Protein 3VAA (pdb70)

Nearest PDB structures (foldseek):
  3vaa-assembly2_B  TM=9.641E-01  e=4.251E-31  Bacteroides thetaiotaomicron
  3vaa-assembly3_C  TM=9.813E-01  e=1.788E-30  Bacteroides thetaiotaomicron
  4y0a-assembly1_A  TM=8.542E-01  e=2.706E-13  Acinetobacter baumannii AB307-0294
  1kag-assembly2_B  TM=8.655E-01  e=9.812E-12  Escherichia coli
  3trf-assembly1_A  TM=8.218E-01  e=9.242E-12  Coxiella burnetii

Structure (mmCIF, N/CA/C/O backbone):
data_3VAA
#
_entry.id   3VAA
#
_cell.length_a   61.253
_cell.length_b   46.460
_cell.length_c   105.124
_cell.angle_alpha   90.00
_cell.angle_beta   97.42
_cell.angle_gamma   90.00
#
_symmetry.space_group_name_H-M   'P 1 21 1'
#
loop_
_entity.id
_entity.type
_entity.pdbx_description
1 polymer 'Shikimate kinase'
2 non-polymer BETA-MERCAPTOETHANOL
3 non-polymer GLYCEROL
4 non-polymer DI(HYDROXYETHYL)ETHER
5 non-polymer 'SULFATE ION'
6 water water
#
loop_
_atom_site.group_PDB
_atom_site.id
_atom_site.type_symbol
_atom_site.label_atom_id
_atom_site.label_alt_id
_atom_site.label_comp_id
_atom_site.label_asym_id
_atom_site.label_entity_id
_atom_site.label_seq_id
_atom_site.pdbx_PDB_ins_code
_atom_site.Cartn_x
_atom_site.Cartn_y
_atom_site.Cartn_z
_atom_site.occupancy
_atom_site.B_iso_or_equiv
_atom_site.auth_seq_id
_atom_site.auth_comp_id
_atom_site.auth_asym_id
_atom_site.auth_atom_id
_atom_site.pdbx_PDB_model_num
ATOM 1 N N . ALA A 1 24 ? 32.084 -4.615 3.108 1.00 57.11 0 ALA A N 1
ATOM 2 C CA . ALA A 1 24 ? 31.523 -4.020 4.354 1.00 55.07 0 ALA A CA 1
ATOM 3 C C . ALA A 1 24 ? 30.623 -5.016 5.094 1.00 52.14 0 ALA A C 1
ATOM 4 O O . ALA A 1 24 ? 30.006 -5.904 4.481 1.00 51.07 0 ALA A O 1
ATOM 6 N N . MET A 1 25 ? 30.554 -4.853 6.412 1.00 50.21 1 MET A N 1
ATOM 7 C CA . MET A 1 25 ? 29.727 -5.706 7.275 1.00 47.42 1 MET A CA 1
ATOM 8 C C . MET A 1 25 ? 28.259 -5.591 6.871 1.00 43.77 1 MET A C 1
ATOM 9 O O . MET A 1 25 ? 27.773 -4.496 6.620 1.00 44.74 1 MET A O 1
ATOM 14 N N . VAL A 1 26 ? 27.565 -6.726 6.795 1.00 41.40 2 VAL A N 1
ATOM 15 C CA . VAL A 1 26 ? 26.154 -6.757 6.422 1.00 38.11 2 VAL A CA 1
ATOM 16 C C . VAL A 1 26 ? 25.231 -7.080 7.603 1.00 34.70 2 VAL A C 1
ATOM 17 O O . VAL A 1 26 ? 25.460 -8.045 8.318 1.00 34.46 2 VAL A O 1
ATOM 21 N N . ARG A 1 27 ? 24.202 -6.262 7.804 1.00 31.53 3 ARG A N 1
ATOM 22 C CA . ARG A 1 27 ? 23.177 -6.515 8.833 1.00 29.48 3 ARG A CA 1
ATOM 23 C C . ARG A 1 27 ? 21.839 -6.017 8.284 1.00 28.16 3 ARG A C 1
ATOM 24 O O . ARG A 1 27 ? 21.594 -4.801 8.179 1.00 27.55 3 ARG A O 1
ATOM 32 N N . ILE A 1 28 ? 20.987 -6.969 7.909 1.00 27.54 4 ILE A N 1
ATOM 33 C CA . ILE A 1 28 ? 19.686 -6.673 7.320 1.00 26.08 4 ILE A CA 1
ATOM 34 C C . ILE A 1 28 ? 18.541 -7.123 8.215 1.00 23.85 4 ILE A C 1
ATOM 35 O O . ILE A 1 28 ? 18.589 -8.214 8.793 1.00 25.80 4 ILE A O 1
ATOM 40 N N . PHE A 1 29 ? 17.519 -6.278 8.359 1.00 23.04 5 PHE A N 1
ATOM 41 C CA . PHE A 1 29 ? 16.316 -6.646 9.121 1.00 20.97 5 PHE A CA 1
ATOM 42 C C . PHE A 1 29 ? 15.148 -6.700 8.130 1.00 21.52 5 PHE A C 1
ATOM 43 O O . PHE A 1 29 ? 14.947 -5.766 7.381 1.00 22.71 5 PHE A O 1
ATOM 51 N N . LEU A 1 30 ? 14.385 -7.789 8.153 1.00 21.54 6 LEU A N 1
ATOM 52 C CA . LEU A 1 30 ? 13.205 -7.908 7.305 1.00 21.79 6 LEU A CA 1
ATOM 53 C C . LEU A 1 30 ? 11.977 -7.803 8.193 1.00 20.50 6 LEU A C 1
ATOM 54 O O . LEU A 1 30 ? 11.890 -8.440 9.264 1.00 21.97 6 LEU A O 1
ATOM 59 N N . THR A 1 31 ? 11.029 -6.984 7.743 1.00 19.81 7 THR A N 1
ATOM 60 C CA . THR A 1 31 ? 9.809 -6.723 8.458 1.00 20.26 7 THR A CA 1
ATOM 61 C C . THR A 1 31 ? 8.617 -6.882 7.511 1.00 20.38 7 THR A C 1
ATOM 62 O O . THR A 1 31 ? 8.755 -6.782 6.280 1.00 21.06 7 THR A O 1
ATOM 66 N N . GLY A 1 32 ? 7.446 -7.094 8.084 1.00 20.72 8 GLY A N 1
ATOM 67 C CA . GLY A 1 32 ? 6.238 -7.244 7.286 1.00 21.88 8 GLY A CA 1
ATOM 68 C C . GLY A 1 32 ? 5.285 -8.225 7.927 1.00 21.32 8 GLY A C 1
ATOM 69 O O . GLY A 1 32 ? 5.591 -8.829 8.951 1.00 20.28 8 GLY A O 1
ATOM 70 N N . TYR A 1 33 ? 4.120 -8.393 7.305 1.00 19.80 9 TYR A N 1
ATOM 71 C CA . TYR A 1 33 ? 3.075 -9.224 7.874 1.00 21.29 9 TYR A CA 1
ATOM 72 C C . TYR A 1 33 ? 3.303 -10.694 7.604 1.00 22.45 9 TYR A C 1
ATOM 73 O O . TYR A 1 33 ? 4.116 -11.048 6.748 1.00 22.93 9 TYR A O 1
ATOM 82 N N . MET A 1 34 ? 2.610 -11.549 8.348 1.00 22.92 10 MET A N 1
ATOM 83 C CA . MET A 1 34 ? 2.634 -12.978 8.049 1.00 24.64 10 MET A CA 1
ATOM 84 C C . MET A 1 34 ? 2.197 -13.169 6.597 1.00 25.58 10 MET A C 1
ATOM 85 O O . MET A 1 34 ? 1.247 -12.516 6.115 1.00 23.25 10 MET A O 1
ATOM 90 N N . GLY A 1 35 ? 2.897 -14.058 5.898 1.00 26.00 11 GLY A N 1
ATOM 91 C CA . GLY A 1 35 ? 2.602 -14.335 4.509 1.00 26.56 11 GLY A CA 1
ATOM 92 C C . GLY A 1 35 ? 3.370 -13.488 3.529 1.00 27.34 11 GLY A C 1
ATOM 93 O O . GLY A 1 35 ? 3.361 -13.785 2.340 1.00 28.91 11 GLY A O 1
ATOM 94 N N . ALA A 1 36 ? 4.043 -12.437 4.015 1.00 24.77 12 ALA A N 1
ATOM 95 C CA . ALA A 1 36 ? 4.788 -11.517 3.125 1.00 23.43 12 ALA A CA 1
ATOM 96 C C . ALA A 1 36 ? 5.994 -12.144 2.443 1.00 23.53 12 ALA A C 1
ATOM 97 O O . ALA A 1 36 ? 6.408 -11.686 1.393 1.00 26.25 12 ALA A O 1
ATOM 99 N N . GLY A 1 37 ? 6.545 -13.193 3.035 1.00 22.58 13 GLY A N 1
ATOM 100 C CA . GLY A 1 37 ? 7.723 -13.869 2.483 1.00 25.10 13 GLY A CA 1
ATOM 101 C C . GLY A 1 37 ? 9.033 -13.616 3.203 1.00 23.02 13 GLY A C 1
ATOM 102 O O . GLY A 1 37 ? 10.097 -13.810 2.627 1.00 23.91 13 GLY A O 1
ATOM 103 N N . LYS A 1 38 ? 8.970 -13.201 4.474 1.00 22.80 14 LYS A N 1
ATOM 104 C CA . LYS A 1 38 ? 10.186 -12.928 5.246 1.00 23.38 14 LYS A CA 1
ATOM 105 C C . LYS A 1 38 ? 11.127 -14.128 5.319 1.00 25.50 14 LYS A C 1
ATOM 106 O O . LYS A 1 38 ? 12.331 -13.972 5.165 1.00 27.61 14 LYS A O 1
ATOM 112 N N . THR A 1 39 ? 10.583 -15.329 5.508 1.00 25.16 15 THR A N 1
ATOM 113 C CA . THR A 1 39 ? 11.412 -16.530 5.562 1.00 27.24 15 THR A CA 1
ATOM 114 C C . THR A 1 39 ? 11.902 -16.921 4.169 1.00 28.01 15 THR A C 1
ATOM 115 O O . THR A 1 39 ? 13.100 -17.191 3.957 1.00 29.46 15 THR A O 1
ATOM 119 N N . THR A 1 40 ? 10.981 -16.955 3.218 1.00 27.83 16 THR A N 1
ATOM 120 C CA . THR A 1 40 ? 11.318 -17.330 1.844 1.00 28.39 16 THR A CA 1
ATOM 121 C C . THR A 1 40 ? 12.392 -16.409 1.239 1.00 28.00 16 THR A C 1
ATOM 122 O O . THR A 1 40 ? 13.423 -16.865 0.743 1.00 30.40 16 THR A O 1
ATOM 126 N N . LEU A 1 41 ? 12.131 -15.113 1.249 1.00 27.62 17 LEU A N 1
ATOM 127 C CA . LEU A 1 41 ? 13.067 -14.158 0.680 1.00 27.42 17 LEU A CA 1
ATOM 128 C C . LEU A 1 41 ? 14.315 -14.044 1.537 1.00 26.78 17 LEU A C 1
ATOM 129 O O . LEU A 1 41 ? 15.425 -13.990 1.017 1.00 29.64 17 LEU A O 1
ATOM 134 N N . GLY A 1 42 ? 14.125 -14.044 2.849 1.00 26.29 18 GLY A N 1
ATOM 135 C CA . GLY A 1 42 ? 15.227 -13.922 3.799 1.00 26.93 18 GLY A CA 1
ATOM 136 C C . GLY A 1 42 ? 16.266 -14.996 3.634 1.00 27.50 18 GLY A C 1
ATOM 137 O O . GLY A 1 42 ? 17.446 -14.694 3.523 1.00 27.70 18 GLY A O 1
ATOM 138 N N . LYS A 1 43 ? 15.829 -16.259 3.622 1.00 28.38 19 LYS A N 1
ATOM 139 C CA . LYS A 1 43 ? 16.755 -17.391 3.435 1.00 29.90 19 LYS A CA 1
ATOM 140 C C . LYS A 1 43 ? 17.453 -17.353 2.085 1.00 31.10 19 LYS A C 1
ATOM 141 O O . LYS A 1 43 ? 18.642 -17.635 1.995 1.00 31.05 19 LYS A O 1
ATOM 147 N N . ALA A 1 44 ? 16.720 -16.972 1.037 1.00 31.32 20 ALA A N 1
ATOM 148 C CA . ALA A 1 44 ? 17.304 -16.891 -0.306 1.00 32.47 20 ALA A CA 1
ATOM 149 C C . ALA A 1 44 ? 18.283 -15.727 -0.413 1.00 32.16 20 ALA A C 1
ATOM 150 O O . ALA A 1 44 ? 19.322 -15.837 -1.077 1.00 35.26 20 ALA A O 1
ATOM 152 N N . PHE A 1 45 ? 17.962 -14.625 0.264 1.00 31.06 21 PHE A N 1
ATOM 153 C CA . PHE A 1 45 ? 18.816 -13.436 0.266 1.00 30.97 21 PHE A CA 1
ATOM 154 C C . PHE A 1 45 ? 20.101 -13.751 1.014 1.00 31.53 21 PHE A C 1
ATOM 155 O O . PHE A 1 45 ? 21.195 -13.455 0.525 1.00 32.38 21 PHE A O 1
ATOM 163 N N . ALA A 1 46 ? 19.972 -14.380 2.185 1.00 31.00 22 ALA A N 1
ATOM 164 C CA . ALA A 1 46 ? 21.142 -14.741 2.996 1.00 31.87 22 ALA A CA 1
ATOM 165 C C . ALA A 1 46 ? 22.056 -15.682 2.226 1.00 34.22 22 ALA A C 1
ATOM 166 O O . ALA A 1 46 ? 23.274 -15.498 2.220 1.00 36.19 22 ALA A O 1
ATOM 168 N N . ARG A 1 47 ? 21.461 -16.688 1.588 1.00 35.69 23 ARG A N 1
ATOM 169 C CA . ARG A 1 47 ? 22.221 -17.628 0.758 1.00 39.22 23 ARG A CA 1
ATOM 170 C C . ARG A 1 47 ? 23.029 -16.882 -0.309 1.00 40.16 23 ARG A C 1
ATOM 171 O O . ARG A 1 47 ? 24.225 -17.154 -0.502 1.00 43.53 23 ARG A O 1
ATOM 179 N N . LYS A 1 48 ? 22.374 -15.934 -0.976 1.00 39.32 24 LYS A N 1
ATOM 180 C CA . LYS A 1 48 ? 22.994 -15.108 -2.020 1.00 41.76 24 LYS A CA 1
ATOM 181 C C . LYS A 1 48 ? 24.179 -14.305 -1.467 1.00 42.95 24 LYS A C 1
ATOM 182 O O . LYS A 1 48 ? 25.228 -14.217 -2.114 1.00 45.69 24 LYS A O 1
ATOM 188 N N . LEU A 1 49 ? 23.997 -13.712 -0.281 1.00 40.71 25 LEU A N 1
ATOM 189 C CA . LEU A 1 49 ? 25.049 -12.930 0.372 1.00 42.70 25 LEU A CA 1
ATOM 190 C C . LEU A 1 49 ? 26.073 -13.814 1.102 1.00 43.54 25 LEU A C 1
ATOM 191 O O . LEU A 1 49 ? 27.103 -13.331 1.552 1.00 45.02 25 LEU A O 1
ATOM 196 N N . ASN A 1 50 ? 25.767 -15.101 1.215 1.00 43.28 26 ASN A N 1
ATOM 197 C CA . ASN A 1 50 ? 26.593 -16.066 1.927 1.00 43.74 26 ASN A CA 1
ATOM 198 C C . ASN A 1 50 ? 26.753 -15.685 3.408 1.00 42.79 26 ASN A C 1
ATOM 199 O O . ASN A 1 50 ? 27.852 -15.701 3.962 1.00 43.97 26 ASN A O 1
ATOM 204 N N . VAL A 1 51 ? 25.644 -15.304 4.027 1.00 38.99 27 VAL A N 1
ATOM 205 C CA . VAL A 1 51 ? 25.615 -14.985 5.459 1.00 38.01 27 VAL A CA 1
ATOM 206 C C . VAL A 1 51 ? 24.483 -15.815 6.064 1.00 36.91 27 VAL A C 1
ATOM 207 O O . VAL A 1 51 ? 23.586 -16.263 5.336 1.00 36.52 27 VAL A O 1
ATOM 211 N N . PRO A 1 52 ? 24.521 -16.048 7.382 1.00 37.55 28 PRO A N 1
ATOM 212 C CA . PRO A 1 52 ? 23.443 -16.826 7.980 1.00 35.94 28 PRO A CA 1
ATOM 213 C C . PRO A 1 52 ? 22.134 -16.061 8.060 1.00 33.73 28 PRO A C 1
ATOM 214 O O . PRO A 1 52 ? 22.135 -14.837 8.072 1.00 31.19 28 PRO A O 1
ATOM 218 N N . PHE A 1 53 ? 21.030 -16.800 8.111 1.00 33.27 29 PHE A N 1
ATOM 219 C CA . PHE A 1 53 ? 19.692 -16.227 8.269 1.00 30.63 29 PHE A CA 1
ATOM 220 C C . PHE A 1 53 ? 19.201 -16.566 9.665 1.00 30.19 29 PHE A C 1
ATOM 221 O O . PHE A 1 53 ? 19.311 -17.720 10.105 1.00 30.93 29 PHE A O 1
ATOM 229 N N . ILE A 1 54 ? 18.702 -15.556 10.368 1.00 28.62 30 ILE A N 1
ATOM 230 C CA . ILE A 1 54 ? 18.163 -15.723 11.714 1.00 28.52 30 ILE A CA 1
ATOM 231 C C . ILE A 1 54 ? 16.703 -15.237 11.775 1.00 27.15 30 ILE A C 1
ATOM 232 O O . ILE A 1 54 ? 16.417 -14.090 11.449 1.00 27.17 30 ILE A O 1
ATOM 237 N N . ASP A 1 55 ? 15.796 -16.114 12.191 1.00 24.35 31 ASP A N 1
ATOM 238 C CA . ASP A 1 55 ? 14.386 -15.762 12.418 1.00 24.11 31 ASP A CA 1
ATOM 239 C C . ASP A 1 55 ? 14.299 -15.413 13.914 1.00 22.79 31 ASP A C 1
ATOM 240 O O . ASP A 1 55 ? 14.618 -16.230 14.767 1.00 23.60 31 ASP A O 1
ATOM 245 N N . LEU A 1 56 ? 13.912 -14.191 14.233 1.00 20.70 32 LEU A N 1
ATOM 246 C CA . LEU A 1 56 ? 13.855 -13.772 15.640 1.00 20.48 32 LEU A CA 1
ATOM 247 C C . LEU A 1 56 ? 12.994 -14.677 16.516 1.00 21.82 32 LEU A C 1
ATOM 248 O O . LEU A 1 56 ? 13.358 -14.951 17.656 1.00 21.85 32 LEU A O 1
ATOM 253 N N . ASP A 1 57 ? 11.860 -15.140 16.001 1.00 22.39 33 ASP A N 1
ATOM 254 C CA . ASP A 1 57 ? 11.021 -16.063 16.778 1.00 25.19 33 ASP A CA 1
ATOM 255 C C . ASP A 1 57 ? 11.763 -17.337 17.130 1.00 26.32 33 ASP A C 1
ATOM 256 O O . ASP A 1 57 ? 11.608 -17.868 18.250 1.00 26.55 33 ASP A O 1
ATOM 261 N N . TRP A 1 58 ? 12.553 -17.848 16.184 1.00 26.08 34 TRP A N 1
ATOM 262 C CA . TRP A 1 58 ? 13.364 -19.046 16.452 1.00 28.42 34 TRP A CA 1
ATOM 263 C C . TRP A 1 58 ? 14.387 -18.726 17.533 1.00 26.67 34 TRP A C 1
ATOM 264 O O . TRP A 1 58 ? 14.604 -19.521 18.462 1.00 26.93 34 TRP A O 1
ATOM 275 N N . TYR A 1 59 ? 15.012 -17.551 17.419 1.00 24.53 35 TYR A N 1
ATOM 276 C CA . TYR A 1 59 ? 16.034 -17.140 18.389 1.00 24.74 35 TYR A CA 1
ATOM 277 C C . TYR A 1 59 ? 15.445 -17.063 19.811 1.00 24.53 35 TYR A C 1
ATOM 278 O O . TYR A 1 59 ? 16.044 -17.531 20.796 1.00 26.36 35 TYR A O 1
ATOM 287 N N . ILE A 1 60 ? 14.257 -16.494 19.899 1.00 23.58 36 ILE A N 1
ATOM 288 C CA . ILE A 1 60 ? 13.519 -16.384 21.162 1.00 24.55 36 ILE A CA 1
ATOM 289 C C . ILE A 1 60 ? 13.282 -17.781 21.771 1.00 25.65 36 ILE A C 1
ATOM 290 O O . ILE A 1 60 ? 13.546 -17.998 22.950 1.00 27.01 36 ILE A O 1
ATOM 295 N N . GLU A 1 61 ? 12.823 -18.727 20.953 1.00 26.31 37 GLU A N 1
ATOM 296 C CA . GLU A 1 61 ? 12.553 -20.083 21.452 1.00 29.33 37 GLU A CA 1
ATOM 297 C C . GLU A 1 61 ? 13.814 -20.781 21.928 1.00 32.05 37 GLU A C 1
ATOM 298 O O . GLU A 1 61 ? 13.775 -21.542 22.920 1.00 33.27 37 GLU A O 1
ATOM 304 N N . GLU A 1 62 ? 14.924 -20.557 21.219 1.00 31.83 38 GLU A N 1
ATOM 305 C CA . GLU A 1 62 ? 16.223 -21.126 21.629 1.00 35.85 38 GLU A CA 1
ATOM 306 C C . GLU A 1 62 ? 16.686 -20.578 22.988 1.00 35.32 38 GLU A C 1
ATOM 307 O O . GLU A 1 62 ? 17.234 -21.301 23.810 1.00 36.95 38 GLU A O 1
ATOM 313 N N . ARG A 1 63 ? 16.479 -19.289 23.212 1.00 33.14 39 ARG A N 1
ATOM 314 C CA . ARG A 1 63 ? 16.924 -18.658 24.456 1.00 33.37 39 ARG A CA 1
ATOM 315 C C . ARG A 1 63 ? 16.100 -19.022 25.671 1.00 34.08 39 ARG A C 1
ATOM 316 O O . ARG A 1 63 ? 16.642 -19.210 26.766 1.00 35.75 39 ARG A O 1
ATOM 324 N N . PHE A 1 64 ? 14.797 -19.175 25.493 1.00 34.24 40 PHE A N 1
ATOM 325 C CA . PHE A 1 64 ? 13.928 -19.435 26.628 1.00 34.72 40 PHE A CA 1
ATOM 326 C C . PHE A 1 64 ? 13.510 -20.889 26.787 1.00 36.13 40 PHE A C 1
ATOM 327 O O . PHE A 1 64 ? 12.926 -21.242 27.804 1.00 37.18 40 PHE A O 1
ATOM 335 N N . HIS A 1 65 ? 13.865 -21.726 25.813 1.00 37.02 41 HIS A N 1
ATOM 336 C CA . HIS A 1 65 ? 13.480 -23.147 25.802 1.00 39.44 41 HIS A CA 1
ATOM 337 C C . HIS A 1 65 ? 11.973 -23.292 26.005 1.00 38.92 41 HIS A C 1
ATOM 338 O O . HIS A 1 65 ? 11.487 -24.198 26.691 1.00 38.63 41 HIS A O 1
ATOM 345 N N . LYS A 1 66 ? 11.250 -22.379 25.365 1.00 34.08 42 LYS A N 1
ATOM 346 C CA . LYS A 1 66 ? 9.815 -22.314 25.382 1.00 34.91 42 LYS A CA 1
ATOM 347 C C . LYS A 1 66 ? 9.421 -21.779 24.031 1.00 33.18 42 LYS A C 1
ATOM 348 O O . LYS A 1 66 ? 10.133 -20.955 23.472 1.00 33.10 42 LYS A O 1
ATOM 354 N N . THR A 1 67 ? 8.299 -22.246 23.500 1.00 32.46 43 THR A N 1
ATOM 355 C CA . THR A 1 67 ? 7.820 -21.735 22.217 1.00 29.99 43 THR A CA 1
ATOM 356 C C . THR A 1 67 ? 7.259 -20.341 22.420 1.00 30.16 43 THR A C 1
ATOM 357 O O . THR A 1 67 ? 6.991 -19.934 23.550 1.00 28.28 43 THR A O 1
ATOM 361 N N . VAL A 1 68 ? 7.107 -19.585 21.324 1.00 28.47 44 VAL A N 1
ATOM 362 C CA . VAL A 1 68 ? 6.522 -18.252 21.431 1.00 29.69 44 VAL A CA 1
ATOM 363 C C . VAL A 1 68 ? 5.089 -18.302 21.976 1.00 29.05 44 VAL A C 1
ATOM 364 O O . VAL A 1 68 ? 4.688 -17.409 22.712 1.00 31.76 44 VAL A O 1
ATOM 368 N N . GLY A 1 69 ? 4.333 -19.362 21.648 1.00 31.28 45 GLY A N 1
ATOM 369 C CA . GLY A 1 69 ? 2.987 -19.509 22.162 1.00 31.92 45 GLY A CA 1
ATOM 370 C C . GLY A 1 69 ? 2.978 -19.707 23.669 1.00 32.71 45 GLY A C 1
ATOM 371 O O . GLY A 1 69 ? 2.102 -19.183 24.377 1.00 35.68 45 GLY A O 1
ATOM 372 N N . GLU A 1 70 ? 3.923 -20.495 24.162 1.00 29.41 46 GLU A N 1
ATOM 373 C CA . GLU A 1 70 ? 4.043 -20.734 25.595 1.00 32.78 46 GLU A CA 1
ATOM 374 C C . GLU A 1 70 ? 4.398 -19.433 26.330 1.00 32.22 46 GLU A C 1
ATOM 375 O O . GLU A 1 70 ? 3.856 -19.143 27.401 1.00 34.75 46 GLU A O 1
ATOM 381 N N . LEU A 1 71 ? 5.310 -18.659 25.745 1.00 31.79 47 LEU A N 1
ATOM 382 C CA . LEU A 1 71 ? 5.738 -17.395 26.343 1.00 31.38 47 LEU A CA 1
ATOM 383 C C . LEU A 1 71 ? 4.593 -16.395 26.421 1.00 33.33 47 LEU A C 1
ATOM 384 O O . LEU A 1 71 ? 4.415 -15.705 27.440 1.00 34.02 47 LEU A O 1
ATOM 389 N N . PHE A 1 72 ? 3.797 -16.337 25.360 1.00 32.71 48 PHE A N 1
ATOM 390 C CA . PHE A 1 72 ? 2.654 -15.436 25.301 1.00 36.54 48 PHE A CA 1
ATOM 391 C C . PHE A 1 72 ? 1.634 -15.783 26.408 1.00 39.52 48 PHE A C 1
ATOM 392 O O . PHE A 1 72 ? 1.095 -14.893 27.073 1.00 40.76 48 PHE A O 1
ATOM 400 N N . THR A 1 73 ? 1.376 -17.076 26.605 1.00 39.76 49 THR A N 1
ATOM 401 C CA . THR A 1 73 ? 0.449 -17.523 27.642 1.00 44.00 49 THR A CA 1
ATOM 402 C C . THR A 1 73 ? 1.030 -17.308 29.038 1.00 45.46 49 THR A C 1
ATOM 403 O O . THR A 1 73 ? 0.327 -16.874 29.943 1.00 48.41 49 THR A O 1
ATOM 407 N N . GLU A 1 74 ? 2.310 -17.616 29.203 1.00 43.91 50 GLU A N 1
ATOM 408 C CA . GLU A 1 74 ? 2.981 -17.463 30.494 1.00 46.12 50 GLU A CA 1
ATOM 409 C C . GLU A 1 74 ? 3.214 -15.983 30.883 1.00 44.94 50 GLU A C 1
ATOM 410 O O . GLU A 1 74 ? 2.962 -15.591 32.019 1.00 46.53 50 GLU A O 1
ATOM 416 N N . ARG A 1 75 ? 3.673 -15.173 29.934 1.00 40.81 51 ARG A N 1
ATOM 417 C CA . ARG A 1 75 ? 4.043 -13.770 30.210 1.00 40.73 51 ARG A CA 1
ATOM 418 C C . ARG A 1 75 ? 2.986 -12.717 29.836 1.00 39.85 51 ARG A C 1
ATOM 419 O O . ARG A 1 75 ? 3.057 -11.580 30.303 1.00 40.65 51 ARG A O 1
ATOM 427 N N . GLY A 1 76 ? 2.052 -13.073 28.965 1.00 40.48 52 GLY A N 1
ATOM 428 C CA . GLY A 1 76 ? 1.058 -12.124 28.465 1.00 40.63 52 GLY A CA 1
ATOM 429 C C . GLY A 1 76 ? 1.625 -11.292 27.323 1.00 38.81 52 GLY A C 1
ATOM 430 O O . GLY A 1 76 ? 2.844 -11.325 27.060 1.00 35.06 52 GLY A O 1
ATOM 431 N N . GLU A 1 77 ? 0.757 -10.545 26.644 1.00 39.71 53 GLU A N 1
ATOM 432 C CA . GLU A 1 77 ? 1.191 -9.686 25.539 1.00 40.21 53 GLU A CA 1
ATOM 433 C C . GLU A 1 77 ? 2.362 -8.787 25.930 1.00 37.56 53 GLU A C 1
ATOM 434 O O . GLU A 1 77 ? 3.408 -8.825 25.292 1.00 35.48 53 GLU A O 1
ATOM 440 N N . ALA A 1 78 ? 2.164 -7.952 26.947 1.00 38.87 54 ALA A N 1
ATOM 441 C CA . ALA A 1 78 ? 3.193 -7.009 27.384 1.00 38.23 54 ALA A CA 1
ATOM 442 C C . ALA A 1 78 ? 4.520 -7.699 27.683 1.00 36.69 54 ALA A C 1
ATOM 443 O O . ALA A 1 78 ? 5.564 -7.231 27.274 1.00 32.61 54 ALA A O 1
ATOM 445 N N . GLY A 1 79 ? 4.462 -8.821 28.398 1.00 27.07 55 GLY A N 1
ATOM 446 C CA . GLY A 1 79 ? 5.662 -9.551 28.776 1.00 26.04 55 GLY A CA 1
ATOM 447 C C . GLY A 1 79 ? 6.340 -10.151 27.565 1.00 25.25 55 GLY A C 1
ATOM 448 O O . GLY A 1 79 ? 7.576 -10.114 27.452 1.00 23.50 55 GLY A O 1
ATOM 449 N N . PHE A 1 80 ? 5.563 -10.718 26.651 1.00 24.84 56 PHE A N 1
ATOM 450 C CA . PHE A 1 80 ? 6.168 -11.261 25.448 1.00 24.14 56 PHE A CA 1
ATOM 451 C C . PHE A 1 80 ? 6.835 -10.167 24.616 1.00 23.04 56 PHE A C 1
ATOM 452 O O . PHE A 1 80 ? 7.955 -10.356 24.081 1.00 22.40 56 PHE A O 1
ATOM 460 N N . ARG A 1 81 ? 6.171 -9.019 24.482 1.00 23.05 57 ARG A N 1
ATOM 461 C CA . ARG A 1 81 ? 6.762 -7.92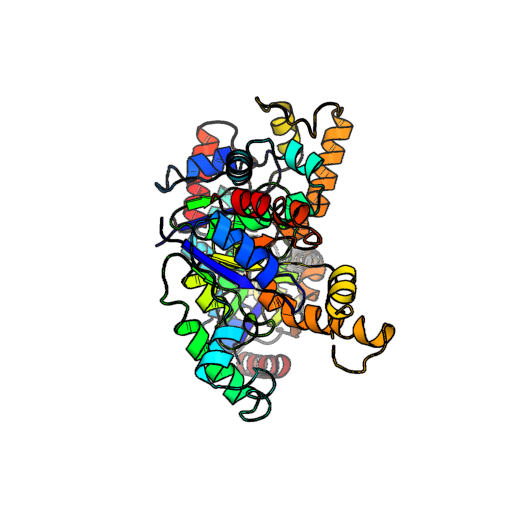9 23.693 1.00 21.65 57 ARG A CA 1
ATOM 462 C C . ARG A 1 81 ? 8.059 -7.383 24.310 1.00 20.66 57 ARG A C 1
ATOM 463 O O . ARG A 1 81 ? 8.967 -6.971 23.587 1.00 19.54 57 ARG A O 1
ATOM 471 N N . GLU A 1 82 ? 8.127 -7.362 25.639 1.00 19.82 58 GLU A N 1
ATOM 472 C CA . GLU A 1 82 ? 9.377 -6.955 26.326 1.00 18.93 58 GLU A CA 1
ATOM 473 C C . GLU A 1 82 ? 10.505 -7.945 25.989 1.00 19.01 58 GLU A C 1
ATOM 474 O O . GLU A 1 82 ? 11.611 -7.551 25.649 1.00 17.58 58 GLU A O 1
ATOM 480 N N . LEU A 1 83 ? 10.223 -9.240 26.055 1.00 20.34 59 LEU A N 1
ATOM 481 C CA . LEU A 1 83 ? 11.269 -10.210 25.766 1.00 21.82 59 LEU A CA 1
ATOM 482 C C . LEU A 1 83 ? 11.678 -10.174 24.294 1.00 19.86 59 LEU A C 1
ATOM 483 O O . LEU A 1 83 ? 12.865 -10.315 23.967 1.00 19.06 59 LEU A O 1
ATOM 488 N N . GLU A 1 84 ? 10.709 -9.949 23.402 1.00 18.40 60 GLU A N 1
ATOM 489 C CA . GLU A 1 84 ? 11.007 -9.829 21.984 1.00 18.03 60 GLU A CA 1
ATOM 490 C C . GLU A 1 84 ? 11.941 -8.635 21.719 1.00 17.68 60 GLU A C 1
ATOM 491 O O . GLU A 1 84 ? 12.910 -8.734 20.969 1.00 17.78 60 GLU A O 1
ATOM 497 N N . ARG A 1 85 ? 11.635 -7.495 22.342 1.00 16.63 61 ARG A N 1
ATOM 498 C CA . ARG A 1 85 ? 12.487 -6.328 22.254 1.00 16.93 61 ARG A CA 1
ATOM 499 C C . ARG A 1 85 ? 13.908 -6.644 22.733 1.00 16.63 61 ARG A C 1
ATOM 500 O O . ARG A 1 85 ? 14.888 -6.299 22.099 1.00 16.66 61 ARG A O 1
ATOM 508 N N . ASN A 1 86 ? 14.017 -7.303 23.873 1.00 16.67 62 ASN A N 1
ATOM 509 C CA . ASN A 1 86 ? 15.317 -7.650 24.399 1.00 16.67 62 ASN A CA 1
ATOM 510 C C . ASN A 1 86 ? 16.097 -8.591 23.467 1.00 17.37 62 ASN A C 1
ATOM 511 O O . ASN A 1 86 ? 17.295 -8.428 23.277 1.00 18.13 62 ASN A O 1
ATOM 516 N N . MET A 1 87 ? 15.408 -9.549 22.845 1.00 16.80 63 MET A N 1
ATOM 517 C CA . MET A 1 87 ? 16.074 -10.454 21.942 1.00 18.00 63 MET A CA 1
ATOM 518 C C . MET A 1 87 ? 16.454 -9.742 20.624 1.00 17.85 63 MET A C 1
ATOM 519 O O . MET A 1 87 ? 17.507 -10.040 20.035 1.00 18.24 63 MET A O 1
ATOM 524 N N . LEU A 1 88 ? 15.629 -8.813 20.178 1.00 17.40 64 LEU A N 1
ATOM 525 C CA . LEU A 1 88 ? 15.957 -7.966 19.021 1.00 18.59 64 LEU A CA 1
ATOM 526 C C . LEU A 1 88 ? 17.286 -7.249 19.302 1.00 18.52 64 LEU A C 1
ATOM 527 O O . LEU A 1 88 ? 18.165 -7.193 18.437 1.00 18.38 64 LEU A O 1
ATOM 532 N N . HIS A 1 89 ? 17.453 -6.715 20.519 1.00 18.71 65 HIS A N 1
ATOM 533 C CA . HIS A 1 89 ? 18.700 -6.046 20.869 1.00 20.08 65 HIS A CA 1
ATOM 534 C C . HIS A 1 89 ? 19.897 -6.987 20.868 1.00 21.36 65 HIS A C 1
ATOM 535 O O . HIS A 1 89 ? 21.003 -6.572 20.540 1.00 25.83 65 HIS A O 1
ATOM 542 N N . GLU A 1 90 ? 19.687 -8.241 21.233 1.00 20.55 66 GLU A N 1
ATOM 543 C CA . GLU A 1 90 ? 20.763 -9.216 21.187 1.00 20.54 66 GLU A CA 1
ATOM 544 C C . GLU A 1 90 ? 21.180 -9.539 19.750 1.00 23.28 66 GLU A C 1
ATOM 545 O O . GLU A 1 90 ? 22.373 -9.530 19.431 1.00 24.96 66 GLU A O 1
ATOM 551 N N . VAL A 1 91 ? 20.197 -9.822 18.882 1.00 21.71 67 VAL A N 1
ATOM 552 C CA . VAL A 1 91 ? 20.538 -10.221 17.501 1.00 22.67 67 VAL A CA 1
ATOM 553 C C . VAL A 1 91 ? 21.089 -9.038 16.729 1.00 22.59 67 VAL A C 1
ATOM 554 O O . VAL A 1 91 ? 21.846 -9.210 15.775 1.00 25.49 67 VAL A O 1
ATOM 558 N N . ALA A 1 92 ? 20.726 -7.834 17.132 1.00 22.35 68 ALA A N 1
ATOM 559 C CA . ALA A 1 92 ? 21.210 -6.627 16.463 1.00 24.29 68 ALA A CA 1
ATOM 560 C C . ALA A 1 92 ? 22.732 -6.427 16.628 1.00 25.82 68 ALA A C 1
ATOM 561 O O . ALA A 1 92 ? 23.322 -5.592 15.942 1.00 26.51 68 ALA A O 1
ATOM 563 N N A GLU A 1 93 ? 23.350 -7.179 17.536 0.50 26.74 69 GLU A N 1
ATOM 564 N N B GLU A 1 93 ? 23.344 -7.181 17.539 0.50 26.96 69 GLU A N 1
ATOM 565 C CA A GLU A 1 93 ? 24.792 -7.094 17.732 0.50 29.15 69 GLU A CA 1
ATOM 566 C CA B GLU A 1 93 ? 24.787 -7.125 17.744 0.50 29.48 69 GLU A CA 1
ATOM 567 C C A GLU A 1 93 ? 25.548 -8.041 16.801 0.50 30.91 69 GLU A C 1
ATOM 568 C C B GLU A 1 93 ? 25.524 -7.991 16.738 0.50 31.07 69 GLU A C 1
ATOM 569 O O A GLU A 1 93 ? 26.748 -7.892 16.631 0.50 32.21 69 GLU A O 1
ATOM 570 O O B GLU A 1 93 ? 26.675 -7.720 16.432 0.50 32.04 69 GLU A O 1
ATOM 581 N N . PHE A 1 94 ? 24.852 -9.013 16.205 1.00 30.68 70 PHE A N 1
ATOM 582 C CA . PHE A 1 94 ? 25.487 -9.925 15.244 1.00 31.97 70 PHE A CA 1
ATOM 583 C C . PHE A 1 94 ? 25.903 -9.186 13.964 1.00 32.69 70 PHE A C 1
ATOM 584 O O . PHE A 1 94 ? 25.223 -8.254 13.528 1.00 33.10 70 PHE A O 1
ATOM 592 N N . GLU A 1 95 ? 27.013 -9.621 13.374 1.00 34.24 71 GLU A N 1
ATOM 593 C CA . GLU A 1 95 ? 27.536 -9.042 12.135 1.00 35.63 71 GLU A CA 1
ATOM 594 C C . GLU A 1 95 ? 27.435 -10.064 11.005 1.00 36.56 71 GLU A C 1
ATOM 595 O O . GLU A 1 95 ? 27.627 -11.266 11.238 1.00 36.95 71 GLU A O 1
ATOM 601 N N . ASN A 1 96 ? 27.139 -9.583 9.789 1.00 36.27 72 ASN A N 1
ATOM 602 C CA . ASN A 1 96 ? 27.010 -10.433 8.592 1.00 37.06 72 ASN A CA 1
ATOM 603 C C . ASN A 1 96 ? 25.886 -11.424 8.773 1.00 35.71 72 ASN A C 1
ATOM 604 O O . ASN A 1 96 ? 26.105 -12.625 8.924 1.00 35.78 72 ASN A O 1
ATOM 609 N N . VAL A 1 97 ? 24.669 -10.890 8.741 1.00 32.98 73 VAL A N 1
ATOM 610 C CA . VAL A 1 97 ? 23.490 -11.677 8.998 1.00 31.46 73 VAL A CA 1
ATOM 611 C C . VAL A 1 97 ? 22.254 -11.030 8.385 1.00 30.43 73 VAL A C 1
ATOM 612 O O . VAL A 1 97 ? 22.218 -9.821 8.156 1.00 28.67 73 VAL A O 1
ATOM 616 N N . VAL A 1 98 ? 21.268 -11.863 8.076 1.00 28.94 74 VAL A N 1
ATOM 617 C CA . VAL A 1 98 ? 19.957 -11.409 7.637 1.00 26.53 74 VAL A CA 1
ATOM 618 C C . VAL A 1 98 ? 19.025 -11.862 8.740 1.00 25.80 74 VAL A C 1
ATOM 619 O O . VAL A 1 98 ? 19.025 -13.044 9.107 1.00 25.76 74 VAL A O 1
ATOM 623 N N . ILE A 1 99 ? 18.245 -10.922 9.265 1.00 24.47 75 ILE A N 1
ATOM 624 C CA . ILE A 1 99 ? 17.367 -11.153 10.392 1.00 23.85 75 ILE A CA 1
ATOM 625 C C . ILE A 1 99 ? 15.905 -10.898 10.058 1.00 23.43 75 ILE A C 1
ATOM 626 O O . ILE A 1 99 ? 15.539 -9.822 9.639 1.00 23.34 75 ILE A O 1
ATOM 631 N N . SER A 1 100 ? 15.078 -11.912 10.240 1.00 23.67 76 SER A N 1
ATOM 632 C CA . SER A 1 100 ? 13.646 -11.779 10.044 1.00 22.90 76 SER A CA 1
ATOM 633 C C . SER A 1 100 ? 12.979 -11.526 11.406 1.00 23.46 76 SER A C 1
ATOM 634 O O . SER A 1 100 ? 13.368 -12.115 12.424 1.00 24.77 76 SER A O 1
ATOM 637 N N . THR A 1 101 ? 12.000 -10.633 11.423 1.00 23.31 77 THR A N 1
ATOM 638 C CA . THR A 1 101 ? 11.302 -10.274 12.648 1.00 23.07 77 THR A CA 1
ATOM 639 C C . THR A 1 101 ? 9.829 -10.701 12.566 1.00 24.91 77 THR A C 1
ATOM 640 O O . THR A 1 101 ? 9.282 -10.857 11.484 1.00 26.15 77 THR A O 1
ATOM 644 N N . GLY A 1 102 ? 9.208 -10.922 13.717 1.00 24.87 78 GLY A N 1
ATOM 645 C CA . GLY A 1 102 ? 7.790 -11.284 13.754 1.00 26.76 78 GLY A CA 1
ATOM 646 C C . GLY A 1 102 ? 6.965 -10.106 13.264 1.00 24.18 78 GLY A C 1
ATOM 647 O O . GLY A 1 102 ? 7.395 -8.946 13.333 1.00 25.15 78 GLY A O 1
ATOM 648 N N . GLY A 1 103 ? 5.756 -10.391 12.824 1.00 25.29 79 GLY A N 1
ATOM 649 C CA . GLY A 1 103 ? 4.882 -9.366 12.267 1.00 24.29 79 GLY A CA 1
ATOM 650 C C . GLY A 1 103 ? 4.550 -8.216 13.181 1.00 25.47 79 GLY A C 1
ATOM 651 O O . GLY A 1 103 ? 4.267 -7.118 12.706 1.00 27.18 79 GLY A O 1
ATOM 652 N N . GLY A 1 104 ? 4.557 -8.461 14.485 1.00 24.04 80 GLY A N 1
ATOM 653 C CA . GLY A 1 104 ? 4.226 -7.430 15.453 1.00 24.99 80 GLY A CA 1
ATOM 654 C C . GLY A 1 104 ? 5.383 -6.653 16.002 1.00 24.13 80 GLY A C 1
ATOM 655 O O . GLY A 1 104 ? 5.182 -5.567 16.564 1.00 25.75 80 GLY A O 1
ATOM 656 N N . ALA A 1 105 ? 6.599 -7.192 15.862 1.00 23.20 81 ALA A N 1
ATOM 657 C CA . ALA A 1 105 ? 7.797 -6.570 16.402 1.00 23.45 81 ALA A CA 1
ATOM 658 C C . ALA A 1 105 ? 7.932 -5.073 16.084 1.00 23.52 81 ALA A C 1
ATOM 659 O O . ALA A 1 105 ? 8.226 -4.275 16.981 1.00 24.04 81 ALA A O 1
ATOM 661 N N . PRO A 1 106 ? 7.667 -4.658 14.837 1.00 22.20 82 PRO A N 1
ATOM 662 C CA . PRO A 1 106 ? 7.833 -3.233 14.538 1.00 22.89 82 PRO A CA 1
ATOM 663 C C . PRO A 1 106 ? 6.923 -2.259 15.287 1.00 25.08 82 PRO A C 1
ATOM 664 O O . PRO A 1 106 ? 7.206 -1.056 15.299 1.00 25.87 82 PRO A O 1
ATOM 668 N N . CYS A 1 107 ? 5.864 -2.762 15.919 1.00 24.51 83 CYS A N 1
ATOM 669 C CA . CYS A 1 107 ? 4.868 -1.928 16.562 1.00 24.97 83 CYS A CA 1
ATOM 670 C C . CYS A 1 107 ? 5.155 -1.522 17.997 1.00 25.54 83 CYS A C 1
ATOM 671 O O . CYS A 1 107 ? 4.391 -0.741 18.564 1.00 25.33 83 CYS A O 1
ATOM 674 N N . PHE A 1 108 ? 6.214 -2.044 18.582 1.00 23.10 84 PHE A N 1
ATOM 675 C CA . PHE A 1 108 ? 6.466 -1.835 20.006 1.00 22.93 84 PHE A CA 1
ATOM 676 C C . PHE A 1 108 ? 7.790 -1.180 20.309 1.00 22.60 84 PHE A C 1
ATOM 677 O O . PHE A 1 108 ? 8.731 -1.222 19.489 1.00 20.64 84 PHE A O 1
ATOM 685 N N . TYR A 1 109 ? 7.859 -0.580 21.505 1.00 24.05 85 TYR A N 1
ATOM 686 C CA . TYR A 1 109 ? 9.065 0.119 21.972 1.00 22.72 85 TYR A CA 1
ATOM 687 C C . TYR A 1 109 ? 9.567 1.056 20.878 1.00 23.49 85 TYR A C 1
ATOM 688 O O . TYR A 1 109 ? 8.744 1.696 20.205 1.00 25.82 85 TYR A O 1
ATOM 697 N N . ASP A 1 110 ? 10.891 1.169 20.709 1.00 22.06 86 ASP A N 1
ATOM 698 C CA . ASP A 1 110 ? 11.469 1.919 19.586 1.00 24.06 86 ASP A CA 1
ATOM 699 C C . ASP A 1 110 ? 12.044 0.900 18.589 1.00 22.34 86 ASP A C 1
ATOM 700 O O . ASP A 1 110 ? 13.024 1.178 17.894 1.00 22.88 86 ASP A O 1
ATOM 705 N N . ASN A 1 111 ? 11.420 -0.271 18.498 1.00 20.85 87 ASN A N 1
ATOM 706 C CA . ASN A 1 111 ? 11.972 -1.369 17.681 1.00 19.05 87 ASN A CA 1
ATOM 707 C C . ASN A 1 111 ? 12.288 -0.990 16.236 1.00 20.75 87 ASN A C 1
ATOM 708 O O . ASN A 1 111 ? 13.335 -1.371 15.721 1.00 19.80 87 ASN A O 1
ATOM 713 N N . MET A 1 112 ? 11.386 -0.259 15.583 1.00 21.56 88 MET A N 1
ATOM 714 C CA . MET A 1 112 ? 11.610 0.107 14.181 1.00 23.09 88 MET A CA 1
ATOM 715 C C . MET A 1 112 ? 12.740 1.119 14.082 1.00 23.87 88 MET A C 1
ATOM 716 O O . MET A 1 112 ? 13.629 0.979 13.250 1.00 24.17 88 MET A O 1
ATOM 721 N N . GLU A 1 113 ? 12.725 2.118 14.959 1.00 25.53 89 GLU A N 1
ATOM 722 C CA . GLU A 1 113 ? 13.751 3.143 14.964 1.00 27.50 89 GLU A CA 1
ATOM 723 C C . GLU A 1 113 ? 15.110 2.491 15.260 1.00 25.83 89 GLU A C 1
ATOM 724 O O . GLU A 1 113 ? 16.134 2.845 14.659 1.00 25.67 89 GLU A O 1
ATOM 730 N N . PHE A 1 114 ? 15.106 1.513 16.165 1.00 23.71 90 PHE A N 1
ATOM 731 C CA . PHE A 1 114 ? 16.319 0.804 16.543 1.00 21.74 90 PHE A CA 1
ATOM 732 C C . PHE A 1 114 ? 16.884 -0.018 15.395 1.00 21.46 90 PHE A C 1
ATOM 733 O O . PHE A 1 114 ? 18.089 0.048 15.089 1.00 23.29 90 PHE A O 1
ATOM 741 N N . MET A 1 115 ? 16.018 -0.751 14.712 1.00 20.74 91 MET A N 1
ATOM 742 C CA . MET A 1 115 ? 16.433 -1.502 13.546 1.00 21.38 91 MET A CA 1
ATOM 743 C C . MET A 1 115 ? 16.980 -0.535 12.471 1.00 22.72 91 MET A C 1
ATOM 744 O O . MET A 1 115 ? 18.025 -0.802 11.878 1.00 22.20 91 MET A O 1
ATOM 749 N N . ASN A 1 116 ? 16.295 0.588 12.244 1.00 22.79 92 ASN A N 1
ATOM 750 C CA . ASN A 1 116 ? 16.780 1.557 11.261 1.00 25.65 92 ASN A CA 1
ATOM 751 C C . ASN A 1 116 ? 18.211 2.041 11.567 1.00 28.60 92 ASN A C 1
ATOM 752 O O . ASN A 1 116 ? 19.026 2.174 10.658 1.00 29.70 92 ASN A O 1
ATOM 757 N N . ARG A 1 117 ? 18.507 2.289 12.839 1.00 28.46 93 ARG A N 1
ATOM 758 C CA . ARG A 1 117 ? 19.834 2.766 13.260 1.00 31.05 93 ARG A CA 1
ATOM 759 C C . ARG A 1 117 ? 20.927 1.711 13.213 1.00 31.25 93 ARG A C 1
ATOM 760 O O . ARG A 1 117 ? 22.096 2.049 13.020 1.00 33.20 93 ARG A O 1
ATOM 768 N N . THR A 1 118 ? 20.569 0.446 13.393 1.00 28.33 94 THR A N 1
ATOM 769 C CA . THR A 1 118 ? 21.574 -0.622 13.491 1.00 28.41 94 THR A CA 1
ATOM 770 C C . THR A 1 118 ? 21.794 -1.486 12.247 1.00 28.97 94 THR A C 1
ATOM 771 O O . THR A 1 118 ? 22.805 -2.175 12.165 1.00 31.15 94 THR A O 1
ATOM 775 N N . GLY A 1 119 ? 20.879 -1.440 11.282 1.00 27.74 95 GLY A N 1
ATOM 776 C CA . GLY A 1 119 ? 21.037 -2.219 10.070 1.00 28.42 95 GLY A CA 1
ATOM 777 C C . GLY A 1 119 ? 20.126 -1.718 8.976 1.00 28.78 95 GLY A C 1
ATOM 778 O O . GLY A 1 119 ? 19.399 -0.751 9.180 1.00 30.77 95 GLY A O 1
ATOM 779 N N . LYS A 1 120 ? 20.201 -2.358 7.814 1.00 28.08 96 LYS A N 1
ATOM 780 C CA . LYS A 1 120 ? 19.380 -1.993 6.662 1.00 28.79 96 LYS A CA 1
ATOM 781 C C . LYS A 1 120 ? 18.055 -2.677 6.894 1.00 27.00 96 LYS A C 1
ATOM 782 O O . LYS A 1 120 ? 17.972 -3.912 6.857 1.00 26.43 96 LYS A O 1
ATOM 788 N N . THR A 1 121 ? 17.017 -1.876 7.083 1.00 26.61 97 THR A N 1
ATOM 789 C CA . THR A 1 121 ? 15.695 -2.375 7.409 1.00 25.96 97 THR A CA 1
ATOM 790 C C . THR A 1 121 ? 14.769 -2.308 6.206 1.00 25.56 97 THR A C 1
ATOM 791 O O . THR A 1 121 ? 14.612 -1.280 5.577 1.00 26.99 97 THR A O 1
ATOM 795 N N . VAL A 1 122 ? 14.176 -3.455 5.874 1.00 23.63 98 VAL A N 1
ATOM 796 C CA . VAL A 1 122 ? 13.318 -3.580 4.717 1.00 25.10 98 VAL A CA 1
ATOM 797 C C . VAL A 1 122 ? 11.902 -3.990 5.099 1.00 24.76 98 VAL A C 1
ATOM 798 O O . VAL A 1 122 ? 11.708 -4.919 5.902 1.00 27.20 98 VAL A O 1
ATOM 802 N N . PHE A 1 123 ? 10.917 -3.276 4.562 1.00 23.43 99 PHE A N 1
ATOM 803 C CA . PHE A 1 123 ? 9.531 -3.700 4.692 1.00 22.43 99 PHE A CA 1
ATOM 804 C C . PHE A 1 123 ? 9.133 -4.453 3.430 1.00 22.13 99 PHE A C 1
ATOM 805 O O . PHE A 1 123 ? 9.206 -3.888 2.322 1.00 23.03 99 PHE A O 1
ATOM 813 N N A LEU A 1 124 ? 8.758 -5.726 3.594 0.70 21.20 100 LEU A N 1
ATOM 814 N N B LEU A 1 124 ? 8.730 -5.713 3.596 0.30 21.26 100 LEU A N 1
ATOM 815 C CA A LEU A 1 124 ? 8.255 -6.540 2.483 0.70 21.17 100 LEU A CA 1
ATOM 816 C CA B LEU A 1 124 ? 8.272 -6.536 2.483 0.30 20.92 100 LEU A CA 1
ATOM 817 C C A LEU A 1 124 ? 6.793 -6.185 2.295 0.70 21.81 100 LEU A C 1
ATOM 818 C C B LEU A 1 124 ? 6.797 -6.225 2.256 0.30 21.43 100 LEU A C 1
ATOM 819 O O A LEU A 1 124 ? 5.914 -6.671 3.013 0.70 21.47 100 LEU A O 1
ATOM 820 O O B LEU A 1 124 ? 5.911 -6.807 2.883 0.30 21.41 100 LEU A O 1
ATOM 829 N N . ASN A 1 125 ? 6.560 -5.276 1.359 1.00 22.05 101 ASN A N 1
ATOM 830 C CA . ASN A 1 125 ? 5.250 -4.795 1.031 1.00 21.72 101 ASN A CA 1
ATOM 831 C C . ASN A 1 125 ? 4.590 -5.758 0.063 1.00 23.21 101 ASN A C 1
ATOM 832 O O . ASN A 1 125 ? 5.088 -5.975 -1.041 1.00 24.58 101 ASN A O 1
ATOM 837 N N . VAL A 1 126 ? 3.482 -6.330 0.505 1.00 21.64 102 VAL A N 1
ATOM 838 C CA . VAL A 1 126 ? 2.731 -7.315 -0.283 1.00 22.94 102 VAL A CA 1
ATOM 839 C C . VAL A 1 126 ? 1.258 -6.919 -0.340 1.00 23.86 102 VAL A C 1
ATOM 840 O O . VAL A 1 126 ? 0.626 -6.645 0.669 1.00 25.64 102 VAL A O 1
ATOM 844 N N . HIS A 1 127 ? 0.734 -6.881 -1.553 1.00 26.24 103 HIS A N 1
ATOM 845 C CA . HIS A 1 127 ? -0.640 -6.503 -1.789 1.00 29.24 103 HIS A CA 1
ATOM 846 C C . HIS A 1 127 ? -1.565 -7.482 -1.080 1.00 28.09 103 HIS A C 1
ATOM 847 O O . HIS A 1 127 ? -1.302 -8.679 -1.051 1.00 26.99 103 HIS A O 1
ATOM 854 N N . PRO A 1 128 ? -2.659 -6.980 -0.503 1.00 29.14 104 PRO A N 1
ATOM 855 C CA . PRO A 1 128 ? -3.580 -7.861 0.221 1.00 29.47 104 PRO A CA 1
ATOM 856 C C . PRO A 1 128 ? -4.143 -9.016 -0.624 1.00 29.90 104 PRO A C 1
ATOM 857 O O . PRO A 1 128 ? -4.439 -10.064 -0.075 1.00 30.07 104 PRO A O 1
ATOM 861 N N . ASP A 1 129 ? -4.290 -8.839 -1.937 1.00 30.83 105 ASP A N 1
ATOM 862 C CA . ASP A 1 129 ? -4.779 -9.931 -2.785 1.00 32.83 105 ASP A CA 1
ATOM 863 C C . ASP A 1 129 ? -3.799 -11.083 -2.726 1.00 30.22 105 ASP A C 1
ATOM 864 O O . ASP A 1 129 ? -4.202 -12.245 -2.737 1.00 31.37 105 ASP A O 1
ATOM 869 N N . VAL A 1 130 ? -2.505 -10.756 -2.663 1.00 27.24 106 VAL A N 1
ATOM 870 C CA . VAL A 1 130 ? -1.464 -11.771 -2.614 1.00 26.04 106 VAL A CA 1
ATOM 871 C C . VAL A 1 130 ? -1.391 -12.361 -1.225 1.00 25.63 106 VAL A C 1
ATOM 872 O O . VAL A 1 130 ? -1.243 -13.571 -1.089 1.00 24.85 106 VAL A O 1
ATOM 876 N N . LEU A 1 131 ? -1.488 -11.519 -0.179 1.00 24.61 107 LEU A N 1
ATOM 877 C CA . LEU A 1 131 ? -1.508 -12.043 1.197 1.00 25.46 107 LEU A CA 1
ATOM 878 C C . LEU A 1 131 ? -2.700 -12.996 1.386 1.00 25.21 107 LEU A C 1
ATOM 879 O O . LEU A 1 131 ? -2.571 -14.061 2.018 1.00 26.06 107 LEU A O 1
ATOM 884 N N . PHE A 1 132 ? -3.851 -12.600 0.828 1.00 26.82 108 PHE A N 1
ATOM 885 C CA . PHE A 1 132 ? -5.085 -13.393 0.880 1.00 27.89 108 PHE A CA 1
ATOM 886 C C . PHE A 1 132 ? -4.842 -14.776 0.294 1.00 28.48 108 PHE A C 1
ATOM 887 O O . PHE A 1 132 ? -5.111 -15.809 0.949 1.00 29.07 108 PHE A O 1
ATOM 895 N N . ARG A 1 133 ? -4.329 -14.824 -0.929 1.00 28.97 109 ARG A N 1
ATOM 896 C CA . ARG A 1 133 ? -4.041 -16.123 -1.553 1.00 28.63 109 ARG A CA 1
ATOM 897 C C . ARG A 1 133 ? -3.069 -16.962 -0.726 1.00 27.73 109 ARG A C 1
ATOM 898 O O . ARG A 1 133 ? -3.340 -18.129 -0.416 1.00 28.24 109 ARG A O 1
ATOM 906 N N . ARG A 1 134 ? -1.935 -16.369 -0.357 1.00 25.25 110 ARG A N 1
ATOM 907 C CA . ARG A 1 134 ? -0.921 -17.098 0.390 1.00 25.07 110 ARG A CA 1
ATOM 908 C C . ARG A 1 134 ? -1.414 -17.623 1.728 1.00 26.71 110 ARG A C 1
ATOM 909 O O . ARG A 1 134 ? -1.131 -18.754 2.090 1.00 26.64 110 ARG A O 1
ATOM 917 N N . LEU A 1 135 ? -2.160 -16.798 2.458 1.00 26.72 111 LEU A N 1
ATOM 918 C CA . LEU A 1 135 ? -2.631 -17.182 3.779 1.00 27.48 111 LEU A CA 1
ATOM 919 C C . LEU A 1 135 ? -3.745 -18.218 3.700 1.00 28.90 111 LEU A C 1
ATOM 920 O O . LEU A 1 135 ? -3.850 -19.066 4.576 1.00 30.36 111 LEU A O 1
ATOM 925 N N . ARG A 1 136 ? -4.564 -18.143 2.654 1.00 30.27 112 ARG A N 1
ATOM 926 C CA . ARG A 1 136 ? -5.604 -19.153 2.399 1.00 31.39 112 ARG A CA 1
ATOM 927 C C . ARG A 1 136 ? -4.964 -20.517 2.237 1.00 30.36 112 ARG A C 1
ATOM 928 O O . ARG A 1 136 ? -5.418 -21.520 2.793 1.00 30.76 112 ARG A O 1
ATOM 936 N N . ILE A 1 137 ? -3.913 -20.553 1.430 1.00 28.47 113 ILE A N 1
ATOM 937 C CA . ILE A 1 137 ? -3.193 -21.797 1.160 1.00 29.86 113 ILE A CA 1
ATOM 938 C C . ILE A 1 137 ? -2.457 -22.307 2.392 1.00 30.96 113 ILE A C 1
ATOM 939 O O . ILE A 1 137 ? -2.312 -23.515 2.580 1.00 31.27 113 ILE A O 1
ATOM 944 N N . ALA A 1 138 ? -2.015 -21.377 3.238 1.00 30.18 114 ALA A N 1
ATOM 945 C CA . ALA A 1 138 ? -1.318 -21.709 4.480 1.00 32.48 114 ALA A CA 1
ATOM 946 C C . ALA A 1 138 ? -2.244 -21.595 5.706 1.00 34.19 114 ALA A C 1
ATOM 947 O O . ALA A 1 138 ? -1.757 -21.477 6.833 1.00 35.21 114 ALA A O 1
ATOM 949 N N . LYS A 1 139 ? -3.560 -21.633 5.487 1.00 35.37 115 LYS A N 1
ATOM 950 C CA . LYS A 1 139 ? -4.558 -21.463 6.566 1.00 36.97 115 LYS A CA 1
ATOM 951 C C . LYS A 1 139 ? -4.278 -22.333 7.786 1.00 36.95 115 LYS A C 1
ATOM 952 O O . LYS A 1 139 ? -4.340 -21.856 8.921 1.00 37.31 115 LYS A O 1
ATOM 958 N N . GLN A 1 140 ? -3.974 -23.605 7.551 1.00 36.56 116 GLN A N 1
ATOM 959 C CA . GLN A 1 140 ? -3.689 -24.557 8.641 1.00 38.10 116 GLN A CA 1
ATOM 960 C C . GLN A 1 140 ? -2.537 -24.101 9.550 1.00 38.30 116 GLN A C 1
ATOM 961 O O . GLN A 1 140 ? -2.511 -24.418 10.745 1.00 38.41 116 GLN A O 1
ATOM 967 N N . GLN A 1 141 ? -1.580 -23.376 8.982 1.00 37.12 117 GLN A N 1
ATOM 968 C CA . GLN A 1 141 ? -0.418 -22.926 9.743 1.00 38.46 117 GLN A CA 1
ATOM 969 C C . GLN A 1 141 ? -0.651 -21.612 10.483 1.00 38.60 117 GLN A C 1
ATOM 970 O O . GLN A 1 141 ? 0.249 -21.138 11.173 1.00 36.73 117 GLN A O 1
ATOM 976 N N . ARG A 1 142 ? -1.848 -21.034 10.352 1.00 38.48 118 ARG A N 1
ATOM 977 C CA . ARG A 1 142 ? -2.157 -19.729 10.966 1.00 39.54 118 ARG A CA 1
ATOM 978 C C . ARG A 1 142 ? -3.464 -19.820 11.739 1.00 39.88 118 ARG A C 1
ATOM 979 O O . ARG A 1 142 ? -4.527 -19.500 11.195 1.00 39.40 118 ARG A O 1
ATOM 987 N N . PRO A 1 143 ? -3.402 -20.269 13.004 1.00 40.82 119 PRO A N 1
ATOM 988 C CA . PRO A 1 143 ? -4.604 -20.447 13.831 1.00 40.98 119 PRO A CA 1
ATOM 989 C C . PRO A 1 143 ? -5.501 -19.215 13.981 1.00 39.88 119 PRO A C 1
ATOM 990 O O . PRO A 1 143 ? -6.728 -19.356 14.032 1.00 39.46 119 PRO A O 1
ATOM 994 N N . ILE A 1 144 ? -4.910 -18.023 14.044 1.00 37.48 120 ILE A N 1
ATOM 995 C CA . ILE A 1 144 ? -5.704 -16.801 14.176 1.00 37.15 120 ILE A CA 1
ATOM 996 C C . ILE A 1 144 ? -6.725 -16.626 13.024 1.00 36.88 120 ILE A C 1
ATOM 997 O O . ILE A 1 144 ? -7.740 -15.947 13.194 1.00 37.39 120 ILE A O 1
ATOM 1002 N N . LEU A 1 145 ? -6.469 -17.244 11.868 1.00 35.29 121 LEU A N 1
ATOM 1003 C CA . LEU A 1 145 ? -7.375 -17.114 10.696 1.00 35.57 121 LEU A CA 1
ATOM 1004 C C . LEU A 1 145 ? -8.436 -18.213 10.599 1.00 37.31 121 LEU A C 1
ATOM 1005 O O . LEU A 1 145 ? -9.320 -18.163 9.736 1.00 36.84 121 LEU A O 1
ATOM 1010 N N . GLN A 1 146 ? -8.356 -19.197 11.486 1.00 39.16 122 GLN A N 1
ATOM 1011 C CA . GLN A 1 146 ? -9.249 -20.342 11.429 1.00 40.73 122 GLN A CA 1
ATOM 1012 C C . GLN A 1 146 ? -10.728 -19.916 11.365 1.00 41.19 122 GLN A C 1
ATOM 1013 O O . GLN A 1 146 ? -11.179 -19.063 12.127 1.00 41.00 122 GLN A O 1
ATOM 1019 N N . GLY A 1 147 ? -11.463 -20.473 10.407 1.00 41.21 123 GLY A N 1
ATOM 1020 C CA . GLY A 1 147 ? -12.882 -20.154 10.260 1.00 43.31 123 GLY A CA 1
ATOM 1021 C C . GLY A 1 147 ? -13.187 -18.944 9.385 1.00 42.70 123 GLY A C 1
ATOM 1022 O O . GLY A 1 147 ? -14.339 -18.734 9.010 1.00 44.72 123 GLY A O 1
ATOM 1023 N N . LYS A 1 148 ? -12.170 -18.156 9.039 1.00 40.70 124 LYS A N 1
ATOM 1024 C CA . LYS A 1 148 ? -12.387 -16.963 8.214 1.00 39.98 124 LYS A CA 1
ATOM 1025 C C . LYS A 1 148 ? -12.242 -17.285 6.733 1.00 39.94 124 LYS A C 1
ATOM 1026 O O . LYS A 1 148 ? -11.238 -17.860 6.316 1.00 38.68 124 LYS A O 1
ATOM 1032 N N . GLU A 1 149 ? -13.251 -16.904 5.954 1.00 40.44 125 GLU A N 1
ATOM 1033 C CA . GLU A 1 149 ? -13.244 -17.099 4.511 1.00 41.10 125 GLU A CA 1
ATOM 1034 C C . GLU A 1 149 ? -13.646 -15.811 3.769 1.00 41.01 125 GLU A C 1
ATOM 1035 O O . GLU A 1 149 ? -14.154 -14.835 4.362 1.00 40.36 125 GLU A O 1
ATOM 1041 N N . ASP A 1 150 ? -13.345 -15.819 2.476 1.00 40.95 126 ASP A N 1
ATOM 1042 C CA . ASP A 1 150 ? -13.695 -14.760 1.554 1.00 42.00 126 ASP A CA 1
ATOM 1043 C C . ASP A 1 150 ? -13.596 -13.358 2.16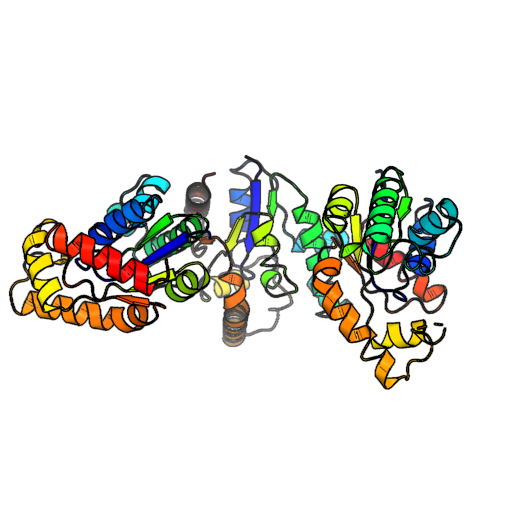2 1.00 41.39 126 ASP A C 1
ATOM 1044 O O . ASP A 1 150 ? -12.528 -12.969 2.646 1.00 37.72 126 ASP A O 1
ATOM 1049 N N . ASP A 1 151 ? -14.710 -12.626 2.171 1.00 42.86 127 ASP A N 1
ATOM 1050 C CA . ASP A 1 151 ? -14.715 -11.231 2.632 1.00 43.22 127 ASP A CA 1
ATOM 1051 C C . ASP A 1 151 ? -14.260 -11.079 4.087 1.00 42.10 127 ASP A C 1
ATOM 1052 O O . ASP A 1 151 ? -13.595 -10.096 4.434 1.00 39.96 127 ASP A O 1
ATOM 1057 N N . GLU A 1 152 ? -14.597 -12.046 4.939 1.00 41.32 128 GLU A N 1
ATOM 1058 C CA . GLU A 1 152 ? -14.187 -11.967 6.335 1.00 40.69 128 GLU A CA 1
ATOM 1059 C C . GLU A 1 152 ? -12.664 -12.049 6.463 1.00 37.94 128 GLU A C 1
ATOM 1060 O O . GLU A 1 152 ? -12.049 -11.272 7.210 1.00 35.97 128 GLU A O 1
ATOM 1066 N N . LEU A 1 153 ? -12.063 -12.990 5.746 1.00 34.82 129 LEU A N 1
ATOM 1067 C CA . LEU A 1 153 ? -10.614 -13.173 5.773 1.00 34.19 129 LEU A CA 1
ATOM 1068 C C . LEU A 1 153 ? -9.904 -11.952 5.183 1.00 33.10 129 LEU A C 1
ATOM 1069 O O . LEU A 1 153 ? -8.944 -11.441 5.766 1.00 32.08 129 LEU A O 1
ATOM 1074 N N . MET A 1 154 ? -10.382 -11.482 4.028 1.00 33.44 130 MET A N 1
ATOM 1075 C CA . MET A 1 154 ? -9.778 -10.317 3.386 1.00 32.58 130 MET A CA 1
ATOM 1076 C C . MET A 1 154 ? -9.877 -9.089 4.303 1.00 32.97 130 MET A C 1
ATOM 1077 O O . MET A 1 154 ? -8.899 -8.354 4.454 1.00 30.53 130 MET A O 1
ATOM 1082 N N . ASP A 1 155 ? -11.053 -8.852 4.890 1.00 35.60 131 ASP A N 1
ATOM 1083 C CA . ASP A 1 155 ? -11.212 -7.700 5.806 1.00 37.63 131 ASP A CA 1
ATOM 1084 C C . ASP A 1 155 ? -10.241 -7.816 6.982 1.00 35.16 131 ASP A C 1
ATOM 1085 O O . ASP A 1 155 ? -9.692 -6.813 7.438 1.00 34.53 131 ASP A O 1
ATOM 1090 N N . PHE A 1 156 ? -10.024 -9.035 7.478 1.00 34.36 132 PHE A N 1
ATOM 1091 C CA . PHE A 1 156 ? -9.112 -9.250 8.611 1.00 32.58 132 PHE A CA 1
ATOM 1092 C C . PHE A 1 156 ? -7.664 -8.835 8.282 1.00 31.28 132 PHE A C 1
ATOM 1093 O O . PHE A 1 156 ? -6.989 -8.126 9.072 1.00 28.14 132 PHE A O 1
ATOM 1101 N N . ILE A 1 157 ? -7.197 -9.265 7.112 1.00 28.25 133 ILE A N 1
ATOM 1102 C CA . ILE A 1 157 ? -5.856 -8.915 6.630 1.00 27.16 133 ILE A CA 1
ATOM 1103 C C . ILE A 1 157 ? -5.729 -7.402 6.424 1.00 26.70 133 ILE A C 1
ATOM 1104 O O . ILE A 1 157 ? -4.792 -6.753 6.931 1.00 25.91 133 ILE A O 1
ATOM 1109 N N . ILE A 1 158 ? -6.683 -6.834 5.692 1.00 28.15 134 ILE A N 1
ATOM 1110 C CA . ILE A 1 158 ? -6.654 -5.400 5.401 1.00 28.45 134 ILE A CA 1
ATOM 1111 C C . ILE A 1 158 ? -6.612 -4.579 6.674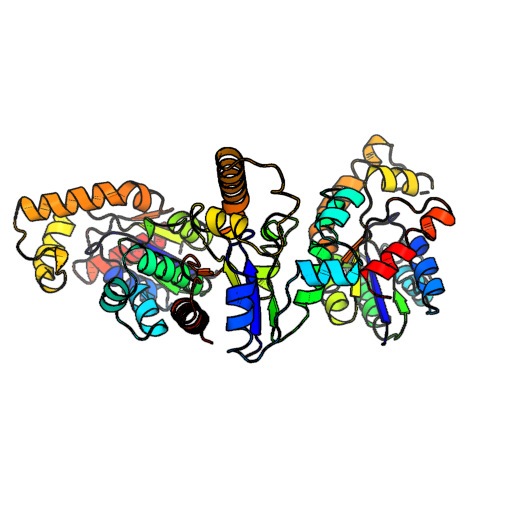 1.00 28.84 134 ILE A C 1
ATOM 1112 O O . ILE A 1 158 ? -5.823 -3.636 6.772 1.00 26.85 134 ILE A O 1
ATOM 1117 N N . GLN A 1 159 ? -7.425 -4.938 7.661 1.00 28.51 135 GLN A N 1
ATOM 1118 C CA . GLN A 1 159 ? -7.441 -4.196 8.929 1.00 30.31 135 GLN A CA 1
ATOM 1119 C C . GLN A 1 159 ? -6.153 -4.386 9.716 1.00 29.33 135 GLN A C 1
ATOM 1120 O O . GLN A 1 159 ? -5.674 -3.450 10.366 1.00 28.52 135 GLN A O 1
ATOM 1126 N N . ALA A 1 160 ? -5.605 -5.601 9.689 1.00 27.15 136 ALA A N 1
ATOM 1127 C CA . ALA A 1 160 ? -4.355 -5.861 10.380 1.00 26.85 136 ALA A CA 1
ATOM 1128 C C . ALA A 1 160 ? -3.240 -4.987 9.786 1.00 26.10 136 ALA A C 1
ATOM 1129 O O . ALA A 1 160 ? -2.432 -4.414 10.525 1.00 26.86 136 ALA A O 1
ATOM 1131 N N . LEU A 1 161 ? -3.204 -4.870 8.457 1.00 26.08 137 LEU A N 1
ATOM 1132 C CA . LEU A 1 161 ? -2.206 -4.049 7.789 1.00 26.81 137 LEU A CA 1
ATOM 1133 C C . LEU A 1 161 ? -2.433 -2.574 8.139 1.00 27.43 137 LEU A C 1
ATOM 1134 O O . LEU A 1 161 ? -1.482 -1.813 8.267 1.00 28.49 137 LEU A O 1
ATOM 1139 N N . GLU A 1 162 ? -3.689 -2.162 8.274 1.00 29.11 138 GLU A N 1
ATOM 1140 C CA . GLU A 1 162 ? -3.976 -0.758 8.660 1.00 30.46 138 GLU A CA 1
ATOM 1141 C C . GLU A 1 162 ? -3.350 -0.431 10.014 1.00 30.36 138 GLU A C 1
ATOM 1142 O O . GLU A 1 162 ? -2.828 0.676 10.215 1.00 30.09 138 GLU A O 1
ATOM 1148 N N . LYS A 1 163 ? -3.418 -1.367 10.960 1.00 29.00 139 LYS A N 1
ATOM 1149 C CA . LYS A 1 163 ? -2.852 -1.118 12.295 1.00 29.94 139 LYS A CA 1
ATOM 1150 C C . LYS A 1 163 ? -1.324 -1.128 12.243 1.00 28.60 139 LYS A C 1
ATOM 1151 O O . LYS A 1 163 ? -0.648 -0.338 12.941 1.00 27.90 139 LYS A O 1
ATOM 1157 N N . ARG A 1 164 ? -0.774 -2.030 11.426 1.00 25.96 140 ARG A N 1
ATOM 1158 C CA . ARG A 1 164 ? 0.684 -2.182 11.327 1.00 25.11 140 ARG A CA 1
ATOM 1159 C C . ARG A 1 164 ? 1.403 -1.229 10.378 1.00 26.21 140 ARG A C 1
ATOM 1160 O O . ARG A 1 164 ? 2.548 -0.884 10.608 1.00 24.43 140 ARG A O 1
ATOM 1168 N N . ALA A 1 165 ? 0.727 -0.784 9.326 1.00 28.39 141 ALA A N 1
ATOM 1169 C CA . ALA A 1 165 ? 1.334 0.121 8.328 1.00 28.98 141 ALA A CA 1
ATOM 1170 C C . ALA A 1 165 ? 2.088 1.360 8.841 1.00 29.74 141 ALA A C 1
ATOM 1171 O O . ALA A 1 165 ? 3.135 1.674 8.301 1.00 29.81 141 ALA A O 1
ATOM 1173 N N . PRO A 1 166 ? 1.567 2.084 9.857 1.00 29.61 142 PRO A N 1
ATOM 1174 C CA . PRO A 1 166 ? 2.323 3.242 10.342 1.00 30.44 142 PRO A CA 1
ATOM 1175 C C . PRO A 1 166 ? 3.728 2.889 10.848 1.00 27.62 142 PRO A C 1
ATOM 1176 O O . PRO A 1 166 ? 4.588 3.760 10.953 1.00 30.69 142 PRO A O 1
ATOM 1180 N N . PHE A 1 167 ? 3.934 1.617 11.182 1.00 25.35 143 PHE A N 1
ATOM 1181 C CA . PHE A 1 167 ? 5.213 1.134 11.673 1.00 23.87 143 PHE A CA 1
ATOM 1182 C C . PHE A 1 167 ? 6.000 0.537 10.528 1.00 24.27 143 PHE A C 1
ATOM 1183 O O . PHE A 1 167 ? 7.175 0.875 10.320 1.00 23.34 143 PHE A O 1
ATOM 1191 N N . TYR A 1 168 ? 5.362 -0.357 9.770 1.00 22.40 144 TYR A N 1
ATOM 1192 C CA . TYR A 1 168 ? 6.056 -0.977 8.651 1.00 22.73 144 TYR A CA 1
ATOM 1193 C C . TYR A 1 168 ? 6.611 0.057 7.680 1.00 22.57 144 TYR A C 1
ATOM 1194 O O . TYR A 1 168 ? 7.747 -0.076 7.200 1.00 22.70 144 TYR A O 1
ATOM 1203 N N . THR A 1 169 ? 5.826 1.093 7.404 1.00 24.14 145 THR A N 1
ATOM 1204 C CA . THR A 1 169 ? 6.239 2.119 6.433 1.00 24.84 145 THR A CA 1
ATOM 1205 C C . THR A 1 169 ? 7.392 3.030 6.899 1.00 27.45 145 THR A C 1
ATOM 1206 O O . THR A 1 169 ? 7.844 3.879 6.150 1.00 27.58 145 THR A O 1
ATOM 1210 N N . GLN A 1 170 ? 7.847 2.867 8.138 1.00 26.85 146 GLN A N 1
ATOM 1211 C CA . GLN A 1 170 ? 8.990 3.622 8.644 1.00 27.94 146 GLN A CA 1
ATOM 1212 C C . GLN A 1 170 ? 10.309 2.942 8.267 1.00 27.05 146 GLN A C 1
ATOM 1213 O O . GLN A 1 170 ? 11.379 3.500 8.495 1.00 27.66 146 GLN A O 1
ATOM 1219 N N . ALA A 1 171 ? 10.234 1.736 7.706 1.00 26.75 147 ALA A N 1
ATOM 1220 C CA . ALA A 1 171 ? 11.426 1.037 7.260 1.00 27.62 147 ALA A CA 1
ATOM 1221 C C . ALA A 1 171 ? 12.182 1.893 6.240 1.00 27.83 147 ALA A C 1
ATOM 1222 O O . ALA A 1 171 ? 11.572 2.542 5.389 1.00 26.87 147 ALA A O 1
ATOM 1224 N N . GLN A 1 172 ? 13.508 1.905 6.335 1.00 28.97 148 GLN A N 1
ATOM 1225 C CA . GLN A 1 172 ? 14.317 2.654 5.375 1.00 31.83 148 GLN A CA 1
ATOM 1226 C C . GLN A 1 172 ? 14.023 2.230 3.950 1.00 31.80 148 GLN A C 1
ATOM 1227 O O . GLN A 1 172 ? 13.953 3.073 3.046 1.00 32.54 148 GLN A O 1
ATOM 1233 N N . TYR A 1 173 ? 13.844 0.923 3.738 1.00 29.89 149 TYR A N 1
ATOM 1234 C CA . TYR A 1 173 ? 13.593 0.392 2.411 1.00 30.41 149 TYR A CA 1
ATOM 1235 C C . TYR A 1 173 ? 12.236 -0.280 2.326 1.00 28.97 149 TYR A C 1
ATOM 1236 O O . TYR A 1 173 ? 11.854 -1.017 3.238 1.00 28.60 149 TYR A O 1
ATOM 1245 N N . ILE A 1 174 ? 11.510 -0.016 1.239 1.00 28.97 150 ILE A N 1
ATOM 1246 C CA . ILE A 1 174 ? 10.209 -0.640 1.002 1.00 28.77 150 ILE A CA 1
ATOM 1247 C C . ILE A 1 174 ? 10.350 -1.439 -0.299 1.00 29.38 150 ILE A C 1
ATOM 1248 O O . ILE A 1 174 ? 10.655 -0.888 -1.360 1.00 31.33 150 ILE A O 1
ATOM 1253 N N . PHE A 1 175 ? 10.130 -2.740 -0.199 1.00 26.43 151 PHE A N 1
ATOM 1254 C CA . PHE A 1 175 ? 10.314 -3.664 -1.298 1.00 27.18 151 PHE A CA 1
ATOM 1255 C C . PHE A 1 175 ? 9.039 -4.440 -1.593 1.00 26.34 151 PHE A C 1
ATOM 1256 O O . PHE A 1 175 ? 8.418 -5.001 -0.703 1.00 24.33 151 PHE A O 1
ATOM 1264 N N . ASN A 1 176 ? 8.656 -4.474 -2.861 1.00 26.80 152 ASN A N 1
ATOM 1265 C CA . ASN A 1 176 ? 7.480 -5.251 -3.272 1.00 26.53 152 ASN A CA 1
ATOM 1266 C C . ASN A 1 176 ? 7.845 -6.733 -3.317 1.00 26.42 152 ASN A C 1
ATOM 1267 O O . ASN A 1 176 ? 8.700 -7.167 -4.109 1.00 28.30 152 ASN A O 1
ATOM 1272 N N . ALA A 1 177 ? 7.197 -7.509 -2.450 1.00 23.66 153 ALA A N 1
ATOM 1273 C CA . ALA A 1 177 ? 7.476 -8.917 -2.310 1.00 23.76 153 ALA A CA 1
ATOM 1274 C C . ALA A 1 177 ? 6.313 -9.781 -2.831 1.00 24.13 153 ALA A C 1
ATOM 1275 O O . ALA A 1 177 ? 6.129 -10.907 -2.378 1.00 23.96 153 ALA A O 1
ATOM 1277 N N . ASP A 1 178 ? 5.547 -9.235 -3.788 1.00 25.48 154 ASP A N 1
ATOM 1278 C CA . ASP A 1 178 ? 4.396 -9.941 -4.380 1.00 26.75 154 ASP A CA 1
ATOM 1279 C C . ASP A 1 178 ? 4.780 -11.215 -5.096 1.00 27.12 154 ASP A C 1
ATOM 1280 O O . ASP A 1 178 ? 3.976 -12.150 -5.154 1.00 28.32 154 ASP A O 1
ATOM 1285 N N . GLU A 1 179 ? 5.992 -11.263 -5.653 1.00 26.51 155 GLU A N 1
ATOM 1286 C CA . GLU A 1 179 ? 6.375 -12.381 -6.515 1.00 27.59 155 GLU A CA 1
ATOM 1287 C C . GLU A 1 179 ? 7.469 -13.231 -5.925 1.00 26.74 155 GLU A C 1
ATOM 1288 O O . GLU A 1 179 ? 8.644 -12.940 -6.085 1.00 28.34 155 GLU A O 1
ATOM 1294 N N . LEU A 1 180 ? 7.059 -14.284 -5.207 1.00 25.61 156 LEU A N 1
ATOM 1295 C CA . LEU A 1 180 ? 7.993 -15.214 -4.567 1.00 26.85 156 LEU A CA 1
ATOM 1296 C C . LEU A 1 180 ? 7.462 -16.617 -4.726 1.00 28.95 156 LEU A C 1
ATOM 1297 O O . LEU A 1 180 ? 7.760 -17.519 -3.920 1.00 30.02 156 LEU A O 1
ATOM 1302 N N . GLU A 1 181 ? 6.738 -16.834 -5.819 1.00 29.14 157 GLU A N 1
ATOM 1303 C CA . GLU A 1 181 ? 6.021 -18.093 -6.020 1.00 30.99 157 GLU A CA 1
ATOM 1304 C C . GLU A 1 181 ? 6.724 -19.219 -6.787 1.00 31.98 157 GLU A C 1
ATOM 1305 O O . GLU A 1 181 ? 6.122 -20.277 -6.974 1.00 34.72 157 GLU A O 1
ATOM 1311 N N . ASP A 1 182 ? 7.962 -18.999 -7.232 1.00 31.02 158 ASP A N 1
ATOM 1312 C CA . ASP A 1 182 ? 8.793 -20.059 -7.847 1.00 32.20 158 ASP A CA 1
ATOM 1313 C C . ASP A 1 182 ? 10.266 -19.637 -7.795 1.00 33.57 158 ASP A C 1
ATOM 1314 O O . ASP A 1 182 ? 10.580 -18.515 -7.364 1.00 31.51 158 ASP A O 1
ATOM 1319 N N . ARG A 1 183 ? 11.161 -20.530 -8.214 1.00 35.39 159 ARG A N 1
ATOM 1320 C CA . ARG A 1 183 ? 12.606 -20.264 -8.162 1.00 38.34 159 ARG A CA 1
ATOM 1321 C C . ARG A 1 183 ? 13.029 -19.040 -8.961 1.00 37.62 159 ARG A C 1
ATOM 1322 O O . ARG A 1 183 ? 13.928 -18.315 -8.540 1.00 39.08 159 ARG A O 1
ATOM 1330 N N . TRP A 1 184 ? 12.409 -18.837 -10.124 1.00 36.44 160 TRP A N 1
ATOM 1331 C CA . TRP A 1 184 ? 12.720 -17.689 -10.983 1.00 36.52 160 TRP A CA 1
ATOM 1332 C C . TRP A 1 184 ? 12.352 -16.387 -10.275 1.00 33.96 160 TRP A C 1
ATOM 1333 O O . TRP A 1 184 ? 13.135 -15.434 -10.253 1.00 33.36 160 TRP A O 1
ATOM 1344 N N . GLN A 1 185 ? 11.142 -16.352 -9.721 1.00 31.94 161 GLN A N 1
ATOM 1345 C CA . GLN A 1 185 ? 10.645 -15.164 -9.021 1.00 30.52 161 GLN A CA 1
ATOM 1346 C C . GLN A 1 185 ? 11.466 -14.847 -7.778 1.00 29.87 161 GLN A C 1
ATOM 1347 O O . GLN A 1 185 ? 11.741 -13.691 -7.498 1.00 30.19 161 GLN A O 1
ATOM 1353 N N . ILE A 1 186 ? 11.837 -15.880 -7.021 1.00 29.55 162 ILE A N 1
ATOM 1354 C CA . ILE A 1 186 ? 12.638 -15.678 -5.812 1.00 28.36 162 ILE A CA 1
ATOM 1355 C C . ILE A 1 186 ? 14.010 -15.149 -6.209 1.00 31.58 162 ILE A C 1
ATOM 1356 O O . ILE A 1 186 ? 14.472 -14.160 -5.640 1.00 27.84 162 ILE A O 1
ATOM 1361 N N . GLU A 1 187 ? 14.642 -15.766 -7.213 1.00 33.19 163 GLU A N 1
ATOM 1362 C CA . GLU A 1 187 ? 15.952 -15.302 -7.683 1.00 36.01 163 GLU A CA 1
ATOM 1363 C C . GLU A 1 187 ? 15.888 -13.859 -8.183 1.00 35.67 163 GLU A C 1
ATOM 1364 O O . GLU A 1 187 ? 16.795 -13.078 -7.925 1.00 35.83 163 GLU A O 1
ATOM 1370 N N . SER A 1 188 ? 14.816 -13.520 -8.905 1.00 34.53 164 SER A N 1
ATOM 1371 C CA . SER A 1 188 ? 14.622 -12.178 -9.426 1.00 35.18 164 SER A CA 1
ATOM 1372 C C . SER A 1 188 ? 14.488 -11.167 -8.284 1.00 33.16 164 SER A C 1
ATOM 1373 O O . SER A 1 188 ? 15.064 -10.068 -8.322 1.00 32.68 164 SER A O 1
ATOM 1376 N N . SER A 1 189 ? 13.714 -11.555 -7.281 1.00 31.57 165 SER A N 1
ATOM 1377 C CA . SER A 1 189 ? 13.483 -10.705 -6.115 1.00 30.88 165 SER A CA 1
ATOM 1378 C C . SER A 1 189 ? 14.766 -10.493 -5.347 1.00 31.49 165 SER A C 1
ATOM 1379 O O . SER A 1 189 ? 15.072 -9.374 -4.941 1.00 30.29 165 SER A O 1
ATOM 1382 N N . VAL A 1 190 ? 15.514 -11.571 -5.142 1.00 31.23 166 VAL A N 1
ATOM 1383 C CA . VAL A 1 190 ? 16.808 -11.477 -4.474 1.00 31.97 166 VAL A CA 1
ATOM 1384 C C . VAL A 1 190 ? 17.715 -10.469 -5.182 1.00 32.48 166 VAL A C 1
ATOM 1385 O O . VAL A 1 190 ? 18.343 -9.632 -4.534 1.00 32.11 166 VAL A O 1
ATOM 1389 N N . GLN A 1 191 ? 17.753 -10.529 -6.518 1.00 33.66 167 GLN A N 1
ATOM 1390 C CA . GLN A 1 191 ? 18.581 -9.618 -7.309 1.00 35.37 167 GLN A CA 1
ATOM 1391 C C . GLN A 1 191 ? 18.134 -8.165 -7.191 1.00 34.87 167 GLN A C 1
ATOM 1392 O O . GLN A 1 191 ? 18.958 -7.261 -7.084 1.00 35.68 167 GLN A O 1
ATOM 1398 N N . ARG A 1 192 ? 16.828 -7.945 -7.227 1.00 33.89 168 ARG A N 1
ATOM 1399 C CA . ARG A 1 192 ? 16.279 -6.607 -7.113 1.00 34.57 168 ARG A CA 1
ATOM 1400 C C . ARG A 1 192 ? 16.536 -6.032 -5.714 1.00 33.40 168 ARG A C 1
ATOM 1401 O O . ARG A 1 192 ? 16.837 -4.834 -5.551 1.00 33.34 168 ARG A O 1
ATOM 1409 N N . LEU A 1 193 ? 16.397 -6.880 -4.706 1.00 32.24 169 LEU A N 1
ATOM 1410 C CA . LEU A 1 193 ? 16.630 -6.446 -3.330 1.00 31.60 169 LEU A CA 1
ATOM 1411 C C . LEU A 1 193 ? 18.102 -6.100 -3.109 1.00 33.59 169 LEU A C 1
ATOM 1412 O O . LEU A 1 193 ? 18.439 -5.095 -2.458 1.00 33.20 169 LEU A O 1
ATOM 1417 N N . GLN A 1 194 ? 18.972 -6.932 -3.659 1.00 34.13 170 GLN A N 1
ATOM 1418 C CA . GLN A 1 194 ? 20.400 -6.720 -3.580 1.00 37.93 170 GLN A CA 1
ATOM 1419 C C . GLN A 1 194 ? 20.761 -5.381 -4.232 1.00 39.00 170 GLN A C 1
ATOM 1420 O O . GLN A 1 194 ? 21.609 -4.645 -3.725 1.00 41.01 170 GLN A O 1
ATOM 1426 N N . GLU A 1 195 ? 20.099 -5.054 -5.340 1.00 40.51 171 GLU A N 1
ATOM 1427 C CA . GLU A 1 195 ? 20.356 -3.796 -6.029 1.00 42.52 171 GLU A CA 1
ATOM 1428 C C . GLU A 1 195 ? 19.848 -2.613 -5.195 1.00 40.84 171 GLU A C 1
ATOM 1429 O O . GLU A 1 195 ? 20.565 -1.615 -5.018 1.00 41.67 171 GLU A O 1
ATOM 1435 N N . LEU A 1 196 ? 18.629 -2.733 -4.672 1.00 38.74 172 LEU A N 1
ATOM 1436 C CA . LEU A 1 196 ? 18.017 -1.680 -3.851 1.00 37.95 172 LEU A CA 1
ATOM 1437 C C . LEU A 1 196 ? 18.873 -1.344 -2.629 1.00 38.22 172 LEU A C 1
ATOM 1438 O O . LEU A 1 196 ? 19.040 -0.176 -2.281 1.00 36.42 172 LEU A O 1
ATOM 1443 N N . LEU A 1 197 ? 19.411 -2.372 -1.984 1.00 37.81 173 LEU A N 1
ATOM 1444 C CA . LEU A 1 197 ? 20.252 -2.182 -0.792 1.00 38.83 173 LEU A CA 1
ATOM 1445 C C . LEU A 1 197 ? 21.696 -1.828 -1.103 1.00 41.68 173 LEU A C 1
ATOM 1446 O O . LEU A 1 197 ? 22.497 -1.616 -0.182 1.00 42.50 173 LEU A O 1
ATOM 1451 N N . GLU A 1 198 ? 22.025 -1.748 -2.389 1.00 44.27 174 GLU A N 1
ATOM 1452 C CA . GLU A 1 198 ? 23.375 -1.427 -2.842 1.00 47.54 174 GLU A CA 1
ATOM 1453 C C . GLU A 1 198 ? 24.381 -2.437 -2.309 1.00 48.35 174 GLU A C 1
ATOM 1454 O O . GLU A 1 198 ? 25.394 -2.079 -1.708 1.00 49.11 174 GLU A O 1
ATOM 1460 N N . LEU A 1 199 ? 24.062 -3.708 -2.527 1.00 49.14 175 LEU A N 1
ATOM 1461 C CA . LEU A 1 199 ? 24.908 -4.821 -2.128 1.00 50.83 175 LEU A CA 1
ATOM 1462 C C . LEU A 1 199 ? 25.185 -5.668 -3.355 1.00 53.02 175 LEU A C 1
ATOM 1463 O O . LEU A 1 199 ? 24.732 -5.352 -4.463 1.00 54.19 175 LEU A O 1
ATOM 1469 N N . ALA B 1 24 ? 31.771 -17.205 33.246 1.00 41.87 0 ALA B N 1
ATOM 1470 C CA . ALA B 1 24 ? 32.133 -15.910 32.602 1.00 40.77 0 ALA B CA 1
ATOM 1471 C C . ALA B 1 24 ? 32.040 -14.768 33.605 1.00 38.19 0 ALA B C 1
ATOM 1472 O O . ALA B 1 24 ? 31.154 -14.765 34.458 1.00 39.26 0 ALA B O 1
ATOM 1474 N N . MET B 1 25 ? 32.936 -13.791 33.477 1.00 35.43 1 MET B N 1
ATOM 1475 C CA . MET B 1 25 ? 32.961 -12.624 34.353 1.00 33.63 1 MET B CA 1
ATOM 1476 C C . MET B 1 25 ? 31.647 -11.849 34.237 1.00 30.11 1 MET B C 1
ATOM 1477 O O . MET B 1 25 ? 31.174 -11.533 33.134 1.00 28.91 1 MET B O 1
ATOM 1482 N N . VAL B 1 26 ? 31.066 -11.538 35.389 1.00 28.46 2 VAL B N 1
ATOM 1483 C CA . VAL B 1 26 ? 29.786 -10.829 35.467 1.00 25.79 2 VAL B CA 1
ATOM 1484 C C . VAL B 1 26 ? 29.957 -9.352 35.824 1.00 22.34 2 VAL B C 1
ATOM 1485 O O . VAL B 1 26 ? 30.623 -9.008 36.792 1.00 21.81 2 VAL B O 1
ATOM 1489 N N . ARG B 1 27 ? 29.382 -8.474 35.021 1.00 21.16 3 ARG B N 1
ATOM 1490 C CA . ARG B 1 27 ? 29.340 -7.042 35.370 1.00 19.26 3 ARG B CA 1
ATOM 1491 C C . ARG B 1 27 ? 27.986 -6.516 34.860 1.00 19.46 3 ARG B C 1
ATOM 1492 O O . ARG B 1 27 ? 27.778 -6.315 33.645 1.00 20.68 3 ARG B O 1
ATOM 1500 N N . ILE B 1 28 ? 27.074 -6.341 35.785 1.00 17.10 4 ILE B N 1
ATOM 1501 C CA . ILE B 1 28 ? 25.703 -5.924 35.477 1.00 16.82 4 ILE B CA 1
ATOM 1502 C C . ILE B 1 28 ? 25.414 -4.570 36.117 1.00 15.60 4 ILE B C 1
ATOM 1503 O O . ILE B 1 28 ? 25.729 -4.343 37.294 1.00 16.26 4 ILE B O 1
ATOM 1508 N N . PHE B 1 29 ? 24.858 -3.664 35.311 1.00 15.64 5 PHE B N 1
ATOM 1509 C CA . PHE B 1 29 ? 24.432 -2.362 35.756 1.00 13.18 5 PHE B CA 1
ATOM 1510 C C . PHE B 1 29 ? 22.916 -2.335 35.734 1.00 14.21 5 PHE B C 1
ATOM 1511 O O . PHE B 1 29 ? 22.300 -2.582 34.684 1.00 16.77 5 PHE B O 1
ATOM 1519 N N . LEU B 1 30 ? 22.335 -1.986 36.864 1.00 13.35 6 LEU B N 1
ATOM 1520 C CA . LEU B 1 30 ? 20.885 -1.816 36.979 1.00 12.97 6 LEU B CA 1
ATOM 1521 C C . LEU B 1 30 ? 20.565 -0.341 36.953 1.00 15.07 6 LEU B C 1
ATOM 1522 O O . LEU B 1 30 ? 21.185 0.482 37.671 1.00 15.01 6 LEU B O 1
ATOM 1527 N N . THR B 1 31 ? 19.637 0.008 36.077 1.00 14.23 7 THR B N 1
ATOM 1528 C CA . THR B 1 31 ? 19.178 1.380 35.926 1.00 12.97 7 THR B CA 1
ATOM 1529 C C . THR B 1 31 ? 17.670 1.488 36.137 1.00 13.94 7 THR B C 1
ATOM 1530 O O . THR B 1 31 ? 16.958 0.510 36.124 1.00 14.81 7 THR B O 1
ATOM 1534 N N . GLY B 1 32 ? 17.222 2.710 36.394 1.00 14.04 8 GLY B N 1
ATOM 1535 C CA . GLY B 1 32 ? 15.805 3.006 36.601 1.00 14.27 8 GLY B CA 1
ATOM 1536 C C . GLY B 1 32 ? 15.632 4.057 37.669 1.00 14.74 8 GLY B C 1
ATOM 1537 O O . GLY B 1 32 ? 16.596 4.535 38.275 1.00 15.66 8 GLY B O 1
ATOM 1538 N N . TYR B 1 33 ? 14.380 4.386 37.940 1.00 15.18 9 TYR B N 1
ATOM 1539 C CA . TYR B 1 33 ? 14.087 5.452 38.843 1.00 15.80 9 TYR B CA 1
ATOM 1540 C C . TYR B 1 33 ? 14.169 5.039 40.298 1.00 16.50 9 TYR B C 1
ATOM 1541 O O . TYR B 1 33 ? 14.163 3.862 40.648 1.00 18.32 9 TYR B O 1
ATOM 1550 N N . MET B 1 34 ? 14.169 6.022 41.178 1.00 17.72 10 MET B N 1
ATOM 1551 C CA . MET B 1 34 ? 14.091 5.718 42.588 1.00 18.71 10 MET B CA 1
ATOM 1552 C C . MET B 1 34 ? 12.774 4.952 42.839 1.00 20.50 10 MET B C 1
ATOM 1553 O O . MET B 1 34 ? 11.720 5.261 42.270 1.00 19.92 10 MET B O 1
ATOM 1558 N N . GLY B 1 35 ? 12.854 3.926 43.669 1.00 20.70 11 GLY B N 1
ATOM 1559 C CA . GLY B 1 35 ? 11.734 3.080 43.964 1.00 21.70 11 GLY B CA 1
ATOM 1560 C C . GLY B 1 35 ? 11.513 1.952 42.978 1.00 21.57 11 GLY B C 1
ATOM 1561 O O . GLY B 1 35 ? 10.596 1.147 43.154 1.00 23.77 11 GLY B O 1
ATOM 1562 N N . ALA B 1 36 ? 12.352 1.847 41.950 1.00 18.32 12 ALA B N 1
ATOM 1563 C CA . ALA B 1 36 ? 12.144 0.798 40.942 1.00 19.59 12 ALA B CA 1
ATOM 1564 C C . ALA B 1 36 ? 12.455 -0.610 41.432 1.00 18.95 12 ALA B C 1
ATOM 1565 O O . ALA B 1 36 ? 12.054 -1.577 40.797 1.00 20.33 12 ALA B O 1
ATOM 1567 N N . GLY B 1 37 ? 13.135 -0.727 42.567 1.00 19.05 13 GLY B N 1
ATOM 1568 C CA . GLY B 1 37 ? 13.498 -2.057 43.073 1.00 18.89 13 GLY B CA 1
ATOM 1569 C C . GLY B 1 37 ? 14.924 -2.471 42.757 1.00 19.00 13 GLY B C 1
ATOM 1570 O O . GLY B 1 37 ? 15.274 -3.642 42.881 1.00 18.75 13 GLY B O 1
ATOM 1571 N N . LYS B 1 38 ? 15.754 -1.504 42.382 1.00 17.09 14 LYS B N 1
ATOM 1572 C CA . LYS B 1 38 ? 17.142 -1.779 42.052 1.00 18.07 14 LYS B CA 1
ATOM 1573 C C . LYS B 1 38 ? 17.880 -2.433 43.196 1.00 20.00 14 LYS B C 1
ATOM 1574 O O . LYS B 1 38 ? 18.678 -3.356 42.987 1.00 18.86 14 LYS B O 1
ATOM 1580 N N . THR B 1 39 ? 17.623 -1.984 44.408 1.00 20.87 15 THR B N 1
ATOM 1581 C CA . THR B 1 39 ? 18.303 -2.604 45.539 1.00 23.43 15 THR B CA 1
ATOM 1582 C C . THR B 1 39 ? 17.633 -3.925 45.985 1.00 22.90 15 THR B C 1
ATOM 1583 O O . THR B 1 39 ? 18.333 -4.902 46.259 1.00 24.03 15 THR B O 1
ATOM 1587 N N . THR B 1 40 ? 16.299 -3.993 46.015 1.00 21.79 16 THR B N 1
ATOM 1588 C CA . THR B 1 40 ? 15.574 -5.210 46.363 1.00 23.54 16 THR B CA 1
ATOM 1589 C C . THR B 1 40 ? 15.917 -6.323 45.385 1.00 22.88 16 THR B C 1
ATOM 1590 O O . THR B 1 40 ? 16.387 -7.400 45.775 1.00 22.23 16 THR B O 1
ATOM 1594 N N . LEU B 1 41 ? 15.719 -6.064 44.097 1.00 21.64 17 LEU B N 1
ATOM 1595 C CA . LEU B 1 41 ? 15.991 -7.087 43.089 1.00 21.43 17 LEU B CA 1
ATOM 1596 C C . LEU B 1 41 ? 17.488 -7.288 42.924 1.00 20.33 17 LEU B C 1
ATOM 1597 O O . LEU B 1 41 ? 17.959 -8.414 42.790 1.00 20.67 17 LEU B O 1
ATOM 1602 N N . GLY B 1 42 ? 18.244 -6.204 42.958 1.00 19.10 18 GLY B N 1
ATOM 1603 C CA . GLY B 1 42 ? 19.670 -6.246 42.804 1.00 18.73 18 GLY B CA 1
ATOM 1604 C C . GLY B 1 42 ? 20.358 -7.104 43.841 1.00 19.18 18 GLY B C 1
ATOM 1605 O O . GLY B 1 42 ? 21.185 -7.952 43.498 1.00 19.17 18 GLY B O 1
ATOM 1606 N N . LYS B 1 43 ? 19.999 -6.905 45.105 1.00 17.22 19 LYS B N 1
ATOM 1607 C CA . LYS B 1 43 ? 20.615 -7.673 46.179 1.00 17.51 19 LYS B CA 1
ATOM 1608 C C . LYS B 1 43 ? 20.194 -9.128 46.094 1.00 16.90 19 LYS B C 1
ATOM 1609 O O . LYS B 1 43 ? 21.006 -10.044 46.389 1.00 18.40 19 LYS B O 1
ATOM 1615 N N . ALA B 1 44 ? 18.917 -9.370 45.786 1.00 16.77 20 ALA B N 1
ATOM 1616 C CA . ALA B 1 44 ? 18.423 -10.746 45.664 1.00 18.55 20 ALA B CA 1
ATOM 1617 C C . ALA B 1 44 ? 19.084 -11.493 44.509 1.00 19.98 20 ALA B C 1
ATOM 1618 O O . ALA B 1 44 ? 19.413 -12.704 44.605 1.00 22.33 20 ALA B O 1
ATOM 1620 N N . PHE B 1 45 ? 19.284 -10.777 43.415 1.00 20.03 21 PHE B N 1
ATOM 1621 C CA . PHE B 1 45 ? 19.900 -11.329 42.230 1.00 21.83 21 PHE B CA 1
ATOM 1622 C C . PHE B 1 45 ? 21.393 -11.573 42.442 1.00 21.67 21 PHE B C 1
ATOM 1623 O O . PHE B 1 45 ? 21.906 -12.635 42.071 1.00 22.41 21 PHE B O 1
ATOM 1631 N N . ALA B 1 46 ? 22.087 -10.596 43.012 1.00 21.02 22 ALA B N 1
ATOM 1632 C CA . ALA B 1 46 ? 23.518 -10.736 43.301 1.00 21.18 22 ALA B CA 1
ATOM 1633 C C . ALA B 1 46 ? 23.791 -11.925 44.206 1.00 22.78 22 ALA B C 1
ATOM 1634 O O . ALA B 1 46 ? 24.748 -12.662 43.984 1.00 24.65 22 ALA B O 1
ATOM 1636 N N A ARG B 1 47 ? 22.955 -12.112 45.221 0.50 21.91 23 ARG B N 1
ATOM 1637 N N B ARG B 1 47 ? 22.981 -12.140 45.246 0.50 22.66 23 ARG B N 1
ATOM 1638 C CA A ARG B 1 47 ? 23.129 -13.245 46.125 0.50 22.63 23 ARG B CA 1
ATOM 1639 C CA B ARG B 1 47 ? 23.254 -13.306 46.114 0.50 23.91 23 ARG B CA 1
ATOM 1640 C C A ARG B 1 47 ? 23.032 -14.594 45.394 0.50 25.06 23 ARG B C 1
ATOM 1641 C C B ARG B 1 47 ? 23.058 -14.635 45.372 0.50 25.73 23 ARG B C 1
ATOM 1642 O O A ARG B 1 47 ? 23.802 -15.509 45.676 0.50 26.18 23 ARG B O 1
ATOM 1643 O O B ARG B 1 47 ? 23.791 -15.589 45.623 0.50 26.99 23 ARG B O 1
ATOM 1658 N N . LYS B 1 48 ? 22.089 -14.694 44.461 1.00 24.94 24 LYS B N 1
ATOM 1659 C CA . LYS B 1 48 ? 21.863 -15.906 43.657 1.00 27.91 24 LYS B CA 1
ATOM 1660 C C . LYS B 1 48 ? 23.068 -16.198 42.759 1.00 28.72 24 LYS B C 1
ATOM 1661 O O . LYS B 1 48 ? 23.427 -17.373 42.543 1.00 29.63 24 LYS B O 1
ATOM 1667 N N . LEU B 1 49 ? 23.675 -15.141 42.227 1.00 28.38 25 LEU B N 1
ATOM 1668 C CA . LEU B 1 49 ? 24.854 -15.264 41.357 1.00 29.63 25 LEU B CA 1
ATOM 1669 C C . LEU B 1 49 ? 26.135 -15.452 42.143 1.00 31.33 25 LEU B C 1
ATOM 1670 O O . LEU B 1 49 ? 27.185 -15.745 41.572 1.00 31.40 25 LEU B O 1
ATOM 1675 N N . ASN B 1 50 ? 26.047 -15.270 43.455 1.00 29.85 26 ASN B N 1
ATOM 1676 C CA . ASN B 1 50 ? 27.173 -15.327 44.348 1.00 29.24 26 ASN B CA 1
ATOM 1677 C C . ASN B 1 50 ? 28.255 -14.280 44.015 1.00 27.83 26 ASN B C 1
ATOM 1678 O O . ASN B 1 50 ? 29.450 -14.579 44.012 1.00 29.83 26 ASN B O 1
ATOM 1683 N N . VAL B 1 51 ? 27.816 -13.056 43.730 1.00 25.07 27 VAL B N 1
ATOM 1684 C CA . VAL B 1 51 ? 28.709 -11.933 43.487 1.00 24.63 27 VAL B CA 1
ATOM 1685 C C . VAL B 1 51 ? 28.269 -10.756 44.353 1.00 24.40 27 VAL B C 1
ATOM 1686 O O . VAL B 1 51 ? 27.102 -10.659 44.722 1.00 24.03 27 VAL B O 1
ATOM 1690 N N . PRO B 1 52 ? 29.197 -9.853 44.685 1.00 24.39 28 PRO B N 1
ATOM 1691 C CA . PRO B 1 52 ? 28.809 -8.689 45.473 1.00 23.92 28 PRO B CA 1
ATOM 1692 C C . PRO B 1 52 ? 27.907 -7.732 44.736 1.00 21.99 28 PRO B C 1
ATOM 1693 O O . PRO B 1 52 ? 27.952 -7.653 43.506 1.00 21.30 28 PRO B O 1
ATOM 1697 N N . PHE B 1 53 ? 27.119 -7.010 45.525 1.00 19.51 29 PHE B N 1
ATOM 1698 C CA . PHE B 1 53 ? 26.258 -5.953 45.083 1.00 19.10 29 PHE B CA 1
ATOM 1699 C C . PHE B 1 53 ? 26.851 -4.617 45.516 1.00 18.81 29 PHE B C 1
ATOM 1700 O O . PHE B 1 53 ? 27.316 -4.462 46.666 1.00 19.76 29 PHE B O 1
ATOM 1708 N N . ILE B 1 54 ? 26.866 -3.670 44.595 1.00 16.87 30 ILE B N 1
ATOM 1709 C CA . ILE B 1 54 ? 27.274 -2.296 44.902 1.00 16.76 30 ILE B CA 1
ATOM 1710 C C . ILE B 1 54 ? 26.154 -1.321 44.567 1.00 17.25 30 ILE B C 1
ATOM 1711 O O . ILE B 1 54 ? 25.691 -1.288 43.409 1.00 17.90 30 ILE B O 1
ATOM 1716 N N . ASP B 1 55 ? 25.687 -0.551 45.569 1.00 15.08 31 ASP B N 1
ATOM 1717 C CA . ASP B 1 55 ? 24.694 0.512 45.359 1.00 16.36 31 ASP B CA 1
ATOM 1718 C C . ASP B 1 55 ? 25.545 1.763 45.123 1.00 13.61 31 ASP B C 1
ATOM 1719 O O . ASP B 1 55 ? 26.259 2.171 46.023 1.00 15.38 31 ASP B O 1
ATOM 1724 N N . LEU B 1 56 ? 25.556 2.278 43.912 1.00 13.80 32 LEU B N 1
ATOM 1725 C CA . LEU B 1 56 ? 26.424 3.433 43.598 1.00 14.21 32 LEU B CA 1
ATOM 1726 C C . LEU B 1 56 ? 26.193 4.629 44.494 1.00 15.69 32 LEU B C 1
ATOM 1727 O O . LEU B 1 56 ? 27.147 5.292 44.913 1.00 14.51 32 LEU B O 1
ATOM 1732 N N . ASP B 1 57 ? 24.934 4.926 44.814 1.00 15.07 33 ASP B N 1
ATOM 1733 C CA . ASP B 1 57 ? 24.665 6.040 45.710 1.00 15.73 33 ASP B CA 1
ATOM 1734 C C . ASP B 1 57 ? 25.297 5.809 47.086 1.00 15.11 33 ASP B C 1
ATOM 1735 O O . ASP B 1 57 ? 25.885 6.722 47.667 1.00 15.39 33 ASP B O 1
ATOM 1740 N N . TRP B 1 58 ? 25.204 4.595 47.608 1.00 14.85 34 TRP B N 1
ATOM 1741 C CA . TRP B 1 58 ? 25.833 4.266 48.883 1.00 16.49 34 TRP B CA 1
ATOM 1742 C C . TRP B 1 58 ? 27.353 4.391 48.792 1.00 15.42 34 TRP B C 1
ATOM 1743 O O . TRP B 1 58 ? 27.987 4.911 49.705 1.00 15.85 34 TRP B O 1
ATOM 1754 N N . TYR B 1 59 ? 27.919 3.936 47.671 1.00 14.86 35 TYR B N 1
ATOM 1755 C CA . TYR B 1 59 ? 29.349 3.977 47.448 1.00 14.20 35 TYR B CA 1
ATOM 1756 C C . TYR B 1 59 ? 29.800 5.437 47.466 1.00 13.50 35 TYR B C 1
ATOM 1757 O O . TYR B 1 59 ? 30.866 5.780 48.048 1.00 16.34 35 TYR B O 1
ATOM 1766 N N . ILE B 1 60 ? 29.024 6.292 46.824 1.00 14.64 36 ILE B N 1
ATOM 1767 C CA . ILE B 1 60 ? 29.287 7.733 46.836 1.00 14.76 36 ILE B CA 1
ATOM 1768 C C . ILE B 1 60 ? 29.236 8.305 48.259 1.00 16.47 36 ILE B C 1
ATOM 1769 O O . ILE B 1 60 ? 30.126 9.034 48.664 1.00 15.70 36 ILE B O 1
ATOM 1774 N N . GLU B 1 61 ? 28.177 8.006 48.995 1.00 16.61 37 GLU B N 1
ATOM 1775 C CA . GLU B 1 61 ? 28.011 8.531 50.352 1.00 16.40 37 GLU B CA 1
ATOM 1776 C C . GLU B 1 61 ? 29.142 8.081 51.264 1.00 17.39 37 GLU B C 1
ATOM 1777 O O . GLU B 1 61 ? 29.615 8.853 52.082 1.00 18.10 37 GLU B O 1
ATOM 1783 N N . GLU B 1 62 ? 29.609 6.852 51.097 1.00 16.81 38 GLU B N 1
ATOM 1784 C CA . GLU B 1 62 ? 30.697 6.314 51.911 1.00 18.86 38 GLU B CA 1
ATOM 1785 C C . GLU B 1 62 ? 32.025 7.028 51.615 1.00 17.79 38 GLU B C 1
ATOM 1786 O O . GLU B 1 62 ? 32.824 7.266 52.520 1.00 20.13 38 GLU B O 1
ATOM 1792 N N . ARG B 1 63 ? 32.241 7.350 50.349 1.00 16.22 39 ARG B N 1
ATOM 1793 C CA . ARG B 1 63 ? 33.463 8.024 49.930 1.00 16.37 39 ARG B CA 1
ATOM 1794 C C . ARG B 1 63 ? 33.510 9.453 50.418 1.00 16.26 39 ARG B C 1
ATOM 1795 O O . ARG B 1 63 ? 34.540 9.911 50.871 1.00 16.01 39 ARG B O 1
ATOM 1803 N N . PHE B 1 64 ? 32.370 10.145 50.350 1.00 16.71 40 PHE B N 1
ATOM 1804 C CA . PHE B 1 64 ? 32.318 11.562 50.633 1.00 16.32 40 PHE B CA 1
ATOM 1805 C C . PHE B 1 64 ? 31.782 11.910 52.008 1.00 17.84 40 PHE B C 1
ATOM 1806 O O . PHE B 1 64 ? 31.804 13.056 52.402 1.00 18.12 40 PHE B O 1
ATOM 1814 N N . HIS B 1 65 ? 31.381 10.893 52.750 1.00 17.73 41 HIS B N 1
ATOM 1815 C CA . HIS B 1 65 ? 30.932 11.036 54.140 1.00 19.12 41 HIS B CA 1
ATOM 1816 C C . HIS B 1 65 ? 29.743 11.995 54.279 1.00 19.02 41 HIS B C 1
ATOM 1817 O O . HIS B 1 65 ? 29.666 12.813 55.219 1.00 19.09 41 HIS B O 1
ATOM 1824 N N . LYS B 1 66 ? 28.850 11.908 53.309 1.00 18.59 42 LYS B N 1
ATOM 1825 C CA . LYS B 1 66 ? 27.576 12.612 53.391 1.00 22.33 42 LYS B CA 1
ATOM 1826 C C . LYS B 1 66 ? 26.625 12.104 52.410 1.00 21.84 42 LYS B C 1
ATOM 1827 O O . LYS B 1 66 ? 26.993 11.333 51.544 1.00 20.06 42 LYS B O 1
ATOM 1833 N N . THR B 1 67 ? 25.376 12.524 52.576 1.00 22.11 43 THR B N 1
ATOM 1834 C CA . THR B 1 67 ? 24.312 12.018 51.701 1.00 21.16 43 THR B CA 1
ATOM 1835 C C . THR B 1 67 ? 24.396 12.571 50.295 1.00 20.59 43 THR B C 1
ATOM 1836 O O . THR B 1 67 ? 24.954 13.639 50.065 1.00 19.02 43 THR B O 1
ATOM 1840 N N . VAL B 1 68 ? 23.847 11.833 49.329 1.00 19.68 44 VAL B N 1
ATOM 1841 C CA . VAL B 1 68 ? 23.824 12.331 47.958 1.00 19.58 44 VAL B CA 1
ATOM 1842 C C . VAL B 1 68 ? 23.071 13.666 47.906 1.00 20.70 44 VAL B C 1
ATOM 1843 O O . VAL B 1 68 ? 23.440 14.528 47.148 1.00 21.86 44 VAL B O 1
ATOM 1847 N N . GLY B 1 69 ? 22.022 13.836 48.721 1.00 22.81 45 GLY B N 1
ATOM 1848 C CA . GLY B 1 69 ? 21.296 15.119 48.765 1.00 23.76 45 GLY B CA 1
ATOM 1849 C C . GLY B 1 69 ? 22.169 16.269 49.242 1.00 24.11 45 GLY B C 1
ATOM 1850 O O . GLY B 1 69 ? 22.136 17.393 48.710 1.00 24.45 45 GLY B O 1
ATOM 1851 N N . GLU B 1 70 ? 22.985 15.994 50.257 1.00 22.38 46 GLU B N 1
ATOM 1852 C CA . GLU B 1 70 ? 23.937 16.983 50.739 1.00 21.95 46 GLU B CA 1
ATOM 1853 C C . GLU B 1 70 ? 25.009 17.326 49.724 1.00 21.62 46 GLU B C 1
ATOM 1854 O O . GLU B 1 70 ? 25.408 18.487 49.630 1.00 21.75 46 GLU B O 1
ATOM 1860 N N . LEU B 1 71 ? 25.497 16.326 48.986 1.00 21.51 47 LEU B N 1
ATOM 1861 C CA . LEU B 1 71 ? 26.508 16.588 47.965 1.00 22.05 47 LEU B CA 1
ATOM 1862 C C . LEU B 1 71 ? 25.921 17.420 46.852 1.00 22.15 47 LEU B C 1
ATOM 1863 O O . LEU B 1 71 ? 26.570 18.307 46.320 1.00 23.14 47 LEU B O 1
ATOM 1868 N N . PHE B 1 72 ? 24.664 17.142 46.496 1.00 24.13 48 PHE B N 1
ATOM 1869 C CA . PHE B 1 72 ? 24.007 17.887 45.449 1.00 26.24 48 PHE B CA 1
ATOM 1870 C C . PHE B 1 72 ? 23.914 19.356 45.875 1.00 27.33 48 PHE B C 1
ATOM 1871 O O . PHE B 1 72 ? 24.226 20.292 45.111 1.00 30.08 48 PHE B O 1
ATOM 1879 N N . THR B 1 73 ? 23.495 19.573 47.117 1.00 28.36 49 THR B N 1
ATOM 1880 C CA . THR B 1 73 ? 23.396 20.934 47.634 1.00 30.07 49 THR B CA 1
ATOM 1881 C C . THR B 1 73 ? 24.747 21.612 47.669 1.00 31.23 49 THR B C 1
ATOM 1882 O O . THR B 1 73 ? 24.899 22.713 47.179 1.00 32.65 49 THR B O 1
ATOM 1886 N N . GLU B 1 74 ? 25.744 20.938 48.229 1.00 30.16 50 GLU B N 1
ATOM 1887 C CA . GLU B 1 74 ? 27.089 21.507 48.341 1.00 31.13 50 GLU B CA 1
ATOM 1888 C C . GLU B 1 74 ? 27.793 21.783 47.003 1.00 30.25 50 GLU B C 1
ATOM 1889 O O . GLU B 1 74 ? 28.314 22.877 46.780 1.00 30.31 50 GLU B O 1
ATOM 1895 N N . ARG B 1 75 ? 27.775 20.803 46.109 1.00 28.99 51 ARG B N 1
ATOM 1896 C CA . ARG B 1 75 ? 28.531 20.882 44.864 1.00 29.67 51 ARG B CA 1
ATOM 1897 C C . ARG B 1 75 ? 27.765 21.434 43.683 1.00 29.06 51 ARG B C 1
ATOM 1898 O O . ARG B 1 75 ? 28.373 21.819 42.688 1.00 31.59 51 ARG B O 1
ATOM 1906 N N . GLY B 1 76 ? 26.445 21.445 43.783 1.00 28.00 52 GLY B N 1
ATOM 1907 C CA . GLY B 1 76 ? 25.576 21.835 42.679 1.00 29.17 52 GLY B CA 1
ATOM 1908 C C . GLY B 1 76 ? 25.352 20.622 41.778 1.00 27.84 52 GLY B C 1
ATOM 1909 O O . GLY B 1 76 ? 26.020 19.589 41.919 1.00 24.36 52 GLY B O 1
ATOM 1910 N N A GLU B 1 77 ? 24.402 20.732 40.851 0.50 28.10 53 GLU B N 1
ATOM 1911 N N B GLU B 1 77 ? 24.416 20.745 40.844 0.50 27.88 53 GLU B N 1
ATOM 1912 C CA A GLU B 1 77 ? 24.110 19.636 39.940 0.50 27.93 53 GLU B CA 1
ATOM 1913 C CA B GLU B 1 77 ? 24.112 19.655 39.945 0.50 27.45 53 GLU B CA 1
ATOM 1914 C C A GLU B 1 77 ? 25.330 19.198 39.132 0.50 26.32 53 GLU B C 1
ATOM 1915 C C B GLU B 1 77 ? 25.328 19.203 39.138 0.50 26.05 53 GLU B C 1
ATOM 1916 O O A GLU B 1 77 ? 25.658 18.016 39.099 0.50 24.70 53 GLU B O 1
ATOM 1917 O O B GLU B 1 77 ? 25.651 18.019 39.111 0.50 24.42 53 GLU B O 1
ATOM 1928 N N . ALA B 1 78 ? 26.001 20.150 38.493 1.00 26.70 54 ALA B N 1
ATOM 1929 C CA . ALA B 1 78 ? 27.187 19.835 37.682 1.00 26.89 54 ALA B CA 1
ATOM 1930 C C . ALA B 1 78 ? 28.266 19.120 38.495 1.00 25.25 54 ALA B C 1
ATOM 1931 O O . ALA B 1 78 ? 28.761 18.080 38.074 1.00 24.02 54 ALA B O 1
ATOM 1933 N N . GLY B 1 79 ? 28.603 19.655 39.662 1.00 24.02 55 GLY B N 1
ATOM 1934 C CA . GLY B 1 79 ? 29.596 19.029 40.520 1.00 22.73 55 GLY B CA 1
ATOM 1935 C C . GLY B 1 79 ? 29.197 17.649 40.986 1.00 21.05 55 GLY B C 1
ATOM 1936 O O . GLY B 1 79 ? 30.017 16.727 41.007 1.00 19.05 55 GLY B O 1
ATOM 1937 N N . PHE B 1 80 ? 27.933 17.489 41.385 1.00 19.39 56 PHE B N 1
ATOM 1938 C CA . PHE B 1 80 ? 27.445 16.198 41.812 1.00 17.54 56 PHE B CA 1
ATOM 1939 C C . PHE B 1 80 ? 27.481 15.155 40.691 1.00 16.55 56 PHE B C 1
ATOM 1940 O O . PHE B 1 80 ? 27.896 14.041 40.907 1.00 17.11 56 PHE B O 1
ATOM 1948 N N . ARG B 1 81 ? 27.050 15.526 39.494 1.00 17.50 57 ARG B N 1
ATOM 1949 C CA . ARG B 1 81 ? 27.033 14.559 38.412 1.00 17.45 57 ARG B CA 1
ATOM 1950 C C . ARG B 1 81 ? 28.432 14.147 37.996 1.00 16.00 57 ARG B C 1
ATOM 1951 O O . ARG B 1 81 ? 28.652 13.018 37.579 1.00 15.43 57 ARG B O 1
ATOM 1959 N N . GLU B 1 82 ? 29.372 15.076 38.118 1.00 16.68 58 GLU B N 1
ATOM 1960 C CA . GLU B 1 82 ? 30.782 14.780 37.870 1.00 16.75 58 GLU B CA 1
ATOM 1961 C C . GLU B 1 82 ? 31.288 13.727 38.863 1.00 15.98 58 GLU B C 1
ATOM 1962 O O . GLU B 1 82 ? 31.935 12.758 38.478 1.00 14.62 58 GLU B O 1
ATOM 1968 N N A LEU B 1 83 ? 31.027 13.890 40.159 0.70 16.31 59 LEU B N 1
ATOM 1969 N N B LEU B 1 83 ? 30.963 13.947 40.128 0.30 15.35 59 LEU B N 1
ATOM 1970 C CA A LEU B 1 83 ? 31.534 12.887 41.095 0.70 17.32 59 LEU B CA 1
ATOM 1971 C CA B LEU B 1 83 ? 31.331 13.060 41.204 0.30 15.16 59 LEU B CA 1
ATOM 1972 C C A LEU B 1 83 ? 30.793 11.556 40.926 0.70 16.13 59 LEU B C 1
ATOM 1973 C C B LEU B 1 83 ? 30.767 11.652 40.990 0.30 14.83 59 LEU B C 1
ATOM 1974 O O A LEU B 1 83 ? 31.401 10.493 41.052 0.70 16.67 59 LEU B O 1
ATOM 1975 O O B LEU B 1 83 ? 31.464 10.656 41.175 0.30 15.33 59 LEU B O 1
ATOM 1984 N N . GLU B 1 84 ? 29.504 11.599 40.577 1.00 15.11 60 GLU B N 1
ATOM 1985 C CA . GLU B 1 84 ? 28.766 10.352 40.337 1.00 14.15 60 GLU B CA 1
ATOM 1986 C C . GLU B 1 84 ? 29.359 9.610 39.129 1.00 14.74 60 GLU B C 1
ATOM 1987 O O . GLU B 1 84 ? 29.573 8.395 39.159 1.00 14.59 60 GLU B O 1
ATOM 1993 N N . ARG B 1 85 ? 29.658 10.355 38.078 1.00 14.45 61 ARG B N 1
ATOM 1994 C CA . ARG B 1 85 ? 30.288 9.778 36.908 1.00 14.59 61 ARG B CA 1
ATOM 1995 C C . ARG B 1 85 ? 31.628 9.148 37.299 1.00 13.65 61 ARG B C 1
ATOM 1996 O O . ARG B 1 85 ? 31.958 8.041 36.899 1.00 14.58 61 ARG B O 1
ATOM 2004 N N . ASN B 1 86 ? 32.413 9.869 38.105 1.00 14.02 62 ASN B N 1
ATOM 2005 C CA . ASN B 1 86 ? 33.725 9.356 38.539 1.00 15.06 62 ASN B CA 1
ATOM 2006 C C . ASN B 1 86 ? 33.599 8.083 39.336 1.00 14.05 62 ASN B C 1
ATOM 2007 O O . ASN B 1 86 ? 34.343 7.137 39.128 1.00 15.50 62 ASN B O 1
ATOM 2012 N N . MET B 1 87 ? 32.612 8.033 40.223 1.00 14.69 63 MET B N 1
ATOM 2013 C CA . MET B 1 87 ? 32.400 6.818 40.986 1.00 14.74 63 MET B CA 1
ATOM 2014 C C . MET B 1 87 ? 31.908 5.673 40.113 1.00 14.98 63 MET B C 1
ATOM 2015 O O . MET B 1 87 ? 32.289 4.508 40.336 1.00 15.68 63 MET B O 1
ATOM 2020 N N . LEU B 1 88 ? 31.074 5.982 39.112 1.00 14.63 64 LEU B N 1
ATOM 2021 C CA . LEU B 1 88 ? 30.631 4.953 38.153 1.00 14.38 64 LEU B CA 1
ATOM 2022 C C . LEU B 1 88 ? 31.844 4.338 37.470 1.00 14.65 64 LEU B C 1
ATOM 2023 O O . LEU B 1 88 ? 31.963 3.109 37.295 1.00 14.50 64 LEU B O 1
ATOM 2028 N N . HIS B 1 89 ? 32.788 5.180 37.050 1.00 15.39 65 HIS B N 1
ATOM 2029 C CA . HIS B 1 89 ? 33.983 4.665 36.377 1.00 14.62 65 HIS B CA 1
ATOM 2030 C C . HIS B 1 89 ? 34.845 3.839 37.298 1.00 16.83 65 HIS B C 1
ATOM 2031 O O . HIS B 1 89 ? 35.439 2.844 36.866 1.00 17.92 65 HIS B O 1
ATOM 2038 N N . GLU B 1 90 ? 34.911 4.232 38.567 1.00 17.24 66 GLU B N 1
ATOM 2039 C CA . GLU B 1 90 ? 35.673 3.477 39.528 1.00 19.06 66 GLU B CA 1
ATOM 2040 C C . GLU B 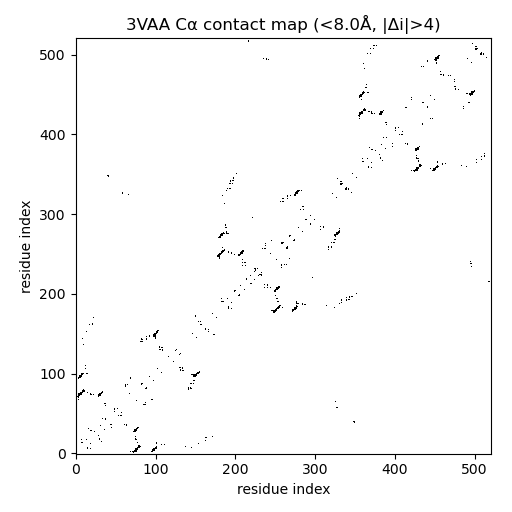1 90 ? 35.082 2.085 39.755 1.00 18.84 66 GLU B C 1
ATOM 2041 O O . GLU B 1 90 ? 35.788 1.084 39.655 1.00 21.00 66 GLU B O 1
ATOM 2047 N N . VAL B 1 91 ? 33.786 1.994 40.029 1.00 17.68 67 VAL B N 1
ATOM 2048 C CA . VAL B 1 91 ? 33.147 0.697 40.253 1.00 18.02 67 VAL B CA 1
ATOM 2049 C C . VAL B 1 91 ? 33.088 -0.182 38.978 1.00 18.33 67 VAL B C 1
ATOM 2050 O O . VAL B 1 91 ? 33.072 -1.395 39.076 1.00 19.78 67 VAL B O 1
ATOM 2054 N N . ALA B 1 92 ? 33.061 0.429 37.792 1.00 17.03 68 ALA B N 1
ATOM 2055 C CA . ALA B 1 92 ? 33.025 -0.306 36.540 1.00 18.35 68 ALA B CA 1
ATOM 2056 C C . ALA B 1 92 ? 34.316 -1.104 36.326 1.00 21.01 68 ALA B C 1
ATOM 2057 O O . ALA B 1 92 ? 34.363 -1.939 35.437 1.00 23.76 68 ALA B O 1
ATOM 2059 N N . GLU B 1 93 ? 35.374 -0.795 37.097 1.00 21.71 69 GLU B N 1
ATOM 2060 C CA . GLU B 1 93 ? 36.640 -1.541 37.025 1.00 24.79 69 GLU B CA 1
ATOM 2061 C C . GLU B 1 93 ? 36.502 -2.897 37.684 1.00 25.16 69 GLU B C 1
ATOM 2062 O O . GLU B 1 93 ? 37.259 -3.839 37.362 1.00 24.52 69 GLU B O 1
ATOM 2068 N N . PHE B 1 94 ? 35.570 -3.006 38.629 1.00 23.77 70 PHE B N 1
ATOM 2069 C CA . PHE B 1 94 ? 35.380 -4.261 39.362 1.00 23.09 70 PHE B CA 1
ATOM 2070 C C . PHE B 1 94 ? 34.846 -5.373 38.482 1.00 23.79 70 PHE B C 1
ATOM 2071 O O . PHE B 1 94 ? 34.114 -5.139 37.527 1.00 23.01 70 PHE B O 1
ATOM 2079 N N . GLU B 1 95 ? 35.240 -6.595 38.800 1.00 24.89 71 GLU B N 1
ATOM 2080 C CA . GLU B 1 95 ? 34.817 -7.745 38.055 1.00 25.85 71 GLU B CA 1
ATOM 2081 C C . GLU B 1 95 ? 33.963 -8.623 38.963 1.00 25.90 71 GLU B C 1
ATOM 2082 O O . GLU B 1 95 ? 34.211 -8.678 40.162 1.00 27.82 71 GLU B O 1
ATOM 2088 N N . ASN B 1 96 ? 32.955 -9.263 38.383 1.00 24.75 72 ASN B N 1
ATOM 2089 C CA . ASN B 1 96 ? 32.009 -10.117 39.123 1.00 25.49 72 ASN B CA 1
ATOM 2090 C C . ASN B 1 96 ? 31.270 -9.299 40.167 1.00 24.55 72 ASN B C 1
ATOM 2091 O O . ASN B 1 96 ? 31.510 -9.370 41.382 1.00 24.98 72 ASN B O 1
ATOM 2096 N N . VAL B 1 97 ? 30.357 -8.482 39.651 1.00 22.92 73 VAL B N 1
ATOM 2097 C CA . VAL B 1 97 ? 29.607 -7.554 40.461 1.00 20.48 73 VAL B CA 1
ATOM 2098 C C . VAL B 1 97 ? 28.280 -7.179 39.813 1.00 19.36 73 VAL B C 1
ATOM 2099 O O . VAL B 1 97 ? 28.139 -7.227 38.599 1.00 18.55 73 VAL B O 1
ATOM 2103 N N . VAL B 1 98 ? 27.329 -6.796 40.660 1.00 18.28 74 VAL B N 1
ATOM 2104 C CA . VAL B 1 98 ? 26.046 -6.218 40.245 1.00 16.98 74 VAL B CA 1
ATOM 2105 C C . VAL B 1 98 ? 26.051 -4.814 40.830 1.00 15.94 74 VAL B C 1
ATOM 2106 O O . VAL B 1 98 ? 26.227 -4.637 42.031 1.00 17.09 74 VAL B O 1
ATOM 2110 N N . ILE B 1 99 ? 25.861 -3.824 39.978 1.00 14.77 75 ILE B N 1
ATOM 2111 C CA . ILE B 1 99 ? 25.936 -2.420 40.367 1.00 15.16 75 ILE B CA 1
ATOM 2112 C C . ILE B 1 99 ? 24.631 -1.715 40.109 1.00 15.31 75 ILE B C 1
ATOM 2113 O O . ILE B 1 99 ? 24.139 -1.724 38.959 1.00 16.28 75 ILE B O 1
ATOM 2118 N N A SER B 1 100 ? 24.065 -1.120 41.152 0.70 15.59 76 SER B N 1
ATOM 2119 N N B SER B 1 100 ? 24.002 -1.166 41.141 0.30 14.58 76 SER B N 1
ATOM 2120 C CA A SER B 1 100 ? 22.840 -0.338 41.031 0.70 15.37 76 SER B CA 1
ATOM 2121 C CA B SER B 1 100 ? 22.819 -0.367 40.877 0.30 13.80 76 SER B CA 1
ATOM 2122 C C A SER B 1 100 ? 23.169 1.156 40.940 0.70 16.19 76 SER B C 1
ATOM 2123 C C B SER B 1 100 ? 23.317 1.067 40.762 0.30 14.26 76 SER B C 1
ATOM 2124 O O A SER B 1 100 ? 23.864 1.696 41.795 0.70 16.57 76 SER B O 1
ATOM 2125 O O B SER B 1 100 ? 24.368 1.433 41.306 0.30 11.12 76 SER B O 1
ATOM 2130 N N . THR B 1 101 ? 22.624 1.826 39.939 1.00 15.29 77 THR B N 1
ATOM 2131 C CA . THR B 1 101 ? 22.918 3.232 39.729 1.00 15.48 77 THR B CA 1
ATOM 2132 C C . THR B 1 101 ? 21.770 4.102 40.157 1.00 16.36 77 THR B C 1
ATOM 2133 O O . THR B 1 101 ? 20.595 3.696 40.107 1.00 17.90 77 THR B O 1
ATOM 2137 N N . GLY B 1 102 ? 22.090 5.339 40.528 1.00 16.61 78 GLY B N 1
ATOM 2138 C CA . GLY B 1 102 ? 21.064 6.320 40.873 1.00 17.50 78 GLY B CA 1
ATOM 2139 C C . GLY B 1 102 ? 20.160 6.654 39.675 1.00 16.50 78 GLY B C 1
ATOM 2140 O O . GLY B 1 102 ? 20.529 6.448 38.514 1.00 14.73 78 GLY B O 1
ATOM 2141 N N . GLY B 1 103 ? 18.976 7.190 39.982 1.00 17.55 79 GLY B N 1
ATOM 2142 C CA . GLY B 1 103 ? 17.957 7.464 38.982 1.00 16.42 79 GLY B CA 1
ATOM 2143 C C . GLY B 1 103 ? 18.349 8.387 37.858 1.00 18.37 79 GLY B C 1
ATOM 2144 O O . GLY B 1 103 ? 17.836 8.287 36.740 1.00 18.70 79 GLY B O 1
ATOM 2145 N N . GLY B 1 104 ? 19.267 9.303 38.130 1.00 16.06 80 GLY B N 1
ATOM 2146 C CA . GLY B 1 104 ? 19.709 10.209 37.096 1.00 16.66 80 GLY B CA 1
ATOM 2147 C C . GLY B 1 104 ? 21.001 9.856 36.397 1.00 16.85 80 GLY B C 1
ATOM 2148 O O . GLY B 1 104 ? 21.351 10.490 35.398 1.00 19.34 80 GLY B O 1
ATOM 2149 N N . ALA B 1 105 ? 21.709 8.842 36.879 1.00 16.26 81 ALA B N 1
ATOM 2150 C CA . ALA B 1 105 ? 23.019 8.521 36.336 1.00 17.74 81 ALA B CA 1
ATOM 2151 C C . ALA B 1 105 ? 23.018 8.326 34.810 1.00 17.94 81 ALA B C 1
ATOM 2152 O O . ALA B 1 105 ? 23.922 8.816 34.128 1.00 18.10 81 ALA B O 1
ATOM 2154 N N . PRO B 1 106 ? 21.983 7.675 34.262 1.00 16.86 82 PRO B N 1
ATOM 2155 C CA . PRO B 1 106 ? 22.018 7.450 32.801 1.00 16.86 82 PRO B CA 1
ATOM 2156 C C . PRO B 1 106 ? 21.937 8.686 31.921 1.00 16.74 82 PRO B C 1
ATOM 2157 O O . PRO B 1 106 ? 22.163 8.584 30.710 1.00 18.47 82 PRO B O 1
ATOM 2161 N N . CYS B 1 107 ? 21.555 9.834 32.475 1.00 17.38 83 CYS B N 1
ATOM 2162 C CA . CYS B 1 107 ? 21.349 11.032 31.684 1.00 17.26 83 CYS B CA 1
ATOM 2163 C C . CYS B 1 107 ? 22.562 11.891 31.391 1.00 18.14 83 CYS B C 1
ATOM 2164 O O . CYS B 1 107 ? 22.485 12.769 30.539 1.00 21.54 83 CYS B O 1
ATOM 2167 N N . PHE B 1 108 ? 23.649 11.658 32.100 1.00 15.90 84 PHE B N 1
ATOM 2168 C CA . PHE B 1 108 ? 24.794 12.587 32.036 1.00 16.57 84 PHE B CA 1
ATOM 2169 C C . PHE B 1 108 ? 26.035 12.007 31.388 1.00 17.04 84 PHE B C 1
ATOM 2170 O O . PHE B 1 108 ? 26.193 10.792 31.308 1.00 16.91 84 PHE B O 1
ATOM 2178 N N . TYR B 1 109 ? 26.918 12.912 30.938 1.00 17.77 85 TYR B N 1
ATOM 2179 C CA . TYR B 1 109 ? 28.157 12.550 30.263 1.00 18.87 85 TYR B CA 1
ATOM 2180 C C . TYR B 1 109 ? 27.805 11.481 29.211 1.00 19.28 85 TYR B C 1
ATOM 2181 O O . TYR B 1 109 ? 26.765 11.574 28.517 1.00 20.86 85 TYR B O 1
ATOM 2190 N N . ASP B 1 110 ? 28.683 10.496 29.079 1.00 17.14 86 ASP B N 1
ATOM 2191 C CA . ASP B 1 110 ? 28.439 9.337 28.236 1.00 18.68 86 ASP B CA 1
ATOM 2192 C C . ASP B 1 110 ? 28.177 8.132 29.139 1.00 17.61 86 ASP B C 1
ATOM 2193 O O . ASP B 1 110 ? 28.505 7.011 28.776 1.00 17.84 86 ASP B O 1
ATOM 2198 N N . ASN B 1 111 ? 27.593 8.368 30.314 1.00 17.11 87 ASN B N 1
ATOM 2199 C CA . ASN B 1 111 ? 27.388 7.288 31.283 1.00 15.28 87 ASN B CA 1
ATOM 2200 C C . ASN B 1 111 ? 26.656 6.054 30.727 1.00 14.65 87 ASN B C 1
ATOM 2201 O O . ASN B 1 111 ? 27.041 4.908 31.009 1.00 14.54 87 ASN B O 1
ATOM 2206 N N . MET B 1 112 ? 25.596 6.269 29.959 1.00 15.42 88 MET B N 1
ATOM 2207 C CA . MET B 1 112 ? 24.825 5.160 29.425 1.00 17.04 88 MET B CA 1
ATOM 2208 C C . MET B 1 112 ? 25.650 4.378 28.397 1.00 16.36 88 MET B C 1
ATOM 2209 O O . MET B 1 112 ? 25.681 3.150 28.426 1.00 18.13 88 MET B O 1
ATOM 2214 N N A GLU B 1 113 ? 26.305 5.109 27.500 0.50 17.85 89 GLU B N 1
ATOM 2215 N N B GLU B 1 113 ? 26.325 5.070 27.486 0.50 17.99 89 GLU B N 1
ATOM 2216 C CA A GLU B 1 113 ? 27.202 4.530 26.491 0.50 18.94 89 GLU B CA 1
ATOM 2217 C CA B GLU B 1 113 ? 27.167 4.362 26.507 0.50 19.02 89 GLU B CA 1
ATOM 2218 C C A GLU B 1 113 ? 28.298 3.706 27.173 0.50 17.83 89 GLU B C 1
ATOM 2219 C C B GLU B 1 113 ? 28.320 3.652 27.195 0.50 17.83 89 GLU B C 1
ATOM 2220 O O A GLU B 1 113 ? 28.625 2.590 26.750 0.50 18.11 89 GLU B O 1
ATOM 2221 O O B GLU B 1 113 ? 28.721 2.553 26.793 0.50 17.86 89 GLU B O 1
ATOM 2232 N N . PHE B 1 114 ? 28.865 4.287 28.225 1.00 17.16 90 PHE B N 1
ATOM 2233 C CA . PHE B 1 114 ? 29.936 3.675 28.989 1.00 15.70 90 PHE B CA 1
ATOM 2234 C C . PHE B 1 114 ? 29.492 2.374 29.645 1.00 16.05 90 PHE B C 1
ATOM 2235 O O . PHE B 1 114 ? 30.172 1.367 29.568 1.00 18.58 90 PHE B O 1
ATOM 2243 N N . MET B 1 115 ? 28.337 2.397 30.293 1.00 15.50 91 MET B N 1
ATOM 2244 C CA . MET B 1 115 ? 27.812 1.185 30.914 1.00 15.91 91 MET B CA 1
ATOM 2245 C C . MET B 1 115 ? 27.550 0.124 29.863 1.00 16.76 91 MET B C 1
ATOM 2246 O O . MET B 1 115 ? 27.841 -1.072 30.063 1.00 16.71 91 MET B O 1
ATOM 2251 N N . ASN B 1 116 ? 26.965 0.542 28.743 1.00 15.93 92 ASN B N 1
ATOM 2252 C CA . ASN B 1 116 ? 26.703 -0.404 27.641 1.00 16.71 92 ASN B CA 1
ATOM 2253 C C . ASN B 1 116 ? 27.982 -1.063 27.079 1.00 18.37 92 ASN B C 1
ATOM 2254 O O . ASN B 1 116 ? 27.953 -2.244 26.687 1.00 20.96 92 ASN B O 1
ATOM 2259 N N . ARG B 1 117 ? 29.093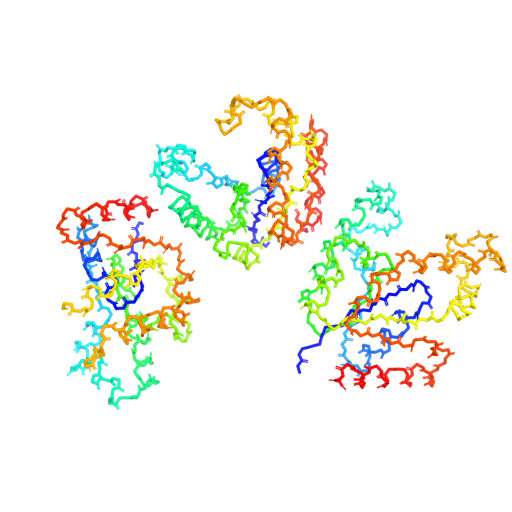 -0.328 27.062 1.00 20.57 93 ARG B N 1
ATOM 2260 C CA . ARG B 1 117 ? 30.340 -0.876 26.568 1.00 22.64 93 ARG B CA 1
ATOM 2261 C C . ARG B 1 117 ? 31.050 -1.781 27.582 1.00 23.78 93 ARG B C 1
ATOM 2262 O O . ARG B 1 117 ? 31.770 -2.712 27.189 1.00 25.29 93 ARG B O 1
ATOM 2270 N N . THR B 1 118 ? 30.853 -1.520 28.867 1.00 19.75 94 THR B N 1
ATOM 2271 C CA . THR B 1 118 ? 31.596 -2.236 29.906 1.00 20.10 94 THR B CA 1
ATOM 2272 C C . THR B 1 118 ? 30.854 -3.364 30.635 1.00 19.38 94 THR B C 1
ATOM 2273 O O . THR B 1 118 ? 31.510 -4.189 31.294 1.00 21.27 94 THR B O 1
ATOM 2277 N N . GLY B 1 119 ? 29.536 -3.432 30.516 1.00 18.54 95 GLY B N 1
ATOM 2278 C CA . GLY B 1 119 ? 28.779 -4.484 31.179 1.00 19.07 95 GLY B CA 1
ATOM 2279 C C . GLY B 1 119 ? 27.435 -4.698 30.531 1.00 19.62 95 GLY B C 1
ATOM 2280 O O . GLY B 1 119 ? 27.185 -4.232 29.417 1.00 20.08 95 GLY B O 1
ATOM 2281 N N . LYS B 1 120 ? 26.602 -5.468 31.196 1.00 19.58 96 LYS B N 1
ATOM 2282 C CA . LYS B 1 120 ? 25.237 -5.697 30.744 1.00 18.93 96 LYS B CA 1
ATOM 2283 C C . LYS B 1 120 ? 24.335 -4.716 31.461 1.00 19.34 96 LYS B C 1
ATOM 2284 O O . LYS B 1 120 ? 24.374 -4.628 32.678 1.00 21.28 96 LYS B O 1
ATOM 2290 N N . THR B 1 121 ? 23.505 -4.005 30.721 1.00 16.80 97 THR B N 1
ATOM 2291 C CA . THR B 1 121 ? 22.655 -2.989 31.322 1.00 14.73 97 THR B CA 1
ATOM 2292 C C . THR B 1 121 ? 21.197 -3.449 31.338 1.00 15.81 97 THR B C 1
ATOM 2293 O O . THR B 1 121 ? 20.697 -3.974 30.346 1.00 17.61 97 THR B O 1
ATOM 2297 N N . VAL B 1 122 ? 20.554 -3.241 32.487 1.00 14.85 98 VAL B N 1
ATOM 2298 C CA . VAL B 1 122 ? 19.164 -3.647 32.698 1.00 14.03 98 VAL B CA 1
ATOM 2299 C C . VAL B 1 122 ? 18.394 -2.478 33.271 1.00 15.62 98 VAL B C 1
ATOM 2300 O O . VAL B 1 122 ? 18.712 -2.008 34.370 1.00 15.91 98 VAL B O 1
ATOM 2304 N N . PHE B 1 123 ? 17.392 -2.030 32.528 1.00 15.30 99 PHE B N 1
ATOM 2305 C CA . PHE B 1 123 ? 16.476 -0.975 32.990 1.00 14.62 99 PHE B CA 1
ATOM 2306 C C . PHE B 1 123 ? 15.268 -1.625 33.661 1.00 15.15 99 PHE B C 1
ATOM 2307 O O . PHE B 1 123 ? 14.519 -2.385 33.013 1.00 16.12 99 PHE B O 1
ATOM 2315 N N A LEU B 1 124 ? 15.112 -1.381 34.966 0.60 15.01 100 LEU B N 1
ATOM 2316 N N B LEU B 1 124 ? 15.116 -1.345 34.960 0.40 14.26 100 LEU B N 1
ATOM 2317 C CA A LEU B 1 124 ? 13.974 -1.899 35.718 0.60 16.01 100 LEU B CA 1
ATOM 2318 C CA B LEU B 1 124 ? 13.958 -1.780 35.723 0.40 14.40 100 LEU B CA 1
ATOM 2319 C C A LEU B 1 124 ? 12.811 -0.907 35.503 0.60 15.43 100 LEU B C 1
ATOM 2320 C C B LEU B 1 124 ? 12.847 -0.815 35.404 0.40 14.88 100 LEU B C 1
ATOM 2321 O O A LEU B 1 124 ? 12.742 0.146 36.133 0.60 16.09 100 LEU B O 1
ATOM 2322 O O B LEU B 1 124 ? 12.860 0.331 35.844 0.40 15.18 100 LEU B O 1
ATOM 2331 N N . ASN B 1 125 ? 11.916 -1.280 34.588 1.00 16.79 101 ASN B N 1
ATOM 2332 C CA . ASN B 1 125 ? 10.762 -0.482 34.174 1.00 18.27 101 ASN B CA 1
ATOM 2333 C C . ASN B 1 125 ? 9.581 -0.728 35.111 1.00 19.10 101 ASN B C 1
ATOM 2334 O O . ASN B 1 125 ? 9.119 -1.841 35.254 1.00 20.72 101 ASN B O 1
ATOM 2339 N N . VAL B 1 126 ? 9.136 0.333 35.769 1.00 18.28 102 VAL B N 1
ATOM 2340 C CA . VAL B 1 126 ? 8.091 0.253 36.770 1.00 20.25 102 VAL B CA 1
ATOM 2341 C C . VAL B 1 126 ? 7.052 1.323 36.518 1.00 21.44 102 VAL B C 1
ATOM 2342 O O . VAL B 1 126 ? 7.368 2.502 36.305 1.00 21.82 102 VAL B O 1
ATOM 2346 N N A HIS B 1 127 ? 5.805 0.901 36.605 0.70 24.63 103 HIS B N 1
ATOM 2347 N N B HIS B 1 127 ? 5.787 0.920 36.452 0.30 24.45 103 HIS B N 1
ATOM 2348 C CA A HIS B 1 127 ? 4.671 1.788 36.411 0.70 25.67 103 HIS B CA 1
ATOM 2349 C CA B HIS B 1 127 ? 4.725 1.896 36.193 0.30 25.83 103 HIS B CA 1
ATOM 2350 C C A HIS B 1 127 ? 4.684 2.928 37.437 0.70 24.43 103 HIS B C 1
ATOM 2351 C C B HIS B 1 127 ? 4.646 2.897 37.343 0.30 25.29 103 HIS B C 1
ATOM 2352 O O A HIS B 1 127 ? 5.047 2.712 38.578 0.70 22.52 103 HIS B O 1
ATOM 2353 O O B HIS B 1 127 ? 4.906 2.545 38.486 0.30 24.30 103 HIS B O 1
ATOM 2366 N N . PRO B 1 128 ? 4.302 4.157 37.033 1.00 26.22 104 PRO B N 1
ATOM 2367 C CA . PRO B 1 128 ? 4.287 5.238 38.020 1.00 26.88 104 PRO B CA 1
ATOM 2368 C C . PRO B 1 128 ? 3.451 4.997 39.257 1.00 27.28 104 PRO B C 1
ATOM 2369 O O . PRO B 1 128 ? 3.791 5.471 40.341 1.00 27.03 104 PRO B O 1
ATOM 2373 N N A ASP B 1 129 ? 2.363 4.264 39.086 0.70 29.48 105 ASP B N 1
ATOM 2374 N N B ASP B 1 129 ? 2.327 4.289 39.133 0.30 28.32 105 ASP B N 1
ATOM 2375 C CA A ASP B 1 129 ? 1.506 3.936 40.174 0.70 30.99 105 ASP B CA 1
ATOM 2376 C CA B ASP B 1 129 ? 1.517 4.019 40.320 0.30 28.97 105 ASP B CA 1
ATOM 2377 C C A ASP B 1 129 ? 2.257 3.110 41.238 0.70 28.59 105 ASP B C 1
ATOM 2378 C C B ASP B 1 129 ? 2.243 3.075 41.296 0.30 27.73 105 ASP B C 1
ATOM 2379 O O A ASP B 1 129 ? 2.109 3.330 42.436 0.70 30.20 105 ASP B O 1
ATOM 2380 O O B ASP B 1 129 ? 2.049 3.165 42.508 0.30 28.67 105 ASP B O 1
ATOM 2389 N N . VAL B 1 130 ? 3.080 2.176 40.780 1.00 27.16 106 VAL B N 1
ATOM 2390 C CA . VAL B 1 130 ? 3.864 1.313 41.638 1.00 25.11 106 VAL B CA 1
ATOM 2391 C C . VAL B 1 130 ? 4.987 2.130 42.310 1.00 24.98 106 VAL B C 1
ATOM 2392 O O . VAL B 1 130 ? 5.237 1.981 43.497 1.00 24.47 106 VAL B O 1
ATOM 2396 N N . LEU B 1 131 ? 5.671 2.985 41.536 1.00 22.53 107 LEU B N 1
ATOM 2397 C CA . LEU B 1 131 ? 6.727 3.841 42.075 1.00 21.48 107 LEU B CA 1
ATOM 2398 C C . LEU B 1 131 ? 6.166 4.766 43.178 1.00 23.16 107 LEU B C 1
ATOM 2399 O O . LEU B 1 131 ? 6.807 4.975 44.232 1.00 24.18 107 LEU B O 1
ATOM 2404 N N . PHE B 1 132 ? 5.003 5.334 42.917 1.00 24.30 108 PHE B N 1
ATOM 2405 C CA . PHE B 1 132 ? 4.358 6.225 43.875 1.00 27.05 108 PHE B CA 1
ATOM 2406 C C . PHE B 1 132 ? 4.141 5.493 45.210 1.00 27.87 108 PHE B C 1
ATOM 2407 O O . PHE B 1 132 ? 4.577 5.967 46.264 1.00 28.59 108 PHE B O 1
ATOM 2415 N N . ARG B 1 133 ? 3.496 4.330 45.144 1.00 31.22 109 ARG B N 1
ATOM 2416 C CA . ARG B 1 133 ? 3.207 3.544 46.347 1.00 35.24 109 ARG B CA 1
ATOM 2417 C C . ARG B 1 133 ? 4.510 3.217 47.086 1.00 33.27 109 ARG B C 1
ATOM 2418 O O . ARG B 1 133 ? 4.609 3.412 48.302 1.00 34.63 109 ARG B O 1
ATOM 2426 N N . ARG B 1 134 ? 5.512 2.744 46.354 1.00 30.48 110 ARG B N 1
ATOM 2427 C CA . ARG B 1 134 ? 6.803 2.412 46.952 1.00 29.90 110 ARG B CA 1
ATOM 2428 C C . ARG B 1 134 ? 7.537 3.563 47.607 1.00 30.51 110 ARG B C 1
ATOM 2429 O O . ARG B 1 134 ? 8.111 3.403 48.698 1.00 32.13 110 ARG B O 1
ATOM 2437 N N . LEU B 1 135 ? 7.541 4.713 46.948 1.00 28.24 111 LEU B N 1
ATOM 2438 C CA . LEU B 1 135 ? 8.210 5.889 47.502 1.00 29.14 111 LEU B CA 1
ATOM 2439 C C . LEU B 1 135 ? 7.485 6.426 48.749 1.00 31.38 111 LEU B C 1
ATOM 2440 O O . LEU B 1 135 ? 8.111 6.939 49.680 1.00 32.47 111 LEU B O 1
ATOM 2445 N N . ARG B 1 136 ? 6.168 6.294 48.782 1.00 32.52 112 ARG B N 1
ATOM 2446 C CA . ARG B 1 136 ? 5.401 6.695 49.973 1.00 35.28 112 ARG B CA 1
ATOM 2447 C C . ARG B 1 136 ? 5.631 5.772 51.183 1.00 37.73 112 ARG B C 1
ATOM 2448 O O . ARG B 1 136 ? 5.646 6.225 52.336 1.00 39.53 112 ARG B O 1
ATOM 2456 N N . ILE B 1 137 ? 5.814 4.488 50.912 1.00 38.59 113 ILE B N 1
ATOM 2457 C CA . ILE B 1 137 ? 5.981 3.472 51.954 1.00 41.85 113 ILE B CA 1
ATOM 2458 C C . ILE B 1 137 ? 7.428 3.293 52.471 1.00 41.24 113 ILE B C 1
ATOM 2459 O O . ILE B 1 137 ? 7.625 2.779 53.589 1.00 42.78 113 ILE B O 1
ATOM 2464 N N . ALA B 1 138 ? 8.415 3.739 51.691 1.00 89.47 114 ALA B N 1
ATOM 2465 C CA . ALA B 1 138 ? 9.845 3.604 52.032 1.00 91.71 114 ALA B CA 1
ATOM 2466 C C . ALA B 1 138 ? 10.177 3.898 53.498 1.00 94.21 114 ALA B C 1
ATOM 2467 O O . ALA B 1 138 ? 9.750 4.921 54.031 1.00 92.85 114 ALA B O 1
ATOM 2469 N N . LYS B 1 139 ? 10.953 3.014 54.137 1.00 98.31 115 LYS B N 1
ATOM 2470 C CA . LYS B 1 139 ? 11.331 3.210 55.551 1.00 101.66 115 LYS B CA 1
ATOM 2471 C C . LYS B 1 139 ? 12.148 4.490 55.736 1.00 101.32 115 LYS B C 1
ATOM 2472 O O . LYS B 1 139 ? 11.903 5.255 56.670 1.00 102.07 115 LYS B O 1
ATOM 2478 N N . GLN B 1 140 ? 13.111 4.721 54.842 1.00 101.02 116 GLN B N 1
ATOM 2479 C CA . GLN B 1 140 ? 13.942 5.924 54.888 1.00 101.54 116 GLN B CA 1
ATOM 2480 C C . GLN B 1 140 ? 13.401 6.911 53.863 1.00 96.21 116 GLN B C 1
ATOM 2481 O O . GLN B 1 140 ? 13.746 6.852 52.683 1.00 94.99 116 GLN B O 1
ATOM 2487 N N . GLN B 1 141 ? 12.535 7.806 54.328 1.00 93.62 117 GLN B N 1
ATOM 2488 C CA . GLN B 1 141 ? 11.906 8.801 53.468 1.00 89.57 117 GLN B CA 1
ATOM 2489 C C . GLN B 1 141 ? 12.911 9.780 52.859 1.00 90.34 117 GLN B C 1
ATOM 2490 O O . GLN B 1 141 ? 13.679 10.431 53.568 1.00 94.44 117 GLN B O 1
ATOM 2496 N N . ARG B 1 142 ? 12.895 9.861 51.531 1.00 86.74 118 ARG B N 1
ATOM 2497 C CA . ARG B 1 142 ? 13.789 10.745 50.783 1.00 87.85 118 ARG B CA 1
ATOM 2498 C C . ARG B 1 142 ? 13.420 12.218 50.924 1.00 87.73 118 ARG B C 1
ATOM 2499 O O . ARG B 1 142 ? 12.281 12.601 50.655 1.00 84.33 118 ARG B O 1
ATOM 2507 N N . PRO B 1 143 ? 14.388 13.048 51.356 1.00 92.07 119 PRO B N 1
ATOM 2508 C CA . PRO B 1 143 ? 14.170 14.485 51.509 1.00 93.84 119 PRO B CA 1
ATOM 2509 C C . PRO B 1 143 ? 13.613 15.139 50.242 1.00 90.38 119 PRO B C 1
ATOM 2510 O O . PRO B 1 143 ? 12.797 16.061 50.330 1.00 89.95 119 PRO B O 1
ATOM 2514 N N . ILE B 1 144 ? 14.046 14.654 49.079 1.00 87.92 120 ILE B N 1
ATOM 2515 C CA . ILE B 1 144 ? 13.585 15.185 47.796 1.00 85.02 120 ILE B CA 1
ATOM 2516 C C . ILE B 1 144 ? 12.055 15.187 47.727 1.00 79.81 120 ILE B C 1
ATOM 2517 O O . ILE B 1 144 ? 11.459 16.122 47.197 1.00 79.69 120 ILE B O 1
ATOM 2522 N N . LEU B 1 145 ? 11.436 14.145 48.285 1.00 76.37 121 LEU B N 1
ATOM 2523 C CA . LEU B 1 145 ? 9.982 13.965 48.248 1.00 72.52 121 LEU B CA 1
ATOM 2524 C C . LEU B 1 145 ? 9.313 14.275 49.579 1.00 75.26 121 LEU B C 1
ATOM 2525 O O . LEU B 1 145 ? 8.176 13.865 49.814 1.00 74.37 121 LEU B O 1
ATOM 2530 N N . GLN B 1 146 ? 10.014 15.004 50.438 1.00 79.73 122 GLN B N 1
ATOM 2531 C CA . GLN B 1 146 ? 9.533 15.323 51.782 1.00 83.04 122 GLN B CA 1
ATOM 2532 C C . GLN B 1 146 ? 8.125 15.935 51.842 1.00 82.88 122 GLN B C 1
ATOM 2533 O O . GLN B 1 146 ? 7.159 15.238 52.167 1.00 82.41 122 GLN B O 1
ATOM 2539 N N . GLY B 1 147 ? 8.008 17.217 51.506 1.00 84.48 123 GLY B N 1
ATOM 2540 C CA . GLY B 1 147 ? 6.736 17.933 51.628 1.00 85.78 123 GLY B CA 1
ATOM 2541 C C . GLY B 1 147 ? 5.863 18.028 50.397 1.00 81.97 123 GLY B C 1
ATOM 2542 O O . GLY B 1 147 ? 5.267 19.072 50.145 1.00 84.95 123 GLY B O 1
ATOM 2543 N N . LYS B 1 148 ? 5.769 16.942 49.636 1.00 75.70 124 LYS B N 1
ATOM 2544 C CA . LYS B 1 148 ? 4.932 16.923 48.447 1.00 73.03 124 LYS B CA 1
ATOM 2545 C C . LYS B 1 148 ? 3.626 16.188 48.711 1.00 72.65 124 LYS B C 1
ATOM 2546 O O . LYS B 1 148 ? 3.633 15.102 49.289 1.00 71.20 124 LYS B O 1
ATOM 2552 N N . GLU B 1 149 ? 2.509 16.774 48.285 1.00 74.85 125 GLU B N 1
ATOM 2553 C CA . GLU B 1 149 ? 1.219 16.103 48.396 1.00 75.55 125 GLU B CA 1
ATOM 2554 C C . GLU B 1 149 ? 1.147 15.025 47.327 1.00 70.04 125 GLU B C 1
ATOM 2555 O O . GLU B 1 149 ? 1.968 15.004 46.414 1.00 66.23 125 GLU B O 1
ATOM 2561 N N . ASP B 1 150 ? 0.150 14.154 47.419 1.00 70.53 126 ASP B N 1
ATOM 2562 C CA . ASP B 1 150 ? 0.032 13.024 46.479 1.00 66.31 126 ASP B CA 1
ATOM 2563 C C . ASP B 1 150 ? -0.035 13.423 44.995 1.00 65.59 126 ASP B C 1
ATOM 2564 O O . ASP B 1 150 ? 0.609 12.777 44.162 1.00 59.43 126 ASP B O 1
ATOM 2569 N N . ASP B 1 151 ? -0.821 14.446 44.640 1.00 28.51 127 ASP B N 1
ATOM 2570 C CA . ASP B 1 151 ? -0.849 14.866 43.227 1.00 31.17 127 ASP B CA 1
ATOM 2571 C C . ASP B 1 151 ? 0.512 15.414 42.792 1.00 29.55 127 ASP B C 1
ATOM 2572 O O . ASP B 1 151 ? 0.933 15.202 41.648 1.00 26.63 127 ASP B O 1
ATOM 2577 N N . GLU B 1 152 ? 1.183 16.129 43.700 1.00 31.02 128 GLU B N 1
ATOM 2578 C CA . GLU B 1 152 ? 2.504 16.694 43.410 1.00 29.09 128 GLU B CA 1
ATOM 2579 C C . GLU B 1 152 ? 3.556 15.609 43.256 1.00 26.89 128 GLU B C 1
ATOM 2580 O O . GLU B 1 152 ? 4.383 15.695 42.354 1.00 25.21 128 GLU B O 1
ATOM 2586 N N . LEU B 1 153 ? 3.528 14.592 44.121 1.00 24.89 129 LEU B N 1
ATOM 2587 C CA . LEU B 1 153 ? 4.464 13.465 43.995 1.00 23.49 129 LEU B CA 1
ATOM 2588 C C . LEU B 1 153 ? 4.241 12.723 42.694 1.00 21.86 129 LEU B C 1
ATOM 2589 O O . LEU B 1 153 ? 5.219 12.377 42.010 1.00 20.31 129 LEU B O 1
ATOM 2594 N N . MET B 1 154 ? 2.975 12.466 42.342 1.00 22.44 130 MET B N 1
ATOM 2595 C CA . MET B 1 154 ? 2.719 11.734 41.102 1.00 22.84 130 MET B CA 1
ATOM 2596 C C . MET B 1 154 ? 3.176 12.558 39.902 1.00 20.70 130 MET B C 1
ATOM 2597 O O . MET B 1 154 ? 3.788 12.005 38.993 1.00 21.60 130 MET B O 1
ATOM 2602 N N . ASP B 1 155 ? 2.877 13.859 39.898 1.00 21.92 131 ASP B N 1
ATOM 2603 C CA . ASP B 1 155 ? 3.323 14.726 38.801 1.00 23.57 131 ASP B CA 1
ATOM 2604 C C . ASP B 1 155 ? 4.856 14.682 38.687 1.00 21.88 131 ASP B C 1
ATOM 2605 O O . ASP B 1 155 ? 5.414 14.617 37.583 1.00 20.21 131 ASP B O 1
ATOM 2610 N N . PHE B 1 156 ? 5.524 14.734 39.841 1.00 20.92 132 PHE B N 1
ATOM 2611 C CA . PHE B 1 156 ? 6.986 14.738 39.913 1.00 20.72 132 PHE B CA 1
ATOM 2612 C C . PHE B 1 156 ? 7.592 13.482 39.303 1.00 18.37 132 PHE B C 1
ATOM 2613 O O . PHE B 1 156 ? 8.519 13.544 38.488 1.00 18.90 132 PHE B O 1
ATOM 2621 N N . ILE B 1 157 ? 7.037 12.337 39.681 1.00 19.98 133 ILE B N 1
ATOM 2622 C CA . ILE B 1 157 ? 7.473 11.043 39.156 1.00 18.29 133 ILE B CA 1
ATOM 2623 C C . ILE B 1 157 ? 7.281 10.981 37.647 1.00 17.42 133 ILE B C 1
ATOM 2624 O O . ILE B 1 157 ? 8.182 10.615 36.927 1.00 18.96 133 ILE B O 1
ATOM 2629 N N . ILE B 1 158 ? 6.093 11.319 37.172 1.00 18.41 134 ILE B N 1
ATOM 2630 C CA . ILE B 1 158 ? 5.792 11.260 35.734 1.00 19.18 134 ILE B CA 1
ATOM 2631 C C . ILE B 1 158 ? 6.736 12.155 34.955 1.00 19.04 134 ILE B C 1
ATOM 2632 O O . ILE B 1 158 ? 7.300 11.739 33.951 1.00 18.71 134 ILE B O 1
ATOM 2637 N N . GLN B 1 159 ? 6.920 13.384 35.418 1.00 19.56 135 GLN B N 1
ATOM 2638 C CA . GLN B 1 159 ? 7.806 14.311 34.740 1.00 21.73 135 GLN B CA 1
ATOM 2639 C C . GLN B 1 159 ? 9.228 13.756 34.658 1.00 20.33 135 GLN B C 1
ATOM 2640 O O . GLN B 1 159 ? 9.857 13.794 33.602 1.00 19.38 135 GLN B O 1
ATOM 2646 N N . ALA B 1 160 ? 9.690 13.200 35.767 1.00 19.52 136 ALA B N 1
ATOM 2647 C CA . ALA B 1 160 ? 11.026 12.644 35.842 1.00 19.89 136 ALA B CA 1
ATOM 2648 C C . ALA B 1 160 ? 11.164 11.469 34.888 1.00 18.25 136 ALA B C 1
ATOM 2649 O O . ALA B 1 160 ? 12.144 11.376 34.161 1.00 19.24 136 ALA B O 1
ATOM 2651 N N . LEU B 1 161 ? 10.187 10.565 34.872 1.00 17.24 137 LEU B N 1
ATOM 2652 C CA . LEU B 1 161 ? 10.251 9.432 33.980 1.00 16.80 137 LEU B CA 1
ATOM 2653 C C . LEU B 1 161 ? 10.280 9.793 32.508 1.00 18.48 137 LEU B C 1
ATOM 2654 O O . LEU B 1 161 ? 10.967 9.131 31.701 1.00 19.18 137 LEU B O 1
ATOM 2659 N N . GLU B 1 162 ? 9.518 10.815 32.133 1.00 19.49 138 GLU B N 1
ATOM 2660 C CA . GLU B 1 162 ? 9.466 11.201 30.741 1.00 20.29 138 GLU B CA 1
ATOM 2661 C C . GLU B 1 162 ? 10.778 11.820 30.305 1.00 21.71 138 GLU B C 1
ATOM 2662 O O . GLU B 1 162 ? 11.197 11.638 29.163 1.00 23.13 138 GLU B O 1
ATOM 2668 N N . LYS B 1 163 ? 11.450 12.520 31.215 1.00 21.79 139 LYS B N 1
ATOM 2669 C CA . LYS B 1 163 ? 12.723 13.123 30.892 1.00 22.41 139 LYS B CA 1
ATOM 2670 C C . LYS B 1 163 ? 13.811 12.069 30.781 1.00 21.45 139 LYS B C 1
ATOM 2671 O O . LYS B 1 163 ? 14.709 12.184 29.937 1.00 22.58 139 LYS B O 1
ATOM 2677 N N . ARG B 1 164 ? 13.731 11.042 31.621 1.00 18.79 140 ARG B N 1
ATOM 2678 C CA . ARG B 1 164 ? 14.762 10.001 31.684 1.00 19.43 140 ARG B CA 1
ATOM 2679 C C . ARG B 1 164 ? 14.538 8.911 30.637 1.00 19.43 140 ARG B C 1
ATOM 2680 O O . ARG B 1 164 ? 15.466 8.224 30.263 1.00 18.17 140 ARG B O 1
ATOM 2688 N N . ALA B 1 165 ? 13.329 8.811 30.112 1.00 19.42 141 ALA B N 1
ATOM 2689 C CA . ALA B 1 165 ? 12.996 7.747 29.137 1.00 20.96 141 ALA B CA 1
ATOM 2690 C C . ALA B 1 165 ? 13.978 7.472 27.999 1.00 18.82 141 ALA B C 1
ATOM 2691 O O . ALA B 1 165 ? 14.343 6.312 27.781 1.00 19.52 141 ALA B O 1
ATOM 2693 N N . PRO B 1 166 ? 14.401 8.510 27.267 1.00 21.01 142 PRO B N 1
ATOM 2694 C CA . PRO B 1 166 ? 15.299 8.233 26.147 1.00 20.30 142 PRO B CA 1
ATOM 2695 C C . PRO B 1 166 ? 16.672 7.670 26.571 1.00 20.30 142 PRO B C 1
ATOM 2696 O O . PRO B 1 166 ? 17.347 7.076 25.744 1.00 20.26 142 PRO B O 1
ATOM 2700 N N . PHE B 1 167 ? 17.046 7.849 27.836 1.00 16.94 143 PHE B N 1
ATOM 2701 C CA . PHE B 1 167 ? 18.299 7.296 28.362 1.00 17.60 143 PHE B CA 1
ATOM 2702 C C . PHE B 1 167 ? 18.031 5.906 28.932 1.00 16.47 143 PHE B C 1
ATOM 2703 O O . PHE B 1 167 ? 18.753 4.982 28.649 1.00 17.12 143 PHE B O 1
ATOM 2711 N N . TYR B 1 168 ? 16.951 5.746 29.700 1.00 16.43 144 TYR B N 1
ATOM 2712 C CA . TYR B 1 168 ? 16.647 4.451 30.264 1.00 15.13 144 TYR B CA 1
ATOM 2713 C C . TYR B 1 168 ? 16.471 3.386 29.201 1.00 16.33 144 TYR B C 1
ATOM 2714 O O . TYR B 1 168 ? 16.962 2.242 29.369 1.00 16.49 144 TYR B O 1
ATOM 2723 N N . THR B 1 169 ? 15.831 3.752 28.087 1.00 15.79 145 THR B N 1
ATOM 2724 C CA . THR B 1 169 ? 15.543 2.781 27.024 1.00 16.62 145 THR B CA 1
ATOM 2725 C C . THR B 1 169 ? 16.757 2.374 26.177 1.00 16.86 145 THR B C 1
ATOM 2726 O O . THR B 1 169 ? 16.645 1.563 25.260 1.00 18.42 145 THR B O 1
ATOM 2730 N N . GLN B 1 170 ? 17.920 2.972 26.473 1.00 16.19 146 GLN B N 1
ATOM 2731 C CA A GLN B 1 170 ? 19.163 2.583 25.835 0.70 15.99 146 GLN B CA 1
ATOM 2732 C CA B GLN B 1 170 ? 19.159 2.583 25.824 0.30 17.01 146 GLN B CA 1
ATOM 2733 C C . GLN B 1 170 ? 19.745 1.311 26.464 1.00 16.96 146 GLN B C 1
ATOM 2734 O O . GLN B 1 170 ? 20.766 0.781 25.987 1.00 18.39 146 GLN B O 1
ATOM 2745 N N . ALA B 1 171 ? 19.108 0.800 27.533 1.00 16.63 147 ALA B N 1
ATOM 2746 C CA . ALA B 1 171 ? 19.609 -0.418 28.172 1.00 15.57 147 ALA B CA 1
ATOM 2747 C C . ALA B 1 171 ? 19.501 -1.608 27.213 1.00 16.14 147 ALA B C 1
ATOM 2748 O O . ALA B 1 171 ? 18.597 -1.667 26.354 1.00 17.45 147 ALA B O 1
ATOM 2750 N N . GLN B 1 172 ? 20.430 -2.540 27.376 1.00 16.83 148 GLN B N 1
ATOM 2751 C CA . GLN B 1 172 ? 20.412 -3.779 26.608 1.00 17.51 148 GLN B CA 1
ATOM 2752 C C . GLN B 1 172 ? 19.148 -4.573 26.921 1.00 18.52 148 GLN B C 1
ATOM 2753 O O . GLN B 1 172 ? 18.590 -5.212 26.030 1.00 18.77 148 GLN B O 1
ATOM 2759 N N . TYR B 1 173 ? 18.684 -4.488 28.171 1.00 16.84 149 TYR B N 1
ATOM 2760 C CA . TYR B 1 173 ? 17.529 -5.229 28.626 1.00 17.51 149 TYR B CA 1
ATOM 2761 C C . TYR B 1 173 ? 16.560 -4.348 29.373 1.00 17.28 149 TYR B C 1
ATOM 2762 O O . TYR B 1 173 ? 16.966 -3.595 30.254 1.00 19.50 149 TYR B O 1
ATOM 2771 N N . ILE B 1 174 ? 15.291 -4.432 29.022 1.00 15.07 150 ILE B N 1
ATOM 2772 C CA . ILE B 1 174 ? 14.235 -3.762 29.755 1.00 16.67 150 ILE B CA 1
ATOM 2773 C C . ILE B 1 174 ? 13.537 -4.881 30.519 1.00 17.62 150 ILE B C 1
ATOM 2774 O O . ILE B 1 174 ? 13.168 -5.900 29.946 1.00 19.93 150 ILE B O 1
ATOM 2779 N N . PHE B 1 175 ? 13.353 -4.680 31.819 1.00 16.77 151 PHE B N 1
ATOM 2780 C CA . PHE B 1 175 ? 12.799 -5.708 32.681 1.00 17.88 151 PHE B CA 1
ATOM 2781 C C . PHE B 1 175 ? 11.739 -5.133 33.596 1.00 18.82 151 PHE B C 1
ATOM 2782 O O . PHE B 1 175 ? 11.989 -4.238 34.387 1.00 19.59 151 PHE B O 1
ATOM 2790 N N . ASN B 1 176 ? 10.512 -5.626 33.456 1.00 18.59 152 ASN B N 1
ATOM 2791 C CA . ASN B 1 176 ? 9.422 -5.130 34.294 1.00 19.83 152 ASN B CA 1
ATOM 2792 C C . ASN B 1 176 ? 9.676 -5.513 35.749 1.00 20.06 152 ASN B C 1
ATOM 2793 O O . ASN B 1 176 ? 9.846 -6.702 36.071 1.00 23.38 152 ASN B O 1
ATOM 2798 N N . ALA B 1 177 ? 9.713 -4.511 36.615 1.00 18.08 153 ALA B N 1
ATOM 2799 C CA . ALA B 1 177 ? 9.956 -4.712 38.037 1.00 18.96 153 ALA B CA 1
ATOM 2800 C C . ALA B 1 177 ? 8.763 -4.273 38.916 1.00 22.42 153 ALA B C 1
ATOM 2801 O O . ALA B 1 177 ? 8.941 -3.904 40.082 1.00 22.01 153 ALA B O 1
ATOM 2803 N N . ASP B 1 178 ? 7.544 -4.363 38.362 1.00 23.70 154 ASP B N 1
ATOM 2804 C CA . ASP B 1 178 ? 6.326 -3.984 39.095 1.00 25.82 154 ASP B CA 1
ATOM 2805 C C . ASP B 1 178 ? 6.008 -4.926 40.258 1.00 27.33 154 ASP B C 1
ATOM 2806 O O . ASP B 1 178 ? 5.384 -4.511 41.237 1.00 30.15 154 ASP B O 1
ATOM 2811 N N . GLU B 1 179 ? 6.407 -6.185 40.141 1.00 28.63 155 GLU B N 1
ATOM 2812 C CA . GLU B 1 179 ? 6.101 -7.182 41.156 1.00 31.34 155 GLU B CA 1
ATOM 2813 C C . GLU B 1 179 ? 7.312 -7.668 41.966 1.00 29.78 155 GLU B C 1
ATOM 2814 O O . GLU B 1 179 ? 8.022 -8.594 41.562 1.00 28.94 155 GLU B O 1
ATOM 2820 N N . LEU B 1 180 ? 7.527 -7.010 43.109 1.00 30.15 156 LEU B N 1
ATOM 2821 C CA . LEU B 1 180 ? 8.610 -7.329 44.046 1.00 31.50 156 LEU B CA 1
ATOM 2822 C C . LEU B 1 180 ? 8.075 -7.182 45.467 1.00 34.62 156 LEU B C 1
ATOM 2823 O O . LEU B 1 180 ? 8.839 -6.923 46.400 1.00 35.69 156 LEU B O 1
ATOM 2828 N N . GLU B 1 181 ? 6.771 -7.408 45.621 1.00 44.24 157 GLU B N 1
ATOM 2829 C CA . GLU B 1 181 ? 6.065 -7.136 46.867 1.00 48.47 157 GLU B CA 1
ATOM 2830 C C . GLU B 1 181 ? 5.928 -8.280 47.880 1.00 50.24 157 GLU B C 1
ATOM 2831 O O . GLU B 1 181 ? 5.263 -8.128 48.908 1.00 54.55 157 GLU B O 1
ATOM 2837 N N . ASP B 1 182 ? 6.545 -9.421 47.596 1.00 46.94 158 ASP B N 1
ATOM 2838 C CA . ASP B 1 182 ? 6.572 -10.535 48.552 1.00 49.59 158 ASP B CA 1
ATOM 2839 C C . ASP B 1 182 ? 7.641 -11.531 48.140 1.00 46.17 158 ASP B C 1
ATOM 2840 O O . ASP B 1 182 ? 8.235 -11.412 47.070 1.00 42.17 158 ASP B O 1
ATOM 2845 N N . ARG B 1 183 ? 7.890 -12.512 48.997 1.00 47.70 159 ARG B N 1
ATOM 2846 C CA . ARG B 1 183 ? 8.927 -13.485 48.712 1.00 45.64 159 ARG B CA 1
ATOM 2847 C C . ARG B 1 183 ? 8.725 -14.188 47.367 1.00 41.07 159 ARG B C 1
ATOM 2848 O O . ARG B 1 183 ? 9.680 -14.434 46.658 1.00 39.87 159 ARG B O 1
ATOM 2856 N N . TRP B 1 184 ? 7.478 -14.500 47.026 1.00 44.13 160 TRP B N 1
ATOM 2857 C CA . TRP B 1 184 ? 7.179 -15.224 45.784 1.00 43.37 160 TRP B CA 1
ATOM 2858 C C . TRP B 1 184 ? 7.537 -14.389 44.561 1.00 39.68 160 TRP B C 1
ATOM 2859 O O . TRP B 1 184 ? 8.135 -14.885 43.594 1.00 38.59 160 TRP B O 1
ATOM 2870 N N . GLN B 1 185 ? 7.176 -13.110 44.606 1.00 37.85 161 GLN B N 1
ATOM 2871 C CA . GLN B 1 185 ? 7.421 -12.217 43.490 1.00 35.46 161 GLN B CA 1
ATOM 2872 C C . GLN B 1 185 ? 8.916 -11.921 43.299 1.00 30.95 161 GLN B C 1
ATOM 2873 O O . GLN B 1 185 ? 9.401 -11.870 42.163 1.00 29.38 161 GLN B O 1
ATOM 2879 N N . ILE B 1 186 ? 9.653 -11.749 44.399 1.00 31.99 162 ILE B N 1
ATOM 2880 C CA . ILE B 1 186 ? 11.093 -11.485 44.303 1.00 28.18 162 ILE B CA 1
ATOM 2881 C C . ILE B 1 186 ? 11.838 -12.687 43.741 1.00 27.13 162 ILE B C 1
ATOM 2882 O O . ILE B 1 186 ? 12.687 -12.554 42.871 1.00 25.33 162 ILE B O 1
ATOM 2887 N N . GLU B 1 187 ? 11.502 -13.879 44.229 1.00 28.53 163 GLU B N 1
ATOM 2888 C CA . GLU B 1 187 ? 12.178 -15.091 43.766 1.00 28.96 163 GLU B CA 1
ATOM 2889 C C . GLU B 1 187 ? 11.923 -15.369 42.275 1.00 27.85 163 GLU B C 1
ATOM 2890 O O . GLU B 1 187 ? 12.841 -15.743 41.550 1.00 29.24 163 GLU B O 1
ATOM 2896 N N . SER B 1 188 ? 10.704 -15.135 41.811 1.00 30.10 164 SER B N 1
ATOM 2897 C CA . SER B 1 188 ? 10.387 -15.383 40.409 1.00 31.36 164 SER B CA 1
ATOM 2898 C C . SER B 1 188 ? 11.070 -14.344 39.514 1.00 28.65 164 SER B C 1
ATOM 2899 O O . SER B 1 188 ? 11.523 -14.662 38.416 1.00 29.68 164 SER B O 1
ATOM 2902 N N . SER B 1 189 ? 11.170 -13.110 40.003 1.00 27.53 165 SER B N 1
ATOM 2903 C CA . SER B 1 189 ? 11.836 -12.030 39.265 1.00 26.46 165 SER B CA 1
ATOM 2904 C C . SER B 1 189 ? 13.324 -12.371 39.113 1.00 24.64 165 SER B C 1
ATOM 2905 O O . SER B 1 189 ? 13.875 -12.259 38.032 1.00 25.15 165 SER B O 1
ATOM 2908 N N . VAL B 1 190 ? 13.962 -12.841 40.184 1.00 23.43 166 VAL B N 1
ATOM 2909 C CA . VAL B 1 190 ? 15.371 -13.223 40.124 1.00 24.14 166 VAL B CA 1
ATOM 2910 C C . VAL B 1 190 ? 15.568 -14.340 39.076 1.00 25.10 166 VAL B C 1
ATOM 2911 O O . VAL B 1 190 ? 16.516 -14.313 38.291 1.00 25.27 166 VAL B O 1
ATOM 2915 N N . GLN B 1 191 ? 14.681 -15.320 39.079 1.00 26.86 167 GLN B N 1
ATOM 2916 C CA . GLN B 1 191 ? 14.766 -16.424 38.121 1.00 29.12 167 GLN B CA 1
ATOM 2917 C C . GLN B 1 191 ? 14.583 -15.918 36.683 1.00 27.39 167 GLN B C 1
ATOM 2918 O O . GLN B 1 191 ? 15.291 -16.348 35.788 1.00 28.74 167 GLN B O 1
ATOM 2924 N N . ARG B 1 192 ? 13.658 -14.984 36.473 1.00 27.98 168 ARG B N 1
ATOM 2925 C CA . ARG B 1 192 ? 13.429 -14.430 35.140 1.00 27.67 168 ARG B CA 1
ATOM 2926 C C . ARG B 1 192 ? 14.653 -13.656 34.667 1.00 26.74 168 ARG B C 1
ATOM 2927 O O . ARG B 1 192 ? 15.093 -13.797 33.531 1.00 27.43 168 ARG B O 1
ATOM 2935 N N . LEU B 1 193 ? 15.225 -12.867 35.561 1.00 25.65 169 LEU B N 1
ATOM 2936 C CA . LEU B 1 193 ? 16.380 -12.083 35.199 1.00 24.51 169 LEU B CA 1
ATOM 2937 C C . LEU B 1 193 ? 17.572 -13.027 34.876 1.00 26.76 169 LEU B C 1
ATOM 2938 O O . LEU B 1 193 ? 18.298 -12.790 33.926 1.00 28.23 169 LEU B O 1
ATOM 2943 N N . GLN B 1 194 ? 17.756 -14.086 35.668 1.00 28.64 170 GLN B N 1
ATOM 2944 C CA . GLN B 1 194 ? 18.808 -15.077 35.405 1.00 31.58 170 GLN B CA 1
ATOM 2945 C C . GLN B 1 194 ? 18.682 -15.664 33.997 1.00 33.05 170 GLN B C 1
ATOM 2946 O O . GLN B 1 194 ? 19.660 -15.755 33.242 1.00 36.46 170 GLN B O 1
ATOM 2952 N N . GLU B 1 195 ? 17.459 -16.039 33.655 1.00 32.78 171 GLU B N 1
ATOM 2953 C CA . GLU B 1 195 ? 17.157 -16.658 32.366 1.00 36.78 171 GLU B CA 1
ATOM 2954 C C . GLU B 1 195 ? 17.426 -15.694 31.227 1.00 36.54 171 GLU B C 1
ATOM 2955 O O . GLU B 1 195 ? 17.963 -16.072 30.178 1.00 39.33 171 GLU B O 1
ATOM 2961 N N . LEU B 1 196 ? 17.023 -14.449 31.448 1.00 32.61 172 L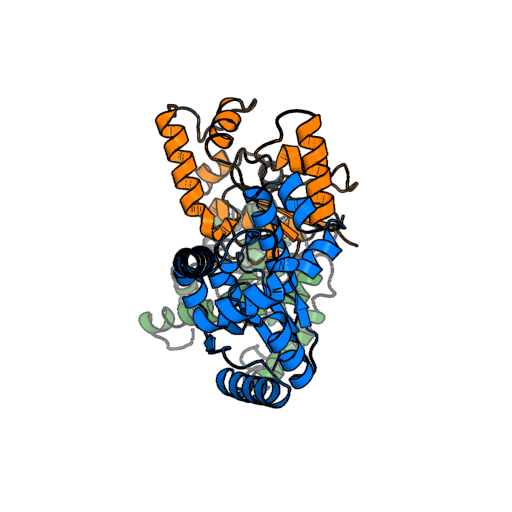EU B N 1
ATOM 2962 C CA . LEU B 1 196 ? 17.159 -13.388 30.470 1.00 34.59 172 LEU B CA 1
ATOM 2963 C C . LEU B 1 196 ? 18.611 -13.051 30.160 1.00 36.20 172 LEU B C 1
ATOM 2964 O O . LEU B 1 196 ? 18.966 -12.852 28.994 1.00 42.48 172 LEU B O 1
ATOM 2969 N N . LEU B 1 197 ? 19.451 -13.025 31.185 1.00 35.75 173 LEU B N 1
ATOM 2970 C CA . LEU B 1 197 ? 20.862 -12.681 31.028 1.00 39.02 173 LEU B CA 1
ATOM 2971 C C . LEU B 1 197 ? 21.773 -13.895 30.771 1.00 43.96 173 LEU B C 1
ATOM 2972 O O . LEU B 1 197 ? 22.990 -13.733 30.605 1.00 45.29 173 LEU B O 1
ATOM 2977 N N . GLU B 1 198 ? 21.181 -15.087 30.713 1.00 47.29 174 GLU B N 1
ATOM 2978 C CA . GLU B 1 198 ? 21.932 -16.354 30.564 1.00 53.43 174 GLU B CA 1
ATOM 2979 C C . GLU B 1 198 ? 22.864 -16.535 31.760 1.00 54.51 174 GLU B C 1
ATOM 2980 O O . GLU B 1 198 ? 24.069 -16.732 31.601 1.00 58.83 174 GLU B O 1
ATOM 2986 N N . LEU B 1 199 ? 22.286 -16.448 32.956 1.00 52.83 175 LEU B N 1
ATOM 2987 C CA . LEU B 1 199 ? 23.030 -16.593 34.209 1.00 54.79 175 LEU B CA 1
ATOM 2988 C C . LEU B 1 199 ? 22.261 -17.486 35.201 1.00 55.00 175 LEU B C 1
ATOM 2989 O O . LEU B 1 199 ? 22.570 -17.543 36.401 1.00 55.45 175 LEU B O 1
ATOM 2995 N N . ALA C 1 24 ? 49.080 -1.235 47.882 1.00 52.00 0 ALA C N 1
ATOM 2996 C CA . ALA C 1 24 ? 48.789 0.217 47.938 1.00 48.54 0 ALA C CA 1
ATOM 2997 C C . ALA C 1 24 ? 49.688 1.028 46.976 1.00 45.40 0 ALA C C 1
ATOM 2998 O O . ALA C 1 24 ? 49.927 2.219 47.207 1.00 44.84 0 ALA C O 1
ATOM 3000 N N . MET C 1 25 ? 50.165 0.390 45.897 1.00 43.99 1 MET C N 1
ATOM 3001 C CA . MET C 1 25 ? 51.028 1.074 44.918 1.00 40.93 1 MET C CA 1
ATOM 3002 C C . MET C 1 25 ? 50.213 2.116 44.160 1.00 36.99 1 MET C C 1
ATOM 3003 O O . MET C 1 25 ? 49.116 1.826 43.682 1.00 37.36 1 MET C O 1
ATOM 3008 N N . VAL C 1 26 ? 50.762 3.318 44.044 1.00 34.63 2 VAL C N 1
ATOM 3009 C CA . VAL C 1 26 ? 50.090 4.425 43.354 1.00 31.19 2 VAL C CA 1
ATOM 3010 C C . VAL C 1 26 ? 50.719 4.753 41.993 1.00 27.98 2 VAL C C 1
ATOM 3011 O O . VAL C 1 26 ? 51.933 4.919 41.880 1.00 28.33 2 VAL C O 1
ATOM 3015 N N . ARG C 1 27 ? 49.884 4.823 40.956 1.00 26.14 3 ARG C N 1
ATOM 3016 C CA . ARG C 1 27 ? 50.331 5.258 39.639 1.00 22.88 3 ARG C CA 1
ATOM 3017 C C . ARG C 1 27 ? 49.219 6.078 39.046 1.00 22.45 3 ARG C C 1
ATOM 3018 O O . ARG C 1 27 ? 48.182 5.553 38.633 1.00 24.26 3 ARG C O 1
ATOM 3026 N N . ILE C 1 28 ? 49.436 7.380 39.019 1.00 20.87 4 ILE C N 1
ATOM 3027 C CA . ILE C 1 28 ? 48.427 8.313 38.561 1.00 21.34 4 ILE C CA 1
ATOM 3028 C C . ILE C 1 28 ? 48.927 9.064 37.346 1.00 20.06 4 ILE C C 1
ATOM 3029 O O . ILE C 1 28 ? 50.045 9.621 37.362 1.00 22.21 4 ILE C O 1
ATOM 3034 N N . PHE C 1 29 ? 48.119 9.047 36.289 1.00 19.15 5 PHE C N 1
ATOM 3035 C CA . PHE C 1 29 ? 48.383 9.804 35.067 1.00 18.02 5 PHE C CA 1
ATOM 3036 C C . PHE C 1 29 ? 47.454 11.010 35.050 1.00 18.99 5 PHE C C 1
ATOM 3037 O O . PHE C 1 29 ? 46.235 10.877 35.218 1.00 20.18 5 PHE C O 1
ATOM 3045 N N . LEU C 1 30 ? 48.026 12.177 34.831 1.00 17.56 6 LEU C N 1
ATOM 3046 C CA . LEU C 1 30 ? 47.256 13.383 34.717 1.00 18.22 6 LEU C CA 1
ATOM 3047 C C . LEU C 1 30 ? 47.220 13.775 33.247 1.00 19.12 6 LEU C C 1
ATOM 3048 O O . LEU C 1 30 ? 48.253 13.802 32.559 1.00 20.41 6 LEU C O 1
ATOM 3053 N N . THR C 1 31 ? 46.025 14.074 32.777 1.00 18.49 7 THR C N 1
ATOM 3054 C CA . THR C 1 31 ? 45.814 14.487 31.381 1.00 17.86 7 THR C CA 1
ATOM 3055 C C . THR C 1 31 ? 45.042 15.791 31.325 1.00 18.13 7 THR C C 1
ATOM 3056 O O . THR C 1 31 ? 44.422 16.214 32.295 1.00 17.04 7 THR C O 1
ATOM 3060 N N . GLY C 1 32 ? 45.092 16.432 30.163 1.00 19.08 8 GLY C N 1
ATOM 3061 C CA . GLY C 1 32 ? 44.402 17.678 29.937 1.00 19.36 8 GLY C CA 1
ATOM 3062 C C . GLY C 1 32 ? 45.204 18.569 29.022 1.00 20.14 8 GLY C C 1
ATOM 3063 O O . GLY C 1 32 ? 46.317 18.228 28.609 1.00 21.14 8 GLY C O 1
ATOM 3064 N N . TYR C 1 33 ? 44.642 19.729 28.746 1.00 20.93 9 TYR C N 1
ATOM 3065 C CA . TYR C 1 33 ? 45.234 20.675 27.792 1.00 23.08 9 TYR C CA 1
ATOM 3066 C C . TYR C 1 33 ? 46.414 21.457 28.390 1.00 24.26 9 TYR C C 1
ATOM 3067 O O . TYR C 1 33 ? 46.630 21.470 29.585 1.00 23.71 9 TYR C O 1
ATOM 3076 N N . MET C 1 34 ? 47.166 22.126 27.532 1.00 27.16 10 MET C N 1
ATOM 3077 C CA . MET C 1 34 ? 48.213 23.005 28.030 1.00 28.04 10 MET C CA 1
ATOM 3078 C C . MET C 1 34 ? 47.514 24.083 28.862 1.00 28.02 10 MET C C 1
ATOM 3079 O O . MET C 1 34 ? 46.419 24.542 28.513 1.00 27.33 10 MET C O 1
ATOM 3084 N N . GLY C 1 35 ? 48.124 24.454 29.979 1.00 27.23 11 GLY C N 1
ATOM 3085 C CA . GLY C 1 35 ? 47.555 25.464 30.873 1.00 28.44 11 GLY C CA 1
ATOM 3086 C C . GLY C 1 35 ? 46.571 24.914 31.893 1.00 26.77 11 GLY C C 1
ATOM 3087 O O . GLY C 1 35 ? 46.101 25.646 32.769 1.00 27.98 11 GLY C O 1
ATOM 3088 N N . ALA C 1 36 ? 46.255 23.627 31.792 1.00 24.72 12 ALA C N 1
ATOM 3089 C CA . ALA C 1 36 ? 45.308 23.009 32.715 1.00 23.01 12 ALA C CA 1
ATOM 3090 C C . ALA C 1 36 ? 45.798 22.936 34.163 1.00 23.13 12 ALA C C 1
ATOM 3091 O O . ALA C 1 36 ? 44.988 22.844 35.068 1.00 23.14 12 ALA C O 1
ATOM 3093 N N . GLY C 1 37 ? 47.113 22.974 34.380 1.00 23.28 13 GLY C N 1
ATOM 3094 C CA . GLY C 1 37 ? 47.649 22.887 35.719 1.00 23.61 13 GLY C CA 1
ATOM 3095 C C . GLY C 1 37 ? 48.166 21.516 36.080 1.00 21.98 13 GLY C C 1
ATOM 3096 O O . GLY C 1 37 ? 48.286 21.189 37.253 1.00 21.03 13 GLY C O 1
ATOM 3097 N N . LYS C 1 38 ? 48.530 20.717 35.072 1.00 21.52 14 LYS C N 1
ATOM 3098 C CA . LYS C 1 38 ? 49.032 19.378 35.349 1.00 21.21 14 LYS C CA 1
ATOM 3099 C C . LYS C 1 38 ? 50.299 19.390 36.215 1.00 20.75 14 LYS C C 1
ATOM 3100 O O . LYS C 1 38 ? 50.427 18.542 37.093 1.00 21.40 14 LYS C O 1
ATOM 3106 N N . THR C 1 39 ? 51.237 20.301 35.959 1.00 23.34 15 THR C N 1
ATOM 3107 C CA . THR C 1 39 ? 52.443 20.352 36.791 1.00 24.55 15 THR C CA 1
ATOM 3108 C C . THR C 1 39 ? 52.167 21.036 38.135 1.00 25.15 15 THR C C 1
ATOM 3109 O O . THR C 1 39 ? 52.631 20.569 39.161 1.00 27.81 15 THR C O 1
ATOM 3113 N N . THR C 1 40 ? 51.360 22.094 38.142 1.00 22.76 16 THR C N 1
ATOM 3114 C CA . THR C 1 40 ? 51.034 22.808 39.375 1.00 24.12 16 THR C CA 1
ATOM 3115 C C . THR C 1 40 ? 50.320 21.899 40.373 1.00 21.22 16 THR C C 1
ATOM 3116 O O . THR C 1 40 ? 50.758 21.756 41.515 1.00 24.06 16 THR C O 1
ATOM 3120 N N . LEU C 1 41 ? 49.255 21.269 39.920 1.00 21.13 17 LEU C N 1
ATOM 3121 C CA . LEU C 1 41 ? 48.494 20.365 40.769 1.00 19.56 17 LEU C CA 1
ATOM 3122 C C . LEU C 1 41 ? 49.231 19.043 40.963 1.00 19.86 17 LEU C C 1
ATOM 3123 O O . LEU C 1 41 ? 49.305 18.528 42.081 1.00 19.82 17 LEU C O 1
ATOM 3128 N N . GLY C 1 42 ? 49.831 18.527 39.905 1.00 19.60 18 GLY C N 1
ATOM 3129 C CA . GLY C 1 42 ? 50.549 17.250 39.962 1.00 20.36 18 GLY C CA 1
ATOM 3130 C C . GLY C 1 42 ? 51.686 17.241 40.969 1.00 21.57 18 GLY C C 1
ATOM 3131 O O . GLY C 1 42 ? 51.810 16.307 41.752 1.00 21.19 18 GLY C O 1
ATOM 3132 N N . LYS C 1 43 ? 52.540 18.263 40.912 1.00 21.37 19 LYS C N 1
ATOM 3133 C CA . LYS C 1 43 ? 53.663 18.345 41.829 1.00 22.40 19 LYS C CA 1
ATOM 3134 C C . LYS C 1 43 ? 53.191 18.490 43.279 1.00 21.35 19 LYS C C 1
ATOM 3135 O O . LYS C 1 43 ? 53.735 17.871 44.177 1.00 21.40 19 LYS C O 1
ATOM 3141 N N . ALA C 1 44 ? 52.171 19.317 43.502 1.00 19.65 20 ALA C N 1
ATOM 3142 C CA . ALA C 1 44 ? 51.653 19.517 44.847 1.00 20.24 20 ALA C CA 1
ATOM 3143 C C . ALA C 1 44 ? 50.980 18.238 45.377 1.00 18.93 20 ALA C C 1
ATOM 3144 O O . ALA C 1 44 ? 51.100 17.911 46.556 1.00 20.51 20 ALA C O 1
ATOM 3146 N N . PHE C 1 45 ? 50.285 17.522 44.492 1.00 18.04 21 PHE C N 1
ATOM 3147 C CA . PHE C 1 45 ? 49.600 16.270 44.868 1.00 18.38 21 PHE C CA 1
ATOM 3148 C C . PHE C 1 45 ? 50.649 15.193 45.172 1.00 19.74 21 PHE C C 1
ATOM 3149 O O . PHE C 1 45 ? 50.538 14.477 46.153 1.00 20.50 21 PHE C O 1
ATOM 3157 N N . ALA C 1 46 ? 51.668 15.095 44.332 1.00 20.10 22 ALA C N 1
ATOM 3158 C CA . ALA C 1 46 ? 52.749 14.123 44.572 1.00 20.83 22 ALA C CA 1
ATOM 3159 C C . ALA C 1 46 ? 53.422 14.379 45.919 1.00 21.32 22 ALA C C 1
ATOM 3160 O O . ALA C 1 46 ? 53.717 13.440 46.663 1.00 22.82 22 ALA C O 1
ATOM 3162 N N . ARG C 1 47 ? 53.662 15.651 46.231 1.00 22.41 23 ARG C N 1
ATOM 3163 C CA . ARG C 1 47 ? 54.279 16.018 47.494 1.00 25.38 23 ARG C CA 1
ATOM 3164 C C . ARG C 1 47 ? 53.424 15.623 48.682 1.00 25.49 23 ARG C C 1
ATOM 3165 O O . ARG C 1 47 ? 53.938 15.127 49.678 1.00 25.95 23 ARG C O 1
ATOM 3173 N N . LYS C 1 48 ? 52.126 15.840 48.562 1.00 25.61 24 LYS C N 1
ATOM 3174 C CA . LYS C 1 48 ? 51.174 15.471 49.602 1.00 26.33 24 LYS C CA 1
ATOM 3175 C C . LYS C 1 48 ? 51.201 13.949 49.817 1.00 26.99 24 LYS C C 1
ATOM 3176 O O . LYS C 1 48 ? 51.104 13.471 50.944 1.00 28.17 24 LYS C O 1
ATOM 3182 N N . LEU C 1 49 ? 51.340 13.198 48.727 1.00 25.61 25 LEU C N 1
ATOM 3183 C CA . LEU C 1 49 ? 51.389 11.728 48.782 1.00 26.91 25 LEU C CA 1
ATOM 3184 C C . LEU C 1 49 ? 52.778 11.173 49.078 1.00 27.94 25 LEU C C 1
ATOM 3185 O O . LEU C 1 49 ? 52.930 9.968 49.257 1.00 29.47 25 LEU C O 1
ATOM 3190 N N . ASN C 1 50 ? 53.785 12.037 49.114 1.00 28.11 26 ASN C N 1
ATOM 3191 C CA . ASN C 1 50 ? 55.167 11.634 49.362 1.00 30.09 26 ASN C CA 1
ATOM 3192 C C . ASN C 1 50 ? 55.670 10.684 48.294 1.00 29.02 26 ASN C C 1
ATOM 3193 O O . ASN C 1 50 ? 56.267 9.648 48.596 1.00 28.48 26 ASN C O 1
ATOM 3198 N N . VAL C 1 51 ? 55.353 11.006 47.040 1.00 26.78 27 VAL C N 1
ATOM 3199 C CA . VAL C 1 51 ? 55.849 10.231 45.898 1.00 25.75 27 VAL C CA 1
ATOM 3200 C C . VAL C 1 51 ? 56.442 11.207 44.877 1.00 26.62 27 VAL C C 1
ATOM 3201 O O . VAL C 1 51 ? 56.118 12.400 44.902 1.00 23.74 27 VAL C O 1
ATOM 3205 N N . PRO C 1 52 ? 57.339 10.721 43.995 1.00 21.59 28 PRO C N 1
ATOM 3206 C CA . PRO C 1 52 ? 57.911 11.537 42.949 1.00 22.76 28 PRO C CA 1
ATOM 3207 C C . PRO C 1 52 ? 56.879 11.959 41.911 1.00 21.42 28 PRO C C 1
ATOM 3208 O O . PRO C 1 52 ? 55.843 11.310 41.772 1.00 20.20 28 PRO C O 1
ATOM 3212 N N . PHE C 1 53 ? 57.175 13.030 41.199 1.00 21.03 29 PHE C N 1
ATOM 3213 C CA . PHE C 1 53 ? 56.327 13.568 40.143 1.00 20.01 29 PHE C CA 1
ATOM 3214 C C . PHE C 1 53 ? 57.161 13.580 38.892 1.00 20.92 29 PHE C C 1
ATOM 3215 O O . PHE C 1 53 ? 58.282 14.053 38.921 1.00 22.43 29 PHE C O 1
ATOM 3223 N N . ILE C 1 54 ? 56.651 13.021 37.812 1.00 20.37 30 ILE C N 1
ATOM 3224 C CA . ILE C 1 54 ? 57.370 13.050 36.548 1.00 20.75 30 ILE C CA 1
ATOM 3225 C C . ILE C 1 54 ? 56.498 13.649 35.467 1.00 21.32 30 ILE C C 1
ATOM 3226 O O . ILE C 1 54 ? 55.361 13.189 35.235 1.00 21.48 30 ILE C O 1
ATOM 3231 N N A ASP C 1 55 ? 57.032 14.671 34.815 0.50 21.31 31 ASP C N 1
ATOM 3232 N N B ASP C 1 55 ? 56.984 14.719 34.829 0.50 20.66 31 ASP C N 1
ATOM 3233 C CA A ASP C 1 55 ? 56.389 15.332 33.717 0.50 20.76 31 ASP C CA 1
ATOM 3234 C CA B ASP C 1 55 ? 56.285 15.307 33.696 0.50 19.90 31 ASP C CA 1
ATOM 3235 C C A ASP C 1 55 ? 56.892 14.642 32.433 0.50 20.23 31 ASP C C 1
ATOM 3236 C C B ASP C 1 55 ? 56.862 14.630 32.453 0.50 19.66 31 ASP C C 1
ATOM 3237 O O A ASP C 1 55 ? 58.090 14.679 32.140 0.50 19.76 31 ASP C O 1
ATOM 3238 O O B ASP C 1 55 ? 58.071 14.678 32.203 0.50 19.21 31 ASP C O 1
ATOM 3247 N N . LEU C 1 56 ? 55.997 13.999 31.681 1.00 20.05 32 LEU C N 1
ATOM 3248 C CA . LEU C 1 56 ? 56.430 13.241 30.473 1.00 20.41 32 LEU C CA 1
ATOM 3249 C C . LEU C 1 56 ? 57.170 14.125 29.461 1.00 20.08 32 LEU C C 1
ATOM 3250 O O . LEU C 1 56 ? 58.214 13.724 28.927 1.00 18.91 32 LEU C O 1
ATOM 3255 N N . ASP C 1 57 ? 56.648 15.318 29.217 1.00 20.15 33 ASP C N 1
ATOM 3256 C CA . ASP C 1 57 ? 57.303 16.252 28.287 1.00 20.19 33 ASP C CA 1
ATOM 3257 C C . ASP C 1 57 ? 58.711 16.608 28.768 1.00 19.06 33 ASP C C 1
ATOM 3258 O O . ASP C 1 57 ? 59.642 16.675 27.974 1.00 18.16 33 ASP C O 1
ATOM 3263 N N . TRP C 1 58 ? 58.858 16.878 30.062 1.00 18.05 34 TRP C N 1
ATOM 3264 C CA . TRP C 1 58 ? 60.172 17.159 30.650 1.00 18.35 34 TRP C CA 1
ATOM 3265 C C . TRP C 1 58 ? 61.128 15.960 30.426 1.00 17.97 34 TRP C C 1
ATOM 3266 O O . TRP C 1 58 ? 62.277 16.116 30.072 1.00 18.99 34 TRP C O 1
ATOM 3277 N N . TYR C 1 59 ? 60.635 14.747 30.634 1.00 18.83 35 TYR C N 1
ATOM 3278 C CA . TYR C 1 59 ? 61.468 13.556 30.476 1.00 19.42 35 TYR C CA 1
ATOM 3279 C C . TYR C 1 59 ? 61.904 13.404 28.987 1.00 19.52 35 TYR C C 1
ATOM 3280 O O . TYR C 1 59 ? 63.072 13.122 28.690 1.00 20.10 35 TYR C O 1
ATOM 3289 N N . ILE C 1 60 ? 60.971 13.636 28.082 1.00 18.79 36 ILE C N 1
ATOM 3290 C CA . ILE C 1 60 ? 61.262 13.629 26.636 1.00 18.94 36 ILE C CA 1
ATOM 3291 C C . ILE C 1 60 ? 62.370 14.651 26.345 1.00 19.64 36 ILE C C 1
ATOM 3292 O O . ILE C 1 60 ? 63.318 14.373 25.649 1.00 19.97 36 ILE C O 1
ATOM 3297 N N . GLU C 1 61 ? 62.236 15.859 26.886 1.00 18.64 37 GLU C N 1
ATOM 3298 C CA . GLU C 1 61 ? 63.246 16.886 26.642 1.00 18.58 37 GLU C CA 1
ATOM 3299 C C . GLU C 1 61 ? 64.615 16.525 27.233 1.00 20.17 37 GLU C C 1
ATOM 3300 O O . GLU C 1 61 ? 65.643 16.815 26.639 1.00 20.26 37 GLU C O 1
ATOM 3306 N N . GLU C 1 62 ? 64.613 15.854 28.386 1.00 20.30 38 GLU C N 1
ATOM 3307 C CA . GLU C 1 62 ? 65.863 15.461 29.007 1.00 21.64 38 GLU C CA 1
ATOM 3308 C C . GLU C 1 62 ? 66.532 14.348 28.167 1.00 21.95 38 GLU C C 1
ATOM 3309 O O . GLU C 1 62 ? 67.761 14.349 27.990 1.00 25.13 38 GLU C O 1
ATOM 3315 N N . ARG C 1 63 ? 65.732 13.418 27.667 1.00 22.82 39 ARG C N 1
ATOM 3316 C CA . ARG C 1 63 ? 66.242 12.271 26.879 1.00 24.25 39 ARG C CA 1
ATOM 3317 C C . ARG C 1 63 ? 66.788 12.701 25.512 1.00 25.05 39 ARG C C 1
ATOM 3318 O O . ARG C 1 63 ? 67.892 12.275 25.082 1.00 28.87 39 ARG C O 1
ATOM 3326 N N . PHE C 1 64 ? 66.032 13.559 24.846 1.00 22.45 40 PHE C N 1
ATOM 3327 C CA . PHE C 1 64 ? 66.335 13.988 23.476 1.00 23.90 40 PHE C CA 1
ATOM 3328 C C . PHE C 1 64 ? 67.054 15.323 23.292 1.00 25.53 40 PHE C C 1
ATOM 3329 O O . PHE C 1 64 ? 67.354 15.704 22.162 1.00 27.38 40 PHE C O 1
ATOM 3337 N N . HIS C 1 65 ? 67.321 16.016 24.388 1.00 24.31 41 HIS C N 1
ATOM 3338 C CA . HIS C 1 65 ? 68.147 17.233 24.382 1.00 25.42 41 HIS C CA 1
ATOM 3339 C C . HIS C 1 65 ? 67.690 18.402 23.518 1.00 24.48 41 HIS C C 1
ATOM 3340 O O . HIS C 1 65 ? 68.498 19.126 22.934 1.00 25.73 41 HIS C O 1
ATOM 3347 N N . LYS C 1 66 ? 66.377 18.574 23.452 1.00 23.53 42 LYS C N 1
ATOM 3348 C CA . LYS C 1 66 ? 65.763 19.698 22.778 1.00 24.42 42 LYS C CA 1
ATOM 3349 C C . LYS C 1 66 ? 64.315 19.788 23.273 1.00 23.25 42 LYS C C 1
ATOM 3350 O O . LYS C 1 66 ? 63.820 18.859 23.942 1.00 22.70 42 LYS C O 1
ATOM 3356 N N . THR C 1 67 ? 63.633 20.893 22.979 1.00 21.93 43 THR C N 1
ATOM 3357 C CA . THR C 1 67 ? 62.277 21.056 23.460 1.00 21.65 43 THR C CA 1
ATOM 3358 C C . THR C 1 67 ? 61.335 20.132 22.683 1.00 21.10 43 THR C C 1
ATOM 3359 O O . THR C 1 67 ? 61.646 19.713 21.578 1.00 23.01 43 THR C O 1
ATOM 3363 N N . VAL C 1 68 ? 60.163 19.839 23.256 1.00 22.18 44 VAL C N 1
ATOM 3364 C CA . VAL C 1 68 ? 59.167 19.015 22.539 1.00 22.71 44 VAL C CA 1
ATOM 3365 C C . VAL C 1 68 ? 58.786 19.691 21.204 1.00 22.38 44 VAL C C 1
ATOM 3366 O O . VAL C 1 68 ? 58.544 19.015 20.208 1.00 23.14 44 VAL C O 1
ATOM 3370 N N . GLY C 1 69 ? 58.759 21.030 21.177 1.00 24.13 45 GLY C N 1
ATOM 3371 C CA . GLY C 1 69 ? 58.491 21.759 19.928 1.00 24.53 45 GLY C CA 1
ATOM 3372 C C . GLY C 1 69 ? 59.559 21.486 18.892 1.00 27.37 45 GLY C C 1
ATOM 3373 O O . GLY C 1 69 ? 59.263 21.199 17.710 1.00 29.54 45 GLY C O 1
ATOM 3374 N N . GLU C 1 70 ? 60.823 21.560 19.317 1.00 26.21 46 GLU C N 1
ATOM 3375 C CA . GLU C 1 70 ? 61.943 21.291 18.423 1.00 26.13 46 GLU C CA 1
ATOM 3376 C C . GLU C 1 70 ? 61.984 19.848 17.933 1.00 25.65 46 GLU C C 1
ATOM 3377 O O . GLU C 1 70 ? 62.376 19.594 16.792 1.00 26.92 46 GLU C O 1
ATOM 3383 N N A LEU C 1 71 ? 61.582 18.919 18.789 0.50 23.85 47 LEU C N 1
ATOM 3384 N N B LEU C 1 71 ? 61.604 18.913 18.796 0.50 24.06 47 LEU C N 1
ATOM 3385 C CA A LEU C 1 71 ? 61.591 17.504 18.440 0.50 23.88 47 LEU C CA 1
ATOM 3386 C CA B LEU C 1 71 ? 61.559 17.503 18.421 0.50 24.21 47 LEU C CA 1
ATOM 3387 C C A LEU C 1 71 ? 60.457 17.205 17.445 0.50 25.37 47 LEU C C 1
ATOM 3388 C C B LEU C 1 71 ? 60.482 17.274 17.378 0.50 25.63 47 LEU C C 1
ATOM 3389 O O A LEU C 1 71 ? 60.601 16.349 16.583 0.50 25.92 47 LEU C O 1
ATOM 3390 O O B LEU C 1 71 ? 60.695 16.555 16.406 0.50 26.38 47 LEU C O 1
ATOM 3399 N N . PHE C 1 72 ? 59.332 17.911 17.580 1.00 25.11 48 PHE C N 1
ATOM 3400 C CA . PHE C 1 72 ? 58.199 17.772 16.643 1.00 29.93 48 PHE C CA 1
ATOM 3401 C C . PHE C 1 72 ? 58.661 18.284 15.270 1.00 31.50 48 PHE C C 1
ATOM 3402 O O . PHE C 1 72 ? 58.482 17.630 14.217 1.00 33.59 48 PHE C O 1
ATOM 3410 N N . THR C 1 73 ? 59.315 19.444 15.281 1.00 31.93 49 THR C N 1
ATOM 3411 C CA . THR C 1 73 ? 59.842 20.044 14.067 1.00 33.86 49 THR C CA 1
ATOM 3412 C C . THR C 1 73 ? 60.866 19.139 13.370 1.00 34.33 49 THR C C 1
ATOM 3413 O O . THR C 1 73 ? 60.846 18.989 12.147 1.00 37.19 49 THR C O 1
ATOM 3417 N N . GLU C 1 74 ? 61.748 18.526 14.153 1.00 33.23 50 GLU C N 1
ATOM 3418 C CA . GLU C 1 74 ? 62.787 17.649 13.620 1.00 35.13 50 GLU C CA 1
ATOM 3419 C C . GLU C 1 74 ? 62.264 16.303 13.119 1.00 34.74 50 GLU C C 1
ATOM 3420 O O . GLU C 1 74 ? 62.663 15.843 12.066 1.00 37.25 50 GLU C O 1
ATOM 3426 N N . ARG C 1 75 ? 61.383 15.678 13.884 1.00 33.68 51 ARG C N 1
ATOM 3427 C CA . ARG C 1 75 ? 60.937 14.322 13.594 1.00 33.83 51 ARG C CA 1
ATOM 3428 C C . ARG C 1 75 ? 59.600 14.194 12.886 1.00 34.23 51 ARG C C 1
ATOM 3429 O O . ARG C 1 75 ? 59.266 13.109 12.410 1.00 34.68 51 ARG C O 1
ATOM 3437 N N . GLY C 1 76 ? 58.830 15.273 12.835 1.00 32.96 52 GLY C N 1
ATOM 3438 C CA . GLY C 1 76 ? 57.488 15.226 12.266 1.00 32.99 52 GLY C CA 1
ATOM 3439 C C . GLY C 1 76 ? 56.495 14.738 13.301 1.00 32.58 52 GLY C C 1
ATOM 3440 O O . GLY C 1 76 ? 56.883 14.226 14.361 1.00 32.11 52 GLY C O 1
ATOM 3441 N N . GLU C 1 77 ? 55.206 14.884 13.015 1.00 32.77 53 GLU C N 1
ATOM 3442 C CA . GLU C 1 77 ? 54.187 14.462 13.968 1.00 32.42 53 GLU C CA 1
ATOM 3443 C C . GLU C 1 77 ? 54.327 12.995 14.353 1.00 32.29 53 GLU C C 1
ATOM 3444 O O . GLU C 1 77 ? 54.390 12.667 15.532 1.00 31.64 53 GLU C O 1
ATOM 3450 N N . ALA C 1 78 ? 54.353 12.112 13.357 1.00 32.09 54 ALA C N 1
ATOM 3451 C CA . ALA C 1 78 ? 54.443 10.674 13.619 1.00 32.35 54 ALA C CA 1
ATOM 3452 C C . ALA C 1 78 ? 55.707 10.297 14.373 1.00 31.98 54 ALA C C 1
ATOM 3453 O O . ALA C 1 78 ? 55.664 9.526 15.334 1.00 31.96 54 ALA C O 1
ATOM 3455 N N . GLY C 1 79 ? 56.837 10.834 13.946 1.00 30.88 55 GLY C N 1
ATOM 3456 C CA . GLY C 1 79 ? 58.089 10.543 14.626 1.00 30.67 55 GLY C CA 1
ATOM 3457 C C . GLY C 1 79 ? 58.023 10.969 16.086 1.00 28.54 55 GLY C C 1
ATOM 3458 O O . GLY C 1 79 ? 58.428 10.226 16.978 1.00 28.39 55 GLY C O 1
ATOM 3459 N N . PHE C 1 80 ? 57.498 12.168 16.320 1.00 28.66 56 PHE C N 1
ATOM 3460 C CA . PHE C 1 80 ? 57.388 12.690 17.675 1.00 26.86 56 PHE C CA 1
ATOM 3461 C C . PHE C 1 80 ? 56.373 11.897 18.515 1.00 26.22 56 PHE C C 1
ATOM 3462 O O . PHE C 1 80 ? 56.657 11.526 19.646 1.00 25.87 56 PHE C O 1
ATOM 3470 N N . ARG C 1 81 ? 55.211 11.591 17.950 1.00 27.09 57 ARG C N 1
ATOM 3471 C CA . ARG C 1 81 ? 54.204 10.860 18.746 1.00 27.14 57 ARG C CA 1
ATOM 3472 C C . ARG C 1 81 ? 54.647 9.438 19.059 1.00 27.25 57 ARG C C 1
ATOM 3473 O O . ARG C 1 81 ? 54.305 8.873 20.091 1.00 26.61 57 ARG C O 1
ATOM 3481 N N . GLU C 1 82 ? 55.441 8.858 18.174 1.00 28.72 58 GLU C N 1
ATOM 3482 C CA . GLU C 1 82 ? 55.968 7.528 18.413 1.00 30.32 58 GLU C CA 1
ATOM 3483 C C . GLU C 1 82 ? 56.990 7.561 19.567 1.00 29.01 58 GLU C C 1
ATOM 3484 O O . GLU C 1 82 ? 57.008 6.673 20.425 1.00 27.87 58 GLU C O 1
ATOM 3490 N N . LEU C 1 83 ? 57.843 8.580 19.597 1.00 28.28 59 LEU C N 1
ATOM 3491 C CA . LEU C 1 83 ? 58.807 8.685 20.701 1.00 27.68 59 LEU C CA 1
ATOM 3492 C C . LEU C 1 83 ? 58.094 9.053 21.989 1.00 25.45 59 LEU C C 1
ATOM 3493 O O . LEU C 1 83 ? 58.471 8.582 23.050 1.00 26.46 59 LEU C O 1
ATOM 3498 N N . GLU C 1 84 ? 57.060 9.878 21.887 1.00 25.12 60 GLU C N 1
ATOM 3499 C CA . GLU C 1 84 ? 56.242 10.216 23.073 1.00 23.21 60 GLU C CA 1
ATOM 3500 C C . GLU C 1 84 ? 55.606 8.923 23.625 1.00 22.79 60 GLU C C 1
ATOM 3501 O O . GLU C 1 84 ? 55.642 8.656 24.841 1.00 23.95 60 GLU C O 1
ATOM 3507 N N . ARG C 1 85 ? 55.051 8.104 22.728 1.00 23.44 61 ARG C N 1
ATOM 3508 C CA . ARG C 1 85 ? 54.445 6.839 23.136 1.00 23.67 61 ARG C CA 1
ATOM 3509 C C . ARG C 1 85 ? 55.462 5.936 23.816 1.00 23.82 61 ARG C C 1
ATOM 3510 O O . ARG C 1 85 ? 55.180 5.357 24.877 1.00 25.06 61 ARG C O 1
ATOM 3518 N N . ASN C 1 86 ? 56.649 5.803 23.217 1.00 25.99 62 ASN C N 1
ATOM 3519 C CA . ASN C 1 86 ? 57.705 4.995 23.808 1.00 27.14 62 ASN C CA 1
ATOM 3520 C C . ASN C 1 86 ? 58.086 5.484 25.219 1.00 26.33 62 ASN C C 1
ATOM 3521 O O . ASN C 1 86 ? 58.245 4.682 26.127 1.00 26.85 62 ASN C O 1
ATOM 3526 N N . MET C 1 87 ? 58.194 6.801 25.389 1.00 26.50 63 MET C N 1
ATOM 3527 C CA . MET C 1 87 ? 58.521 7.378 26.703 1.00 27.00 63 MET C CA 1
ATOM 3528 C C . MET C 1 87 ? 57.368 7.124 27.704 1.00 24.37 63 MET C C 1
ATOM 3529 O O . MET C 1 87 ? 57.600 6.888 28.897 1.00 24.00 63 MET C O 1
ATOM 3534 N N . LEU C 1 88 ? 56.132 7.182 27.223 1.00 23.51 64 LEU C N 1
ATOM 3535 C CA . LEU C 1 88 ? 54.970 6.916 28.059 1.00 23.10 64 LEU C CA 1
ATOM 3536 C C . LEU C 1 88 ? 55.068 5.530 28.612 1.00 23.59 64 LEU C C 1
ATOM 3537 O O . LEU C 1 88 ? 54.834 5.301 29.799 1.00 24.38 64 LEU C O 1
ATOM 3542 N N . HIS C 1 89 ? 55.396 4.575 27.735 1.00 24.53 65 HIS C N 1
ATOM 3543 C CA . HIS C 1 89 ? 55.533 3.196 28.148 1.00 26.49 65 HIS C CA 1
ATOM 3544 C C . HIS C 1 89 ? 56.691 3.043 29.133 1.00 27.87 65 HIS C C 1
ATOM 3545 O O . HIS C 1 89 ? 56.621 2.239 30.064 1.00 30.12 65 HIS C O 1
ATOM 3552 N N . GLU C 1 90 ? 57.731 3.847 28.954 1.00 28.94 66 GLU C N 1
ATOM 3553 C CA . GLU C 1 90 ? 58.860 3.808 29.859 1.00 30.83 66 GLU C CA 1
ATOM 3554 C C . GLU C 1 90 ? 58.492 4.327 31.259 1.00 30.24 66 GLU C C 1
ATOM 3555 O O . GLU C 1 90 ? 58.750 3.645 32.258 1.00 32.78 66 GLU C O 1
ATOM 3561 N N A VAL C 1 91 ? 57.882 5.503 31.329 0.70 28.46 67 VAL C N 1
ATOM 3562 N N B VAL C 1 91 ? 57.885 5.514 31.310 0.30 28.79 67 VAL C N 1
ATOM 3563 C CA A VAL C 1 91 ? 57.523 6.073 32.634 0.70 29.08 67 VAL C CA 1
ATOM 3564 C CA B VAL C 1 91 ? 57.488 6.136 32.579 0.30 28.37 67 VAL C CA 1
ATOM 3565 C C A VAL C 1 91 ? 56.436 5.260 33.306 0.70 28.70 67 VAL C C 1
ATOM 3566 C C B VAL C 1 91 ? 56.427 5.298 33.287 0.30 28.08 67 VAL C C 1
ATOM 3567 O O A VAL C 1 91 ? 56.387 5.178 34.523 0.70 29.53 67 VAL C O 1
ATOM 3568 O O B VAL C 1 91 ? 56.378 5.267 34.511 0.30 28.41 67 VAL C O 1
ATOM 3575 N N . ALA C 1 92 ? 55.585 4.609 32.513 1.00 27.10 68 ALA C N 1
ATOM 3576 C CA . ALA C 1 92 ? 54.535 3.773 33.084 1.00 28.03 68 ALA C CA 1
ATOM 3577 C C . ALA C 1 92 ? 55.069 2.566 33.887 1.00 29.80 68 ALA C C 1
ATOM 3578 O O . ALA C 1 92 ? 54.316 1.923 34.596 1.00 30.02 68 ALA C O 1
ATOM 3580 N N . GLU C 1 93 ? 56.367 2.268 33.740 1.00 29.82 69 GLU C N 1
ATOM 3581 C CA . GLU C 1 93 ? 57.034 1.210 34.508 1.00 33.47 69 GLU C CA 1
ATOM 3582 C C . GLU C 1 93 ? 57.287 1.640 35.952 1.00 31.90 69 GLU C C 1
ATOM 3583 O O . GLU C 1 93 ? 57.384 0.804 36.846 1.00 33.17 69 GLU C O 1
ATOM 3589 N N . PHE C 1 94 ? 57.403 2.940 36.179 1.00 30.83 70 PHE C N 1
ATOM 3590 C CA . PHE C 1 94 ? 57.677 3.457 37.531 1.00 30.85 70 PHE C CA 1
ATOM 3591 C C . PHE C 1 94 ? 56.512 3.127 38.472 1.00 30.81 70 PHE C C 1
ATOM 3592 O O . PHE C 1 94 ? 55.355 3.145 38.069 1.00 31.34 70 PHE C O 1
ATOM 3600 N N . GLU C 1 95 ? 56.829 2.859 39.728 1.00 31.45 71 GLU C N 1
ATOM 3601 C CA . GLU C 1 95 ? 55.821 2.570 40.745 1.00 31.77 71 GLU C CA 1
ATOM 3602 C C . GLU C 1 95 ? 55.802 3.683 41.780 1.00 28.64 71 GLU C C 1
ATOM 3603 O O . GLU C 1 95 ? 56.848 4.222 42.103 1.00 29.57 71 GLU C O 1
ATOM 3609 N N . ASN C 1 96 ? 54.620 4.000 42.314 1.00 28.97 72 ASN C N 1
ATOM 3610 C CA . ASN C 1 96 ? 54.451 5.070 43.310 1.00 27.86 72 ASN C CA 1
ATOM 3611 C C . ASN C 1 96 ? 54.956 6.392 42.743 1.00 26.18 72 ASN C C 1
ATOM 3612 O O . ASN C 1 96 ? 56.017 6.887 43.096 1.00 25.82 72 ASN C O 1
ATOM 3617 N N . VAL C 1 97 ? 54.162 6.937 41.826 1.00 24.69 73 VAL C N 1
ATOM 3618 C CA . VAL C 1 97 ? 54.529 8.111 41.081 1.00 22.94 73 VAL C CA 1
ATOM 3619 C C . VAL C 1 97 ? 53.272 8.768 40.528 1.00 22.75 73 VAL C C 1
ATOM 3620 O O . VAL C 1 97 ? 52.244 8.093 40.338 1.00 21.96 73 VAL C O 1
ATOM 3624 N N . VAL C 1 98 ? 53.358 10.082 40.332 1.00 19.74 74 VAL C N 1
ATOM 3625 C CA . VAL C 1 98 ? 52.338 10.859 39.657 1.00 18.44 74 VAL C CA 1
ATOM 3626 C C . VAL C 1 98 ? 53.020 11.302 38.356 1.00 18.20 74 VAL C C 1
ATOM 3627 O O . VAL C 1 98 ? 54.107 11.882 38.376 1.00 19.85 74 VAL C O 1
ATOM 3631 N N . ILE C 1 99 ? 52.353 11.063 37.238 1.00 17.99 75 ILE C N 1
ATOM 3632 C CA . ILE C 1 99 ? 52.893 11.344 35.912 1.00 19.26 75 ILE C CA 1
ATOM 3633 C C . ILE C 1 99 ? 52.001 12.292 35.174 1.00 19.73 75 ILE C C 1
ATOM 3634 O O . ILE C 1 99 ? 50.797 12.031 35.051 1.00 20.31 75 ILE C O 1
ATOM 3639 N N A SER C 1 100 ? 52.574 13.394 34.702 0.50 20.24 76 SER C N 1
ATOM 3640 N N B SER C 1 100 ? 52.535 13.428 34.719 0.50 19.90 76 SER C N 1
ATOM 3641 C CA A SER C 1 100 ? 51.856 14.332 33.869 0.50 20.02 76 SER C CA 1
ATOM 3642 C CA B SER C 1 100 ? 51.742 14.341 33.893 0.50 19.64 76 SER C CA 1
ATOM 3643 C C A SER C 1 100 ? 52.116 13.966 32.417 0.50 19.76 76 SER C C 1
ATOM 3644 C C B SER C 1 100 ? 52.126 14.136 32.426 0.50 19.53 76 SER C C 1
ATOM 3645 O O A SER C 1 100 ? 53.201 13.454 32.077 0.50 20.20 76 SER C O 1
ATOM 3646 O O B SER C 1 100 ? 53.305 13.967 32.086 0.50 20.21 76 SER C O 1
ATOM 3651 N N . THR C 1 101 ? 51.119 14.188 31.565 1.00 19.55 77 THR C N 1
ATOM 3652 C CA . THR C 1 101 ? 51.282 13.906 30.128 1.00 20.06 77 THR C CA 1
ATOM 3653 C C . THR C 1 101 ? 50.979 15.146 29.300 1.00 20.59 77 THR C C 1
ATOM 3654 O O . THR C 1 101 ? 50.260 16.056 29.729 1.00 21.15 77 THR C O 1
ATOM 3658 N N . GLY C 1 102 ? 51.548 15.201 28.097 1.00 21.81 78 GLY C N 1
ATOM 3659 C CA . GLY C 1 102 ? 51.282 16.329 27.204 1.00 22.11 78 GLY C CA 1
ATOM 3660 C C . GLY C 1 102 ? 49.870 16.396 26.709 1.00 22.08 78 GLY C C 1
ATOM 3661 O O . GLY C 1 102 ? 49.172 15.387 26.684 1.00 20.52 78 GLY C O 1
ATOM 3662 N N . GLY C 1 103 ? 49.441 17.580 26.293 1.00 21.87 79 GLY C N 1
ATOM 3663 C CA . GLY C 1 103 ? 48.058 17.811 25.848 1.00 22.87 79 GLY C CA 1
ATOM 3664 C C . GLY C 1 103 ? 47.536 16.926 24.744 1.00 24.00 79 GLY C C 1
ATOM 3665 O O . GLY C 1 103 ? 46.335 16.653 24.664 1.00 24.60 79 GLY C O 1
ATOM 3666 N N . GLY C 1 104 ? 48.433 16.469 23.871 1.00 22.53 80 GLY C N 1
ATOM 3667 C CA . GLY C 1 104 ? 48.039 15.629 22.764 1.00 23.03 80 GLY C CA 1
ATOM 3668 C C . GLY C 1 104 ? 48.201 14.129 22.950 1.00 22.76 80 GLY C C 1
ATOM 3669 O O . GLY C 1 104 ? 47.651 13.350 22.181 1.00 25.73 80 GLY C O 1
ATOM 3670 N N . ALA C 1 105 ? 48.948 13.734 23.981 1.00 23.67 81 ALA C N 1
ATOM 3671 C CA . ALA C 1 105 ? 49.253 12.337 24.240 1.00 22.82 81 ALA C CA 1
ATOM 3672 C C . ALA C 1 105 ? 48.023 11.432 24.246 1.00 23.98 81 ALA C C 1
ATOM 3673 O O . ALA C 1 105 ? 48.060 10.363 23.641 1.00 25.05 81 ALA C O 1
ATOM 3675 N N . PRO C 1 106 ? 46.918 11.860 24.886 1.00 22.80 82 PRO C N 1
ATOM 3676 C CA . PRO C 1 106 ? 45.735 10.973 24.880 1.00 23.40 82 PRO C CA 1
ATOM 3677 C C . PRO C 1 106 ? 45.091 10.727 23.508 1.00 24.72 82 PRO C C 1
ATOM 3678 O O . PRO C 1 106 ? 44.323 9.769 23.354 1.00 24.73 82 PRO C O 1
ATOM 3682 N N . CYS C 1 107 ? 45.416 11.550 22.514 1.00 25.27 83 CYS C N 1
ATOM 3683 C CA . CYS C 1 107 ? 44.786 11.434 21.200 1.00 26.66 83 CYS C CA 1
ATOM 3684 C C . CYS C 1 107 ? 45.385 10.422 20.272 1.00 26.92 83 CYS C C 1
ATOM 3685 O O . CYS C 1 107 ? 44.760 10.074 19.246 1.00 28.35 83 CYS C O 1
ATOM 3688 N N . PHE C 1 108 ? 46.572 9.941 20.610 1.00 25.49 84 PHE C N 1
ATOM 3689 C CA . PHE C 1 108 ? 47.338 9.088 19.717 1.00 27.04 84 PHE C CA 1
ATOM 3690 C C . PHE C 1 108 ? 47.433 7.629 20.114 1.00 27.34 84 PHE C C 1
ATOM 3691 O O . PHE C 1 108 ? 47.459 7.262 21.287 1.00 27.07 84 PHE C O 1
ATOM 3699 N N . TYR C 1 109 ? 47.470 6.804 19.073 1.00 29.56 85 TYR C N 1
ATOM 3700 C CA . TYR C 1 109 ? 47.580 5.368 19.176 1.00 29.70 85 TYR C CA 1
ATOM 3701 C C . TYR C 1 109 ? 46.603 4.807 20.225 1.00 30.72 85 TYR C C 1
ATOM 3702 O O . TYR C 1 109 ? 45.420 5.163 20.232 1.00 31.42 85 TYR C O 1
ATOM 3711 N N . ASP C 1 110 ? 47.079 3.921 21.081 1.00 29.03 86 ASP C N 1
ATOM 3712 C CA . ASP C 1 110 ? 46.281 3.378 22.151 1.00 29.63 86 ASP C CA 1
ATOM 3713 C C . ASP C 1 110 ? 46.730 3.990 23.483 1.00 26.78 86 ASP C C 1
ATOM 3714 O O . ASP C 1 110 ? 46.549 3.383 24.517 1.00 26.31 86 ASP C O 1
ATOM 3719 N N . ASN C 1 111 ? 47.300 5.194 23.456 1.00 26.57 87 ASN C N 1
ATOM 3720 C CA . ASN C 1 111 ? 47.840 5.817 24.683 1.00 24.99 87 ASN C CA 1
ATOM 3721 C C . ASN C 1 111 ? 46.836 5.923 25.831 1.00 23.40 87 ASN C C 1
ATOM 3722 O O . ASN C 1 111 ? 47.174 5.632 26.985 1.00 21.88 87 ASN C O 1
ATOM 3727 N N . MET C 1 112 ? 45.607 6.345 25.533 1.00 22.63 88 MET C N 1
ATOM 3728 C CA . MET C 1 112 ? 44.608 6.508 26.593 1.00 23.07 88 MET C CA 1
ATOM 3729 C C . MET C 1 112 ? 44.226 5.148 27.163 1.00 24.56 88 MET C C 1
ATOM 3730 O O . MET C 1 112 ? 44.117 4.996 28.368 1.00 24.06 88 MET C O 1
ATOM 3735 N N . GLU C 1 113 ? 44.021 4.160 26.284 1.00 25.82 89 GLU C N 1
ATOM 3736 C CA . GLU C 1 113 ? 43.719 2.808 26.714 1.00 26.98 89 GLU C CA 1
ATOM 3737 C C . GLU C 1 113 ? 44.841 2.243 27.568 1.00 25.73 89 GLU C C 1
ATOM 3738 O O . GLU C 1 113 ? 44.585 1.600 28.581 1.00 24.48 89 GLU C O 1
ATOM 3744 N N . PHE C 1 114 ? 46.081 2.491 27.150 1.00 25.62 90 PHE C N 1
ATOM 3745 C CA . PHE C 1 114 ? 47.253 2.018 27.876 1.00 24.51 90 PHE C CA 1
ATOM 3746 C C . PHE C 1 114 ? 47.317 2.638 29.266 1.00 23.44 90 PHE C C 1
ATOM 3747 O O . PHE C 1 114 ? 47.514 1.923 30.252 1.00 24.18 90 PHE C O 1
ATOM 3755 N N . MET C 1 115 ? 47.154 3.954 29.351 1.00 21.90 91 MET C N 1
ATOM 3756 C CA . MET C 1 115 ? 47.144 4.591 30.662 1.00 21.66 91 MET C CA 1
ATOM 3757 C C . MET C 1 115 ? 46.037 4.016 31.560 1.00 21.19 91 MET C C 1
ATOM 3758 O O . MET C 1 115 ? 46.248 3.759 32.769 1.00 21.39 91 MET C O 1
ATOM 3763 N N . ASN C 1 116 ? 44.860 3.798 30.976 1.00 22.32 92 ASN C N 1
ATOM 3764 C CA . ASN C 1 116 ? 43.745 3.256 31.725 1.00 23.43 92 ASN C CA 1
ATOM 3765 C C . ASN C 1 116 ? 44.022 1.850 32.272 1.00 24.46 92 ASN C C 1
ATOM 3766 O O . ASN C 1 116 ? 43.534 1.515 33.349 1.00 27.45 92 ASN C O 1
ATOM 3771 N N . ARG C 1 117 ? 44.805 1.047 31.555 1.00 28.99 93 ARG C N 1
ATOM 3772 C CA . ARG C 1 117 ? 45.135 -0.291 32.023 1.00 30.64 93 ARG C CA 1
ATOM 3773 C C . ARG C 1 117 ? 46.246 -0.309 33.048 1.00 30.51 93 ARG C C 1
ATOM 3774 O O . ARG C 1 117 ? 46.354 -1.269 33.786 1.00 31.96 93 ARG C O 1
ATOM 3782 N N . THR C 1 118 ? 47.087 0.728 33.087 1.00 27.50 94 THR C N 1
ATOM 3783 C CA . THR C 1 118 ? 48.278 0.698 33.953 1.00 28.21 94 THR C CA 1
ATOM 3784 C C . THR C 1 118 ? 48.187 1.581 35.209 1.00 27.54 94 THR C C 1
ATOM 3785 O O . THR C 1 118 ? 48.997 1.424 36.122 1.00 28.69 94 THR C O 1
ATOM 3789 N N . GLY C 1 119 ? 47.210 2.477 35.270 1.00 25.93 95 GLY C N 1
ATOM 3790 C CA . GLY C 1 119 ? 47.034 3.324 36.457 1.00 25.53 95 GLY C CA 1
ATOM 3791 C C . GLY C 1 119 ? 45.695 4.033 36.476 1.00 23.97 95 GLY C C 1
ATOM 3792 O O . GLY C 1 119 ? 44.799 3.695 35.702 1.00 24.00 95 GLY C O 1
ATOM 3793 N N . LYS C 1 120 ? 45.566 4.993 37.386 1.00 23.90 96 LYS C N 1
ATOM 3794 C CA . LYS C 1 120 ? 44.388 5.831 37.507 1.00 23.28 96 LYS C CA 1
ATOM 3795 C C . LYS C 1 120 ? 44.635 7.071 36.665 1.00 21.64 96 LYS C C 1
ATOM 3796 O O . LYS C 1 120 ? 45.664 7.756 36.820 1.00 24.35 96 LYS C O 1
ATOM 3802 N N . THR C 1 121 ? 43.711 7.357 35.767 1.00 19.41 97 THR C N 1
ATOM 3803 C CA . THR C 1 121 ? 43.795 8.491 34.891 1.00 18.09 97 THR C CA 1
ATOM 3804 C C . THR C 1 121 ? 42.870 9.602 35.375 1.00 17.87 97 THR C C 1
ATOM 3805 O O . THR C 1 121 ? 41.698 9.371 35.669 1.00 18.03 97 THR C O 1
ATOM 3809 N N . VAL C 1 122 ? 43.411 10.808 35.431 1.00 17.25 98 VAL C N 1
ATOM 3810 C CA . VAL C 1 122 ? 42.669 11.983 35.878 1.00 16.34 98 VAL C CA 1
ATOM 3811 C C . VAL C 1 122 ? 42.793 13.076 34.823 1.00 16.60 98 VAL C C 1
ATOM 3812 O O . VAL C 1 122 ? 43.907 13.541 34.505 1.00 17.45 98 VAL C O 1
ATOM 3816 N N . PHE C 1 123 ? 41.660 13.462 34.276 1.00 16.11 99 PHE C N 1
ATOM 3817 C CA . PHE C 1 123 ? 41.554 14.564 33.331 1.00 16.14 99 PHE C CA 1
ATOM 3818 C C . PHE C 1 123 ? 41.275 15.859 34.082 1.00 16.86 99 PHE C C 1
ATOM 3819 O O . PHE C 1 123 ? 40.234 15.974 34.734 1.00 16.67 99 PHE C O 1
ATOM 3827 N N A LEU C 1 124 ? 42.207 16.815 33.990 0.70 17.53 100 LEU C N 1
ATOM 3828 N N B LEU C 1 124 ? 42.211 16.812 33.991 0.30 16.89 100 LEU C N 1
ATOM 3829 C CA A LEU C 1 124 ? 42.058 18.118 34.622 0.70 18.43 100 LEU C CA 1
ATOM 3830 C CA B LEU C 1 124 ? 42.042 18.137 34.583 0.30 17.30 100 LEU C CA 1
ATOM 3831 C C A LEU C 1 124 ? 41.230 18.983 33.670 0.70 19.19 100 LEU C C 1
ATOM 3832 C C B LEU C 1 124 ? 41.211 18.974 33.640 0.30 18.52 100 LEU C C 1
ATOM 3833 O O A LEU C 1 124 ? 41.748 19.509 32.691 0.70 19.91 100 LEU C O 1
ATOM 3834 O O B LEU C 1 124 ? 41.715 19.503 32.651 0.30 19.13 100 LEU C O 1
ATOM 3843 N N . ASN C 1 125 ? 39.926 19.074 33.945 1.00 19.54 101 ASN C N 1
ATOM 3844 C CA . ASN C 1 125 ? 38.991 19.851 33.132 1.00 20.50 101 ASN C CA 1
ATOM 3845 C C . ASN C 1 125 ? 39.026 21.305 33.551 1.00 19.94 101 ASN C C 1
ATOM 3846 O O . ASN C 1 125 ? 38.834 21.621 34.726 1.00 19.98 101 ASN C O 1
ATOM 3851 N N . VAL C 1 126 ? 39.279 22.186 32.586 1.00 19.97 102 VAL C N 1
ATOM 3852 C CA . VAL C 1 126 ? 39.417 23.613 32.868 1.00 22.58 102 VAL C CA 1
ATOM 3853 C C . VAL C 1 126 ? 38.620 24.407 31.856 1.00 23.92 102 VAL C C 1
ATOM 3854 O O . VAL C 1 126 ? 38.701 24.148 30.662 1.00 25.28 102 VAL C O 1
ATOM 3858 N N . HIS C 1 127 ? 37.820 25.361 32.333 1.00 27.51 103 HIS C N 1
ATOM 3859 C CA . HIS C 1 127 ? 37.021 26.177 31.427 1.00 29.28 103 HIS C CA 1
ATOM 3860 C C . HIS C 1 127 ? 37.918 27.006 30.494 1.00 31.16 103 HIS C C 1
ATOM 3861 O O . HIS C 1 127 ? 38.987 27.491 30.915 1.00 29.65 103 HIS C O 1
ATOM 3868 N N . PRO C 1 128 ? 37.496 27.175 29.221 1.00 32.67 104 PRO C N 1
ATOM 3869 C CA . PRO C 1 128 ? 38.248 27.970 28.254 1.00 35.87 104 PRO C CA 1
ATOM 3870 C C . PRO C 1 128 ? 38.609 29.369 28.770 1.00 36.33 104 PRO C C 1
ATOM 3871 O O . PRO C 1 128 ? 39.697 29.835 28.500 1.00 39.56 104 PRO C O 1
ATOM 3875 N N . ASP C 1 129 ? 37.722 29.996 29.538 1.00 39.01 105 ASP C N 1
ATOM 3876 C CA . ASP C 1 129 ? 37.967 31.340 30.124 1.00 41.63 105 ASP C CA 1
ATOM 3877 C C . ASP C 1 129 ? 39.227 31.322 31.001 1.00 39.61 105 ASP C C 1
ATOM 3878 O O . ASP C 1 129 ? 40.043 32.253 30.978 1.00 40.34 105 ASP C O 1
ATOM 3883 N N . VAL C 1 130 ? 39.374 30.249 3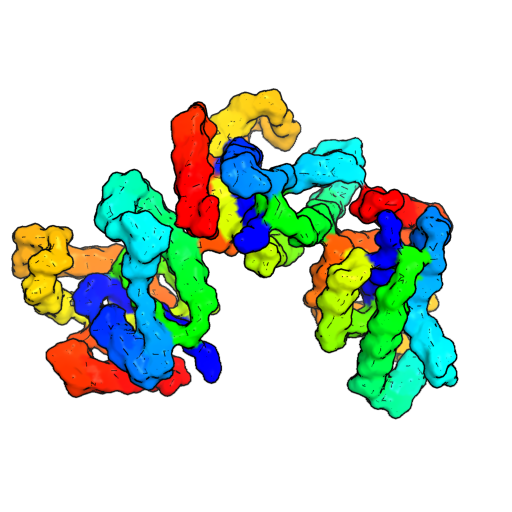1.777 1.00 37.06 106 VAL C N 1
ATOM 3884 C CA . VAL C 1 130 ? 40.514 30.084 32.665 1.00 34.95 106 VAL C CA 1
ATOM 3885 C C . VAL C 1 130 ? 41.789 29.739 31.894 1.00 35.01 106 VAL C C 1
ATOM 3886 O O . VAL C 1 130 ? 42.843 30.331 32.154 1.00 36.63 106 VAL C O 1
ATOM 3890 N N . LEU C 1 131 ? 41.703 28.806 30.943 1.00 32.62 107 LEU C N 1
ATOM 3891 C CA . LEU C 1 131 ? 42.870 28.421 30.140 1.00 33.05 107 LEU C CA 1
ATOM 3892 C C . LEU C 1 131 ? 43.433 29.647 29.433 1.00 35.93 107 LEU C C 1
ATOM 3893 O O . LEU C 1 131 ? 44.637 29.856 29.405 1.00 39.24 107 LEU C O 1
ATOM 3898 N N . PHE C 1 132 ? 42.539 30.442 28.869 1.00 38.08 108 PHE C N 1
ATOM 3899 C CA . PHE C 1 132 ? 42.915 31.671 28.172 1.00 41.51 108 PHE C CA 1
ATOM 3900 C C . PHE C 1 132 ? 43.735 32.581 29.083 1.00 43.58 108 PHE C C 1
ATOM 3901 O O . PHE C 1 132 ? 44.793 33.087 28.694 1.00 46.49 108 PHE C O 1
ATOM 3909 N N . ARG C 1 133 ? 43.242 32.788 30.296 1.00 43.27 109 ARG C N 1
ATOM 3910 C CA . ARG C 1 133 ? 43.905 33.660 31.261 1.00 45.71 109 ARG C CA 1
ATOM 3911 C C . ARG C 1 133 ? 45.305 33.143 31.610 1.00 45.50 109 ARG C C 1
ATOM 3912 O O . ARG C 1 133 ? 46.254 33.924 31.700 1.00 47.90 109 ARG C O 1
ATOM 3920 N N . ARG C 1 134 ? 45.421 31.833 31.801 1.00 42.82 110 ARG C N 1
ATOM 3921 C CA . ARG C 1 134 ? 46.702 31.189 32.150 1.00 42.22 110 ARG C CA 1
ATOM 3922 C C . ARG C 1 134 ? 47.706 31.163 31.003 1.00 44.78 110 ARG C C 1
ATOM 3923 O O . ARG C 1 134 ? 48.905 31.404 31.211 1.00 45.15 110 ARG C O 1
ATOM 3931 N N . LEU C 1 135 ? 47.220 30.851 29.804 1.00 44.03 111 LEU C N 1
ATOM 3932 C CA . LEU C 1 135 ? 48.074 30.765 28.619 1.00 45.89 111 LEU C CA 1
ATOM 3933 C C . LEU C 1 135 ? 48.593 32.149 28.188 1.00 50.93 111 LEU C C 1
ATOM 3934 O O . LEU C 1 135 ? 49.699 32.262 27.658 1.00 53.56 111 LEU C O 1
ATOM 3939 N N . ARG C 1 136 ? 47.802 33.193 28.432 1.00 52.93 112 ARG C N 1
ATOM 3940 C CA . ARG C 1 136 ? 48.229 34.563 28.134 1.00 58.49 112 ARG C CA 1
ATOM 3941 C C . ARG C 1 136 ? 49.425 34.998 28.969 1.00 61.34 112 ARG C C 1
ATOM 3942 O O . ARG C 1 136 ? 50.302 35.688 28.466 1.00 63.80 112 ARG C O 1
ATOM 3950 N N . ILE C 1 137 ? 49.471 34.599 30.238 1.00 60.80 113 ILE C N 1
ATOM 3951 C CA . ILE C 1 137 ? 50.593 34.998 31.094 1.00 64.49 113 ILE C CA 1
ATOM 3952 C C . ILE C 1 137 ? 51.862 34.283 30.629 1.00 65.81 113 ILE C C 1
ATOM 3953 O O . ILE C 1 137 ? 51.861 33.060 30.471 1.00 63.85 113 ILE C O 1
ATOM 3958 N N . LEU C 1 145 ? 51.158 29.240 19.700 1.00 80.42 121 LEU C N 1
ATOM 3959 C CA . LEU C 1 145 ? 50.313 30.249 20.333 1.00 80.04 121 LEU C CA 1
ATOM 3960 C C . LEU C 1 145 ? 50.965 31.615 20.360 1.00 84.09 121 LEU C C 1
ATOM 3961 O O . LEU C 1 145 ? 50.411 32.560 20.917 1.00 84.09 121 LEU C O 1
ATOM 3966 N N . GLN C 1 146 ? 52.128 31.724 19.736 1.00 72.13 122 GLN C N 1
ATOM 3967 C CA . GLN C 1 146 ? 52.877 32.963 19.741 1.00 75.64 122 GLN C CA 1
ATOM 3968 C C . GLN C 1 146 ? 52.393 33.866 18.607 1.00 78.66 122 GLN C C 1
ATOM 3969 O O . GLN C 1 146 ? 52.519 33.525 17.426 1.00 80.37 122 GLN C O 1
ATOM 3975 N N . GLY C 1 147 ? 51.805 35.002 18.979 1.00 79.83 123 GLY C N 1
ATOM 3976 C CA . GLY C 1 147 ? 51.304 35.975 18.012 1.00 82.72 123 GLY C CA 1
ATOM 3977 C C . GLY C 1 147 ? 49.839 35.829 17.632 1.00 81.81 123 GLY C C 1
ATOM 3978 O O . GLY C 1 147 ? 49.468 36.115 16.496 1.00 84.04 123 GLY C O 1
ATOM 3979 N N . LYS C 1 148 ? 49.004 35.372 18.567 1.00 78.73 124 LYS C N 1
ATOM 3980 C CA . LYS C 1 148 ? 47.566 35.250 18.316 1.00 77.88 124 LYS C CA 1
ATOM 3981 C C . LYS C 1 148 ? 46.823 36.330 19.097 1.00 78.77 124 LYS C C 1
ATOM 3982 O O . LYS C 1 148 ? 47.218 36.677 20.212 1.00 78.54 124 LYS C O 1
ATOM 3988 N N . GLU C 1 149 ? 45.751 36.862 18.513 1.00 79.80 125 GLU C N 1
ATOM 3989 C CA . GLU C 1 149 ? 44.953 37.903 19.169 1.00 80.69 125 GLU C CA 1
ATOM 3990 C C . GLU C 1 149 ? 43.916 37.280 20.115 1.00 76.41 125 GLU C C 1
ATOM 3991 O O . GLU C 1 149 ? 43.445 36.172 19.870 1.00 72.80 125 GLU C O 1
ATOM 3997 N N . ASP C 1 150 ? 43.565 38.007 21.183 1.00 75.47 126 ASP C N 1
ATOM 3998 C CA . ASP C 1 150 ? 42.585 37.537 22.186 1.00 72.26 126 ASP C CA 1
ATOM 3999 C C . ASP C 1 150 ? 41.428 36.763 21.563 1.00 71.16 126 ASP C C 1
ATOM 4000 O O . ASP C 1 150 ? 41.066 35.674 22.024 1.00 66.48 126 ASP C O 1
ATOM 4005 N N . ASP C 1 151 ? 40.849 37.352 20.522 1.00 74.03 127 ASP C N 1
ATOM 4006 C CA . ASP C 1 151 ? 39.730 36.762 19.794 1.00 74.50 127 ASP C CA 1
ATOM 4007 C C . ASP C 1 151 ? 40.122 35.399 19.214 1.00 70.84 127 ASP C C 1
ATOM 4008 O O . ASP C 1 151 ? 39.439 34.397 19.434 1.00 68.60 127 ASP C O 1
ATOM 4013 N N . GLU C 1 152 ? 41.243 35.381 18.500 1.00 70.83 128 GLU C N 1
ATOM 4014 C CA . GLU C 1 152 ? 41.760 34.177 17.843 1.00 68.11 128 GLU C CA 1
ATOM 4015 C C . GLU C 1 152 ? 42.238 33.112 18.827 1.00 63.02 128 GLU C C 1
ATOM 4016 O O . GLU C 1 152 ? 42.113 31.915 18.559 1.00 59.98 128 GLU C O 1
ATOM 4022 N N . LEU C 1 153 ? 42.816 33.541 19.945 1.00 60.89 129 LEU C N 1
ATOM 4023 C CA . LEU C 1 153 ? 43.308 32.592 20.948 1.00 57.10 129 LEU C CA 1
ATOM 4024 C C . LEU C 1 153 ? 42.147 31.843 21.587 1.00 54.17 129 LEU C C 1
ATOM 4025 O O . LEU C 1 153 ? 42.226 30.628 21.795 1.00 52.40 129 LEU C O 1
ATOM 4030 N N . MET C 1 154 ? 41.070 32.558 21.900 1.00 54.23 130 MET C N 1
ATOM 4031 C CA . MET C 1 154 ? 39.912 31.926 22.524 1.00 52.52 130 MET C CA 1
ATOM 4032 C C . MET C 1 154 ? 39.297 30.876 21.592 1.00 51.25 130 MET C C 1
ATOM 4033 O O . MET C 1 154 ? 38.933 29.781 22.043 1.00 50.00 130 MET C O 1
ATOM 4038 N N . ASP C 1 155 ? 39.185 31.199 20.302 1.00 52.68 131 ASP C N 1
ATOM 4039 C CA A ASP C 1 155 ? 38.631 30.261 19.328 0.60 52.53 131 ASP C CA 1
ATOM 4040 C CA B ASP C 1 155 ? 38.634 30.251 19.329 0.40 52.01 131 ASP C CA 1
ATOM 4041 C C . ASP C 1 155 ? 39.551 29.048 19.182 1.00 49.24 131 ASP C C 1
ATOM 4042 O O . ASP C 1 155 ? 39.082 27.915 19.036 1.00 48.34 131 ASP C O 1
ATOM 4051 N N . PHE C 1 156 ? 40.858 29.295 19.230 1.00 47.85 132 PHE C N 1
ATOM 4052 C CA . PHE C 1 156 ? 41.864 28.242 19.108 1.00 44.84 132 PHE C CA 1
ATOM 4053 C C . PHE C 1 156 ? 41.778 27.238 20.261 1.00 41.26 132 PHE C C 1
ATOM 4054 O O . PHE C 1 156 ? 41.891 26.043 20.051 1.00 37.51 132 PHE C O 1
ATOM 4062 N N . ILE C 1 157 ? 41.607 27.743 21.477 1.00 40.61 133 ILE C N 1
ATOM 4063 C CA . ILE C 1 157 ? 41.483 26.895 22.651 1.00 37.15 133 ILE C CA 1
ATOM 4064 C C . ILE C 1 157 ? 40.210 26.053 22.552 1.00 38.11 133 ILE C C 1
ATOM 4065 O O . ILE C 1 157 ? 40.242 24.842 22.770 1.00 35.02 133 ILE C O 1
ATOM 4070 N N . ILE C 1 158 ? 39.102 26.698 22.189 1.00 40.58 134 ILE C N 1
ATOM 4071 C CA . ILE C 1 158 ? 37.807 26.024 22.075 1.00 41.13 134 ILE C CA 1
ATOM 4072 C C . ILE C 1 158 ? 37.861 24.893 21.041 1.00 41.28 134 ILE C C 1
ATOM 4073 O O . ILE C 1 158 ? 37.417 23.779 21.311 1.00 38.32 134 ILE C O 1
ATOM 4078 N N . GLN C 1 159 ? 38.422 25.182 19.876 1.00 43.37 135 GLN C N 1
ATOM 4079 C CA . GLN C 1 159 ? 38.587 24.184 18.815 1.00 44.62 135 GLN C CA 1
ATOM 4080 C C . GLN C 1 159 ? 39.439 22.987 19.258 1.00 41.33 135 GLN C C 1
ATOM 4081 O O . GLN C 1 159 ? 39.127 21.829 18.948 1.00 40.39 135 GLN C O 1
ATOM 4087 N N . ALA C 1 160 ? 40.524 23.266 19.972 1.00 39.46 136 ALA C N 1
ATOM 4088 C CA . ALA C 1 160 ? 41.408 22.208 20.447 1.00 36.31 136 ALA C CA 1
ATOM 4089 C C . ALA C 1 160 ? 40.704 21.318 21.473 1.00 33.71 136 ALA C C 1
ATOM 4090 O O . ALA C 1 160 ? 40.803 20.100 21.406 1.00 32.53 136 ALA C O 1
ATOM 4092 N N . LEU C 1 161 ? 39.960 21.925 22.395 1.00 33.13 137 LEU C N 1
ATOM 4093 C CA . LEU C 1 161 ? 39.246 21.142 23.403 1.00 30.36 137 LEU C CA 1
ATOM 4094 C C . LEU C 1 161 ? 38.193 20.256 22.726 1.00 31.58 137 LEU C C 1
ATOM 4095 O O . LEU C 1 161 ? 37.992 19.114 23.140 1.00 30.00 137 LEU C O 1
ATOM 4100 N N . GLU C 1 162 ? 37.541 20.762 21.675 1.00 34.95 138 GLU C N 1
ATOM 4101 C CA . GLU C 1 162 ? 36.519 19.986 20.959 1.00 36.08 138 GLU C CA 1
ATOM 4102 C C . GLU C 1 162 ? 37.125 18.715 20.361 1.00 34.88 138 GLU C C 1
ATOM 4103 O O . GLU C 1 162 ? 36.583 17.612 20.509 1.00 33.54 138 GLU C O 1
ATOM 4109 N N . LYS C 1 163 ? 38.275 18.863 19.730 1.00 34.92 139 LYS C N 1
ATOM 4110 C CA . LYS C 1 163 ? 38.946 17.732 19.111 1.00 35.77 139 LYS C CA 1
ATOM 4111 C C . LYS C 1 163 ? 39.476 16.729 20.137 1.00 32.58 139 LYS C C 1
ATOM 4112 O O . LYS C 1 163 ? 39.423 15.527 19.904 1.00 32.94 139 LYS C O 1
ATOM 4118 N N . ARG C 1 164 ? 39.956 17.226 21.273 1.00 30.45 140 ARG C N 1
ATOM 4119 C CA . ARG C 1 164 ? 40.532 16.368 22.330 1.00 28.78 140 ARG C CA 1
ATOM 4120 C C . ARG C 1 164 ? 39.498 15.718 23.271 1.00 28.69 140 ARG C C 1
ATOM 4121 O O . ARG C 1 164 ? 39.770 14.677 23.877 1.00 26.54 140 ARG C O 1
ATOM 4129 N N . ALA C 1 165 ? 38.306 16.308 23.348 1.00 28.95 141 ALA C N 1
ATOM 4130 C CA . ALA C 1 165 ? 37.246 15.829 24.251 1.00 28.68 141 ALA C CA 1
ATOM 4131 C C . ALA C 1 165 ? 36.979 14.314 24.243 1.00 27.82 141 ALA C C 1
ATOM 4132 O O . ALA C 1 165 ? 36.897 13.718 25.308 1.00 27.34 141 ALA C O 1
ATOM 4134 N N . PRO C 1 166 ? 36.866 13.682 23.060 1.00 28.79 142 PRO C N 1
ATOM 4135 C CA . PRO C 1 166 ? 36.581 12.240 23.063 1.00 28.70 142 PRO C CA 1
ATOM 4136 C C . PRO C 1 166 ? 37.685 11.388 23.683 1.00 27.46 142 PRO C C 1
ATOM 4137 O O . PRO C 1 166 ? 37.451 10.238 24.042 1.00 25.72 142 PRO C O 1
ATOM 4141 N N . PHE C 1 167 ? 38.890 11.942 23.767 1.00 25.07 143 PHE C N 1
ATOM 4142 C CA . PHE C 1 167 ? 40.009 11.246 24.376 1.00 23.19 143 PHE C CA 1
ATOM 4143 C C . PHE C 1 167 ? 40.130 11.619 25.836 1.00 20.24 143 PHE C C 1
ATOM 4144 O O . PHE C 1 167 ? 40.278 10.748 26.687 1.00 19.82 143 PHE C O 1
ATOM 4152 N N . TYR C 1 168 ? 40.060 12.918 26.130 1.00 19.78 144 TYR C N 1
ATOM 4153 C CA . TYR C 1 168 ? 40.159 13.366 27.517 1.00 18.71 144 TYR C CA 1
ATOM 4154 C C . TYR C 1 168 ? 39.086 12.725 28.406 1.00 18.77 144 TYR C C 1
ATOM 4155 O O . TYR C 1 168 ? 39.361 12.303 29.546 1.00 18.26 144 TYR C O 1
ATOM 4164 N N . THR C 1 169 ? 37.866 12.626 27.885 1.00 20.28 145 THR C N 1
ATOM 4165 C CA . THR C 1 169 ? 36.761 12.063 28.682 1.00 20.56 145 THR C CA 1
ATOM 4166 C C . THR C 1 169 ? 36.811 10.538 28.857 1.00 21.62 145 THR C C 1
ATOM 4167 O O . THR C 1 169 ? 35.910 9.950 29.454 1.00 20.76 145 THR C O 1
ATOM 4171 N N . GLN C 1 170 ? 37.853 9.893 28.344 1.00 20.28 146 GLN C N 1
ATOM 4172 C CA . GLN C 1 170 ? 38.064 8.476 28.597 1.00 21.23 146 GLN C CA 1
ATOM 4173 C C . GLN C 1 170 ? 38.757 8.278 29.957 1.00 20.22 146 GLN C C 1
ATOM 4174 O O . GLN C 1 170 ? 38.963 7.154 30.398 1.00 19.57 146 GLN C O 1
ATOM 4180 N N . ALA C 1 171 ? 39.111 9.377 30.624 1.00 18.67 147 ALA C N 1
ATOM 4181 C CA . ALA C 1 171 ? 39.746 9.288 31.925 1.00 18.00 147 ALA C CA 1
ATOM 4182 C C . ALA C 1 171 ? 38.802 8.661 32.936 1.00 18.03 147 ALA C C 1
ATOM 4183 O O . ALA C 1 171 ? 37.581 8.816 32.842 1.00 17.88 147 ALA C O 1
ATOM 4185 N N . GLN C 1 172 ? 39.381 7.947 33.895 1.00 17.53 148 GLN C N 1
ATOM 4186 C CA . GLN C 1 172 ? 38.604 7.379 34.969 1.00 17.66 148 GLN C CA 1
ATOM 4187 C C . GLN C 1 172 ? 37.993 8.468 35.825 1.00 17.83 148 GLN C C 1
ATOM 4188 O O . GLN C 1 172 ? 36.856 8.325 36.287 1.00 19.32 148 GLN C O 1
ATOM 4194 N N . TYR C 1 173 ? 38.728 9.555 36.035 1.00 15.66 149 TYR C N 1
ATOM 4195 C CA . TYR C 1 173 ? 38.244 10.649 36.827 1.00 15.18 149 TYR C CA 1
ATOM 4196 C C . TYR C 1 173 ? 38.352 11.963 36.062 1.00 16.33 149 TYR C C 1
ATOM 4197 O O . TYR C 1 173 ? 39.411 12.273 35.468 1.00 17.54 149 TYR C O 1
ATOM 4206 N N . ILE C 1 174 ? 37.273 12.736 36.110 1.00 14.88 150 ILE C N 1
ATOM 4207 C CA . ILE C 1 174 ? 37.274 14.118 35.594 1.00 14.65 150 ILE C CA 1
ATOM 4208 C C . ILE C 1 174 ? 37.308 15.028 36.829 1.00 15.91 150 ILE C C 1
ATOM 4209 O O . ILE C 1 174 ? 36.448 14.955 37.715 1.00 18.24 150 ILE C O 1
ATOM 4214 N N . PHE C 1 175 ? 38.318 15.906 36.882 1.00 16.48 151 PHE C N 1
ATOM 4215 C CA . PHE C 1 175 ? 38.548 16.744 38.051 1.00 17.41 151 PHE C CA 1
ATOM 4216 C C . PHE C 1 175 ? 38.655 18.206 37.635 1.00 18.09 151 PHE C C 1
ATOM 4217 O O . PHE C 1 175 ? 39.365 18.542 36.711 1.00 18.87 151 PHE C O 1
ATOM 4225 N N . ASN C 1 176 ? 37.882 19.053 38.286 1.00 20.61 152 ASN C N 1
ATOM 4226 C CA . ASN C 1 176 ? 37.868 20.480 37.957 1.00 21.58 152 ASN C CA 1
ATOM 4227 C C . ASN C 1 176 ? 39.141 21.147 38.463 1.00 22.45 152 ASN C C 1
ATOM 4228 O O . ASN C 1 176 ? 39.385 21.200 39.681 1.00 22.76 152 ASN C O 1
ATOM 4233 N N . ALA C 1 177 ? 39.915 21.699 37.538 1.00 21.16 153 ALA C N 1
ATOM 4234 C CA . ALA C 1 177 ? 41.177 22.340 37.886 1.00 22.31 153 ALA C CA 1
ATOM 4235 C C . ALA C 1 177 ? 41.184 23.830 37.615 1.00 23.04 153 ALA C C 1
ATOM 4236 O O . ALA C 1 177 ? 42.251 24.408 37.361 1.00 24.30 153 ALA C O 1
ATOM 4238 N N . ASP C 1 178 ? 39.998 24.446 37.699 1.00 25.28 154 ASP C N 1
ATOM 4239 C CA . ASP C 1 178 ? 39.824 25.894 37.467 1.00 27.18 154 ASP C CA 1
ATOM 4240 C C . ASP C 1 178 ? 40.456 26.778 38.538 1.00 28.92 154 ASP C C 1
ATOM 4241 O O . ASP C 1 178 ? 40.797 27.928 38.251 1.00 31.14 154 ASP C O 1
ATOM 4246 N N . GLU C 1 179 ? 40.611 26.267 39.756 1.00 28.22 155 GLU C N 1
ATOM 4247 C CA . GLU C 1 179 ? 41.130 27.095 40.852 1.00 31.00 155 GLU C CA 1
ATOM 4248 C C . GLU C 1 179 ? 42.457 26.605 41.420 1.00 29.32 155 GLU C C 1
ATOM 4249 O O . GLU C 1 179 ? 42.490 25.783 42.314 1.00 28.08 155 GLU C O 1
ATOM 4255 N N . LEU C 1 180 ? 43.544 27.145 40.873 1.00 28.31 156 LEU C N 1
ATOM 4256 C CA . LEU C 1 180 ? 44.922 26.831 41.274 1.00 28.46 156 LEU C CA 1
ATOM 4257 C C . LEU C 1 180 ? 45.731 28.135 41.297 1.00 32.09 156 LEU C C 1
ATOM 4258 O O . LEU C 1 180 ? 46.952 28.157 41.064 1.00 31.54 156 LEU C O 1
ATOM 4263 N N . GLU C 1 181 ? 45.064 29.225 41.646 1.00 30.88 157 GLU C N 1
ATOM 4264 C CA . GLU C 1 181 ? 45.686 30.543 41.526 1.00 34.54 157 GLU C CA 1
ATOM 4265 C C . GLU C 1 181 ? 46.562 31.077 42.699 1.00 34.63 157 GLU C C 1
ATOM 4266 O O . GLU C 1 181 ? 47.199 32.138 42.569 1.00 37.26 157 GLU C O 1
ATOM 4272 N N . ASP C 1 182 ? 46.618 30.337 43.805 1.00 32.17 158 ASP C N 1
ATOM 4273 C CA . ASP C 1 182 ? 47.517 30.636 44.928 1.00 32.86 158 ASP C CA 1
ATOM 4274 C C . ASP C 1 182 ? 47.757 29.351 45.724 1.00 31.65 158 ASP C C 1
ATOM 4275 O O . ASP C 1 182 ? 47.128 28.317 45.448 1.00 27.14 158 ASP C O 1
ATOM 4280 N N . ARG C 1 183 ? 48.683 29.379 46.683 1.00 32.35 159 ARG C N 1
ATOM 4281 C CA . ARG C 1 183 ? 49.010 28.147 47.420 1.00 30.46 159 ARG C CA 1
ATOM 4282 C C . ARG C 1 183 ? 47.811 27.560 48.158 1.00 29.40 159 ARG C C 1
ATOM 4283 O O . ARG C 1 183 ? 47.748 26.363 48.367 1.00 26.51 159 ARG C O 1
ATOM 4291 N N . TRP C 1 184 ? 46.874 28.410 48.583 1.00 29.63 160 TRP C N 1
ATOM 4292 C CA . TRP C 1 184 ? 45.702 27.924 49.300 1.00 28.62 160 TRP C CA 1
ATOM 4293 C C . TRP C 1 184 ? 44.724 27.219 48.370 1.00 26.68 160 TRP C C 1
ATOM 4294 O O . TRP C 1 184 ? 44.193 26.180 48.729 1.00 25.19 160 TRP C O 1
ATOM 4305 N N . GLN C 1 185 ? 44.475 27.785 47.188 1.00 25.87 161 GLN C N 1
ATOM 4306 C CA . GLN C 1 185 ? 43.615 27.108 46.198 1.00 25.53 161 GLN 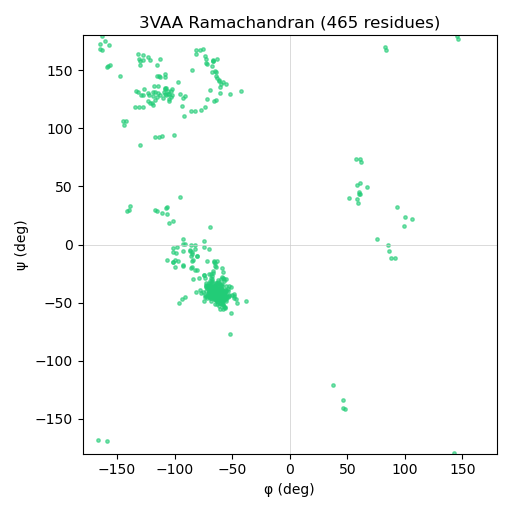C CA 1
ATOM 4307 C C . GLN C 1 185 ? 44.242 25.793 45.762 1.00 22.09 161 GLN C C 1
ATOM 4308 O O . GLN C 1 185 ? 43.538 24.821 45.503 1.00 22.23 161 GLN C O 1
ATOM 4314 N N . ILE C 1 186 ? 45.576 25.765 45.662 1.00 21.87 162 ILE C N 1
ATOM 4315 C CA . ILE C 1 186 ? 46.278 24.549 45.275 1.00 21.99 162 ILE C CA 1
ATOM 4316 C C . ILE C 1 186 ? 46.095 23.498 46.353 1.00 21.34 162 ILE C C 1
ATOM 4317 O O . ILE C 1 186 ? 45.776 22.349 46.042 1.00 20.28 162 ILE C O 1
ATOM 4322 N N . GLU C 1 187 ? 46.258 23.904 47.612 1.00 21.83 163 GLU C N 1
ATOM 4323 C CA . GLU C 1 187 ? 46.075 23.004 48.740 1.00 22.99 163 GLU C CA 1
ATOM 4324 C C . GLU C 1 187 ? 44.642 22.449 48.749 1.00 20.41 163 GLU C C 1
ATOM 4325 O O . GLU C 1 187 ? 44.450 21.261 48.956 1.00 20.56 163 GLU C O 1
ATOM 4331 N N A SER C 1 188 ? 43.664 23.325 48.518 0.50 20.30 164 SER C N 1
ATOM 4332 N N B SER C 1 188 ? 43.631 23.295 48.540 0.50 20.87 164 SER C N 1
ATOM 4333 C CA A SER C 1 188 ? 42.262 22.934 48.477 0.50 20.41 164 SER C CA 1
ATOM 4334 C CA B SER C 1 188 ? 42.248 22.803 48.563 0.50 21.40 164 SER C CA 1
ATOM 4335 C C A SER C 1 188 ? 42.036 21.851 47.411 0.50 19.21 164 SER C C 1
ATOM 4336 C C B SER C 1 188 ? 41.986 21.842 47.394 0.50 20.10 164 SER C C 1
ATOM 4337 O O A SER C 1 188 ? 41.428 20.814 47.669 0.50 18.87 164 SER C O 1
ATOM 4338 O O B SER C 1 188 ? 41.213 20.896 47.519 0.50 20.22 164 SER C O 1
ATOM 4343 N N A SER C 1 189 ? 42.558 22.099 46.219 0.50 19.77 165 SER C N 1
ATOM 4344 N N B SER C 1 189 ? 42.654 22.087 46.274 0.50 20.37 165 SER C N 1
ATOM 4345 C CA A SER C 1 189 ? 42.421 21.166 45.105 0.50 19.59 165 SER C CA 1
ATOM 4346 C CA B SER C 1 189 ? 42.513 21.251 45.082 0.50 20.11 165 SER C CA 1
ATOM 4347 C C A SER C 1 189 ? 43.095 19.845 45.418 0.50 18.70 165 SER C C 1
ATOM 4348 C C B SER C 1 189 ? 43.121 19.889 45.369 0.50 19.03 165 SER C C 1
ATOM 4349 O O A SER C 1 189 ? 42.536 18.782 45.162 0.50 17.30 165 SER C O 1
ATOM 4350 O O B SER C 1 189 ? 42.544 18.854 45.052 0.50 17.92 165 SER C O 1
ATOM 4355 N N . VAL C 1 190 ? 44.289 19.901 45.994 1.00 18.84 166 VAL C N 1
ATOM 4356 C CA . VAL C 1 190 ? 44.976 18.664 46.382 1.00 19.90 166 VAL C CA 1
ATOM 4357 C C . VAL C 1 190 ? 44.086 17.851 47.331 1.00 19.25 166 VAL C C 1
ATOM 4358 O O . VAL C 1 190 ? 43.932 16.643 47.159 1.00 19.20 166 VAL C O 1
ATOM 4362 N N . GLN C 1 191 ? 43.501 18.516 48.319 1.00 17.81 167 GLN C N 1
ATOM 4363 C CA . GLN C 1 191 ? 42.654 17.858 49.290 1.00 18.25 167 GLN C CA 1
ATOM 4364 C C . GLN C 1 191 ? 41.417 17.249 48.612 1.00 17.75 167 GLN C C 1
ATOM 4365 O O . GLN C 1 191 ? 41.015 16.124 48.957 1.00 18.21 167 GLN C O 1
ATOM 4371 N N . ARG C 1 192 ? 40.843 17.948 47.647 1.00 17.29 168 ARG C N 1
ATOM 4372 C CA . ARG C 1 192 ? 39.676 17.398 46.912 1.00 18.63 168 ARG C CA 1
ATOM 4373 C C . ARG C 1 192 ? 40.052 16.196 46.066 1.00 18.08 168 ARG C C 1
ATOM 4374 O O . ARG C 1 192 ? 39.284 15.231 45.955 1.00 18.48 168 ARG C O 1
ATOM 4382 N N . LEU C 1 193 ? 41.242 16.237 45.460 1.00 17.08 169 LEU C N 1
ATOM 4383 C CA . LEU C 1 193 ? 41.682 15.126 44.609 1.00 17.61 169 LEU C CA 1
ATOM 4384 C C . LEU C 1 193 ? 41.980 13.930 45.494 1.00 17.85 169 LEU C C 1
ATOM 4385 O O . LEU C 1 193 ? 41.677 12.795 45.142 1.00 18.43 169 LEU C O 1
ATOM 4390 N N . GLN C 1 194 ? 42.558 14.184 46.658 1.00 17.58 170 GLN C N 1
ATOM 4391 C CA . GLN C 1 194 ? 42.791 13.109 47.636 1.00 18.78 170 GLN C CA 1
ATOM 4392 C C . GLN C 1 194 ? 41.491 12.436 48.038 1.00 18.79 170 GLN C C 1
ATOM 4393 O O . GLN C 1 194 ? 41.402 11.221 48.082 1.00 20.39 170 GLN C O 1
ATOM 4399 N N . GLU C 1 195 ? 40.475 13.241 48.329 1.00 19.07 171 GLU C N 1
ATOM 4400 C CA . GLU C 1 195 ? 39.196 12.727 48.747 1.00 20.19 171 GLU C CA 1
ATOM 4401 C C . GLU C 1 195 ? 38.586 11.853 47.647 1.00 19.18 171 GLU C C 1
ATOM 4402 O O . GLU C 1 195 ? 38.120 10.741 47.906 1.00 21.51 171 GLU C O 1
ATOM 4408 N N . LEU C 1 196 ? 38.621 12.369 46.429 1.00 16.73 172 LEU C N 1
ATOM 4409 C CA . LEU C 1 196 ? 38.031 11.685 45.278 1.00 16.23 172 LEU C CA 1
ATOM 4410 C C . LEU C 1 196 ? 38.645 10.319 45.016 1.00 16.62 172 LEU C C 1
ATOM 4411 O O . LEU C 1 196 ? 37.922 9.348 44.797 1.00 20.56 172 LEU C O 1
ATOM 4416 N N . LEU C 1 197 ? 39.974 10.256 45.065 1.00 17.89 173 LEU C N 1
ATOM 4417 C CA . LEU C 1 197 ? 40.724 9.048 44.746 1.00 19.50 173 LEU C CA 1
ATOM 4418 C C . LEU C 1 197 ? 40.892 8.096 45.933 1.00 21.90 173 LEU C C 1
ATOM 4419 O O . LEU C 1 197 ? 41.339 6.953 45.762 1.00 24.16 173 LEU C O 1
ATOM 4424 N N . GLU C 1 198 ? 40.525 8.580 47.113 1.00 23.11 174 GLU C N 1
ATOM 4425 C CA . GLU C 1 198 ? 40.638 7.840 48.374 1.00 26.78 174 GLU C CA 1
ATOM 4426 C C . GLU C 1 198 ? 42.130 7.669 48.643 1.00 30.00 174 GLU C C 1
ATOM 4427 O O . GLU C 1 198 ? 42.612 6.576 48.883 1.00 32.00 174 GLU C O 1
ATOM 4433 N N . LEU C 1 199 ? 42.847 8.790 48.549 1.00 29.86 175 LEU C N 1
ATOM 4434 C CA . LEU C 1 199 ? 44.287 8.841 48.795 1.00 33.26 175 LEU C CA 1
ATOM 4435 C C . LEU C 1 199 ? 44.563 9.944 49.813 1.00 36.47 175 LEU C C 1
ATOM 4436 O O . LEU C 1 199 ? 43.626 10.396 50.487 1.00 37.41 175 LEU C O 1
#

Sequence (521 aa):
AMVRIFLTGYMGAGKTTLGKAFARKLNVPFIDLDWYIEERFHKTVGELFTERGEAGFRELERNMLHEVAEEFENVVISTGGGAPCFYDNMEFMNRTGKTVFLLNVHPDVLFRRLRIAKQQRPILQGKEDDELMDFIIQALEKRAPFYTQAQYIFNADELEDRWQIESSVQRLQELLELAMVRIFLTGYMGAGKTTLGKAFARRKLNVPFIDLDWYIEERFHKTVGELFTERGEEAGFRELLERNMLHEVAEFENVVISSTGGGAPCFYDNMEEFMNRTGKTVFLLNVHHPDDVLFRRLRIAKQQRPILQGKEDDELMDFIIQALEKRAPFYTQQAQYIFNADELEDRWQIESSVQRLQELLELAMVRIFLTGYMGAGKTTLGKAFARKLNVPFIDDLDWYIEERFHKTVGELLFTERGEAGFRELERNMLHEVVAEFENVVISSTGGGAPCFYDNMEFMNRTGKTVFLLNVHPDVLFRRLRILQGKEDDELMDDFIIQALEKRAPFYTQAQYIFNADELEDRWQIESSSSVQRLQELLEL

CATH classification: 3.40.50.300

Solvent-accessible surface area: 26355 Å² total; per-residue (Å²): 146,90,19,34,0,0,0,0,0,12,30,18,1,14,23,65,57,0,0,103,8,0,3,176,98,34,136,21,87,41,21,44,0,46,144,29,0,60,92,27,6,160,66,65,43,44,97,0,91,124,98,59,30,100,82,22,12,44,25,4,2,0,1,0,0,19,25,0,5,123,72,117,67,2,0,0,4,2,13,20,11,0,3,31,57,98,42,0,4,100,23,0,49,149,38,16,61,0,0,17,1,64,8,97,32,85,20,2,32,114,34,1,116,149,30,38,147,122,83,102,111,0,135,67,42,95,89,102,99,0,39,60,52,0,64,92,4,31,113,137,61,36,79,70,1,73,92,7,114,33,88,6,84,0,33,109,15,81,64,154,185,53,40,57,45,1,2,93,113,0,38,139,76,0,153,83,141,92,18,33,0,0,0,0,0,9,28,19,1,12,19,52,62,0,0,118,29,0,2,203,120,32,136,20,88,42,27,41,0,36,150,48,0,37,102,22,5,156,68,68,37,34,94,0,87,117,95,77,31,93,83,21,10,35,30,8,2,1,2,0,0,9,17,0,7,98,80,117,63,1,0,0,4,2,7,15,6,0,2,31,54,108,45,0,5,109,18,0,46,163,34,16,72,0,0,16,1,58,8,103,34,76,15,2,37,105,36,6,78,127,36,193,150,87,94,110,99,6,138,75,56,120,84,93,85,0,50,81,64,0,74,130,10,29,121,152,46,36,80,67,2,47,84,0,35,15,2,8,69,1,36,105,14,87,65,134,172,53,42,86,43,1,9,109,73,0,27,50,10,1,120,77,147,93,21,35,0,0,0,0,0,9,92,26,0,14,21,64,60,0,0,104,27,0,1,176,90,33,135,26,86,36,20,34,0,40,143,46,0,58,102,100,53,152,69,67,37,42,97,0,92,114,96,113,32,94,68,26,10,38,100,11,1,75,85,5,0,58,62,0,5,135,78,117,63,1,0,0,4,2,8,17,8,0,2,32,49,126,49,0,6,100,22,0,39,149,39,19,69,0,0,16,1,63,6,96,26,88,17,2,46,116,39,44,110,180,63,172,85,66,116,82,100,96,6,45,80,81,0,84,120,11,35,124,156,54,43,81,65,2,45,80,0,13,0,7,12,68,0,33,104,15,87,70,178,173,60,36,58,48,0,2,95,85,0,32,57,10,6,124,76

InterPro domains:
  IPR000623 Shikimate kinase/Threonine synthase-like 1 [MF_00109] (1-174)
  IPR000623 Shikimate kinase/Threonine synthase-like 1 [cd00464] (3-156)
  IPR027417 P-loop containing nucleoside triphosphate hydrolase [G3DSA:3.40.50.300] (1-175)
  IPR027417 P-loop containing nucleoside triphosphate hydrolase [SSF52540] (1-154)
  IPR031322 Shikimate kinase/gluconokinase [PF01202] (10-169)

Foldseek 3Di:
DWAEEEEEEAPLLCLPPLQCVLLVVLVAEEEELQVVLCVVVVHHLVRQCVVQNPVRSLVSSQVSLVVCLPDISYHYYYYHCNLVDDVRLVVCQVRHQYEYSDEDLVLSLVRCVVVVVVDVVCPPADDPRSSVVVVVSCVSRVVRSVSGPYYAHSSFSPDPVSSVVRSVVVCVRVVD/DKADEEEAEAPLLCCPVLQVLLLVVLVAEEAELQVVLCVVVVHHLVVCCVVLPPVRSLVSSLVSLVVCLPDIRYYYYHYHCNLPDDVRLVVCVVRHAYEYADEDLVLSLVRQVPDPDHDPVCPPADSVRSSVVSVVSCVVCVVRSVSGPYYAHRSFSPDPVRSVVSSVVVCVVVVD/DKAEEEEEEAPQLCCVVLQVVLLVVQVAEEEELQVVLCVVVVHHLVVVCVVQPPVRSLVVSQVSLVVVLPDISYYYYYYHCNLVDDCRLVVCVVRHAYEYADEDLVQSLVRVVCCPPADSVRSSVVSVVSCVSCVVRSVSGPYYAHRSFSPDPVSSVVSSVVVCVVVVD

Organism: Bacteroides thetaiotaomicron (strain ATCC 29148 / DSM 2079 / JCM 5827 / CCUG 10774 / NCTC 10582 / VPI-5482 / E50) (NCBI:txid226186)

Secondary structure (DSSP, 8-state):
---EEEEE--TTS-HHHHHHHHHHHHT--EEEHHHHHHHHHTS-HHHHHHHHHHHHHHHHHHHHHHHHTT-SSEEEE--TTGGGSTTHHHHHHHHSEEEEEE--HHHHHHHHHHTGGG-GGGTT--HHHHHHHHHHHHHHHHHHHTTSSEEEE----SSHHHHHHHHHHHHHHTT-/---EEEEE--TTSSHHHHHHHHHHHHT--EEEHHHHHHHHHTS-HHHHHHHHHHHHHHHHHHHHHHHHTT-SSEEEE--TTGGGSTTHHHHHHHHSEEEEEE--HHHHHHHHHH-SS--GGGTT--HHHHHHHHHHHHHHHHHHHTTSSEEEE----SSHHHHHHHHHHHHHHHT-/---EEEEE--TTS-HHHHHHHHHHHHT--EEEHHHHHHHHHTS-HHHHHHHHHHHHHHHHHHHHHHHHTT-SSEEEE--TTGGGSTTHHHHHHHHSEEEEEE--HHHHHHHHH--TT--HHHHHHHHHHHHHHHHHHHTTSSEEEE----SSHHHHHHHHHHHHHHHT-

Radius of gyration: 28.58 Å; Cα contacts (8 Å, |Δi|>4): 811; chains: 3; bounding box: 83×62×66 Å

B-factor: mean 32.29, std 14.85, range [11.12, 123.8]